Protein AF-0000000084849768 (afdb_homodimer)

Radius of gyration: 23.79 Å; Cα contacts (8 Å, |Δi|>4): 1694; chains: 2; bounding box: 59×65×59 Å

pLDDT: mean 93.42, std 8.84, range [44.62, 98.94]

Foldseek 3Di:
DDFLVVQLDKAWDDDDPLFKTKIKDFRACLQAQQFFHQPLSVQLSQVSVVLVSCVPPQFNAWFKKKKFFPATDHRGMWMKIKGWPDDDDFWTWMWIFIDDPNHTGMIMIIITGDQDDDDPDPPPPDAAPPPPVHDWFPADDALLPFDWDQPPDPRGSNSLFKTKGWRCVQLQCLDPPHPQDDDPPDDDGQARKTKMKMWTPDPPDFDDPSCVSVVQSPTDFRLVSHDPVVNPPLPAKDKDWRMKMKGFNHDQDDDDQLFEGTMWMKMKGWHDFDDDQRKTKMKMWIKTHGYPRSDDDDDPPSRSVMDGGMIMMIIIHIDHPVVVVVSSVVNVVVD/DDFLVVQLDKAWDDDDPLFKTKIKDFRACLQAQQFFHQPLSVQLSQVSVVLVSCVPPQFNAWFKKKKFFPATDHRGMWMKIKGWPDDDDFWTWMWIFIDDPNHTGMIMIIITGDQDDDDPDPPPPDAAPPPPVHDWFPADDALLPFDWDQPPDPRRSNSLFKTKGWRCVLLQCLDPPHPQDDDPPDDDGQARKTKMKMWTPDPPDFDDPSCVSVVQSPTDFRLVSHDPVVNPPLPAKDKDWRMKMKGFNHDQDDDDQLFEGTMWMKMKGWHDFDDDQRKTKMKMWIKTHGYPRSDDDDDPPSRSVMDGGMIMMIIIHIDHPVVVVVSSVVNVVVD

InterPro domains:
  IPR029069 HotDog domain superfamily [SSF54637] (28-115)
  IPR042171 Acyl-CoA thioesterase, double hotdog domain [G3DSA:2.40.160.210] (9-292)
  IPR049449 Acyl-CoA thioesterase-like, N-terminal HotDog domain [PF13622] (28-111)
  IPR052389 Secondary Metabolite Biosynthesis-Associated [PTHR38110] (6-330)

Organism: Agaricus bisporus var. burnettii (strain JB137-S8 / ATCC MYA-4627 / FGSC 10392) (NCBI:txid597362)

Solvent-accessible surface area (backbone atoms only — not comparable to full-atom values): 34653 Å² total; per-residue (Å²): 129,64,56,68,78,66,43,57,47,67,45,79,77,44,69,53,84,94,42,33,36,34,30,37,38,46,44,50,71,39,50,17,46,71,73,32,51,34,66,22,50,56,49,13,44,53,46,42,49,49,40,61,72,24,64,87,46,84,38,48,33,73,39,34,38,38,37,39,48,74,42,85,62,56,66,39,61,36,36,36,46,36,36,56,76,44,78,58,95,68,44,33,35,31,37,40,33,36,28,43,92,91,34,77,22,36,43,32,49,33,33,20,15,49,62,41,76,54,88,86,53,76,77,74,51,54,52,46,64,85,45,39,66,17,53,33,56,64,58,92,67,60,44,40,75,35,66,78,36,66,59,82,50,84,44,38,60,39,36,82,48,36,36,29,36,73,40,64,68,31,56,52,52,49,37,91,83,25,88,60,49,26,58,67,81,42,67,18,52,76,39,42,48,45,32,32,40,38,27,51,54,53,84,84,50,63,74,44,80,38,46,46,42,30,60,62,59,66,67,83,55,53,72,76,64,47,54,73,88,72,41,70,85,55,70,71,61,33,66,57,61,41,34,43,34,38,38,41,47,46,69,82,70,69,64,51,94,46,25,21,50,32,21,33,32,38,36,35,36,21,52,53,32,21,46,49,58,36,23,31,39,38,41,29,40,34,24,51,20,44,37,35,75,50,33,80,76,90,56,90,62,41,46,56,64,44,44,62,35,28,39,33,42,35,38,25,34,51,39,51,36,67,58,55,50,52,51,38,50,52,56,50,64,75,96,130,64,57,68,79,66,42,55,48,64,44,78,77,44,69,53,84,93,42,32,35,34,31,36,38,48,45,49,74,39,50,17,44,72,74,34,51,33,64,22,49,55,48,13,44,51,47,41,47,50,39,61,71,25,64,87,45,86,40,48,32,72,39,35,37,39,36,40,47,74,42,86,60,54,66,40,61,37,36,36,45,36,36,55,77,44,78,57,96,67,43,33,36,31,37,40,32,37,28,43,92,91,33,78,21,35,42,32,49,33,33,22,14,48,60,42,76,54,87,87,53,76,77,73,51,53,51,47,65,87,44,40,66,16,52,33,54,65,57,92,67,62,43,39,76,36,66,78,36,68,59,83,51,85,43,38,60,40,36,83,49,37,36,29,35,72,40,63,68,32,57,52,51,49,37,90,83,26,88,59,49,27,57,67,83,41,67,18,50,75,38,43,49,46,33,31,40,38,26,52,55,53,85,86,48,63,74,45,80,39,46,43,43,32,61,63,58,66,64,83,56,54,71,78,66,45,54,74,88,72,41,70,88,54,73,70,59,33,65,57,60,41,35,43,35,37,37,42,48,46,69,80,70,69,63,52,94,48,25,21,48,31,21,33,32,38,34,34,36,20,53,52,33,21,47,48,58,36,24,31,39,38,41,30,38,34,24,50,18,45,36,35,75,52,33,79,76,89,57,90,63,42,46,56,64,44,44,62,35,27,40,33,43,34,38,26,36,51,40,50,35,68,58,55,49,52,49,39,50,50,57,50,62,76,97

Sequence (670 aa):
MAPYSKALNVHCVSRAEKKSAIYHGTVDSEWLVVRVPHGGYVLGLMVEAVINFQSETPHKDPIHVTAHFLRQSAPEPFEIHIRVLKSGKIFTNIIAELIQKNTLKVTTHMIFSRNAPAAGNTSNLTLQPPSPYARRIPLHFHPSEAVTKAIPTNRYQFRNHVEAASDKEYAARNAPDSPNRSNSSTIGGDGLEWGTWFGFSDKEERITYSSIPFWADMFSNLPTMLPPNEKKDMGLSWFPTVTLSIEFKALIPPPSEFHASRTVGIYSNGKFMGHPQGRHEAYVEVWSAPTNIGEDKLIEGWRDKQICLATATQMALVIPLEEAIKKADREQARLMAPYSKALNVHCVSRAEKKSAIYHGTVDSEWLVVRVPHGGYVLGLMVEAVINFQSETPHKDPIHVTAHFLRQSAPEPFEIHIRVLKSGKIFTNIIAELIQKNTLKVTTHMIFSRNAPAAGNTSNLTLQPPSPYARRIPLHFHPSEAVTKAIPTNRYQFRNHVEAASDKEYAARNAPDSPNRSNSSTIGGDGLEWGTWFGFSDKEERITYSSIPFWADMFSNLPTMLPPNEKKDMGLSWFPTVTLSIEFKALIPPPSEFHASRTVGIYSNGKFMGHPQGRHEAYVEVWSAPTNIGEDKLIEGWRDKQICLATATQMALVIPLEEAIKKADREQARL

Secondary structure (DSSP, 8-state):
---HHHH--EEEEEEETTTEEEEEEE--TTSEETTEE-HHHHHHHHHHHHHHHTTTSS--EEEEEEEEE-S---SSEEEEEEEEEEE-SS-EEEEEEEEETTEEEEEEEEEEE--SPPTT--------TTSTTSPPP--SS-GGG---B----TTBTTGGGEEEEE-HHHHHHTSTTSTT---TT-SS---EEEEEEEEESSTT----GGGHHHHHT-SPPHHHHS-HHHHTT--SEE--EEEEEEEE-SPPPPS-SS--SSEEEEEEEE--EETTTTEEEEEEEEEE-SS-TT-S---TTGGGG--EEEEEEEEE--EEHHHHHHHHHHHHHT-/---HHHH--EEEEEEETTTEEEEEEE--TTSEETTEE-HHHHHHHHHHHHHHHHTTSS--EEEEEEEEE-S---SSEEEEEEEEEEE-SS-EEEEEEEEETTEEEEEEEEEEE--SPPTT--------TTSTTSPPP--SS-GGG---B----TTBTTGGGEEEEE-HHHHHHTSTTSTT---TT-SS---EEEEEEEEESSTT----GGGHHHHHT-SPPHHHHS-HHHHTT--SEE--EEEEEEEE-SPPPPS-SS--SSEEEEEEEE--EETTTTEEEEEEEEEE-SS-TT-S---TTGGGG--EEEEEEEEE--EEHHHHHHHHHHHHHT-

Structure (mmCIF, N/CA/C/O backbone):
data_AF-0000000084849768-model_v1
#
loop_
_entity.id
_entity.type
_entity.pdbx_description
1 polymer 'Acyl-CoA thioesterase-like N-terminal HotDog domain-containing protein'
#
loop_
_atom_site.group_PDB
_atom_site.id
_atom_site.type_symbol
_atom_site.label_atom_id
_atom_site.label_alt_id
_atom_site.label_comp_id
_atom_site.label_asym_id
_atom_site.label_entity_id
_atom_site.label_seq_id
_atom_site.pdbx_PDB_ins_code
_atom_site.Cartn_x
_atom_site.Cartn_y
_atom_site.Cartn_z
_atom_site.occupancy
_atom_site.B_iso_or_equiv
_atom_site.auth_seq_id
_atom_site.auth_comp_id
_atom_site.auth_asym_id
_atom_site.auth_atom_id
_atom_site.pdbx_PDB_model_num
ATOM 1 N N . MET A 1 1 ? 10.367 31.75 8.289 1 63.94 1 MET A N 1
ATOM 2 C CA . MET A 1 1 ? 10.133 30.328 8.438 1 63.94 1 MET A CA 1
ATOM 3 C C . MET A 1 1 ? 8.641 30.016 8.391 1 63.94 1 MET A C 1
ATOM 5 O O . MET A 1 1 ? 7.863 30.531 9.195 1 63.94 1 MET A O 1
ATOM 9 N N . ALA A 1 2 ? 8.172 29.422 7.371 1 85.06 2 ALA A N 1
ATOM 10 C CA . ALA A 1 2 ? 6.762 29.484 7.02 1 85.06 2 ALA A CA 1
ATOM 11 C C . ALA A 1 2 ? 5.996 28.297 7.602 1 85.06 2 ALA A C 1
ATOM 13 O O . ALA A 1 2 ? 6.531 27.188 7.688 1 85.06 2 ALA A O 1
ATOM 14 N N . PRO A 1 3 ? 4.828 28.688 8.227 1 94.5 3 PRO A N 1
ATOM 15 C CA . PRO A 1 3 ? 3.908 27.594 8.555 1 94.5 3 PRO A CA 1
ATOM 16 C C . PRO A 1 3 ? 3.594 26.703 7.348 1 94.5 3 PRO A C 1
ATOM 18 O O . PRO A 1 3 ? 3.92 27.062 6.215 1 94.5 3 PRO A O 1
ATOM 21 N N . TYR A 1 4 ? 3.113 25.562 7.594 1 97.38 4 TYR A N 1
ATOM 22 C CA . TYR A 1 4 ? 2.934 24.562 6.551 1 97.38 4 TYR A CA 1
ATOM 23 C C . TYR A 1 4 ? 2.092 25.109 5.406 1 97.38 4 TYR A C 1
ATOM 25 O O . TYR A 1 4 ? 2.441 24.938 4.234 1 97.38 4 TYR A O 1
ATOM 33 N N . SER A 1 5 ? 0.966 25.766 5.695 1 97.25 5 SER A N 1
ATOM 34 C CA . SER A 1 5 ? 0.054 26.297 4.688 1 97.25 5 SER A CA 1
ATOM 35 C C . SER A 1 5 ? 0.765 27.281 3.758 1 97.25 5 SER A C 1
ATOM 37 O O . SER A 1 5 ? 0.485 27.312 2.559 1 97.25 5 SER A O 1
ATOM 39 N N . LYS A 1 6 ? 1.662 28.047 4.312 1 96.75 6 LYS A N 1
ATOM 40 C CA . LYS A 1 6 ? 2.428 29 3.516 1 96.75 6 LYS A CA 1
ATOM 41 C C . LYS A 1 6 ? 3.537 28.297 2.736 1 96.75 6 LYS A C 1
ATOM 43 O O . LYS A 1 6 ? 3.891 28.719 1.635 1 96.75 6 LYS A O 1
ATOM 48 N N . ALA A 1 7 ? 4.035 27.203 3.363 1 97.69 7 ALA A N 1
ATOM 49 C CA . ALA A 1 7 ? 5.105 26.453 2.717 1 97.69 7 ALA A CA 1
ATOM 50 C C . ALA A 1 7 ? 4.578 25.672 1.519 1 97.69 7 ALA A C 1
ATOM 52 O O . ALA A 1 7 ? 5.352 25.266 0.644 1 97.69 7 ALA A O 1
ATOM 53 N N . LEU A 1 8 ? 3.271 25.391 1.476 1 97.38 8 LEU A N 1
ATOM 54 C CA . LEU A 1 8 ? 2.637 24.75 0.33 1 97.38 8 LEU A CA 1
ATOM 55 C C . LEU A 1 8 ? 2.377 25.75 -0.784 1 97.38 8 LEU A C 1
ATOM 57 O O . LEU A 1 8 ? 1.239 25.906 -1.234 1 97.38 8 LEU A O 1
ATOM 61 N N . ASN A 1 9 ? 3.377 26.438 -1.173 1 96.38 9 ASN A N 1
ATOM 62 C CA . ASN A 1 9 ? 3.221 27.469 -2.188 1 96.38 9 ASN A CA 1
ATOM 63 C C . ASN A 1 9 ? 3.562 26.938 -3.58 1 96.38 9 ASN A C 1
ATOM 65 O O . ASN A 1 9 ? 4.719 26.625 -3.865 1 96.38 9 ASN A O 1
ATOM 69 N N . VAL A 1 10 ? 2.57 26.719 -4.406 1 98.31 10 VAL A N 1
ATOM 70 C CA . VAL A 1 10 ? 2.723 26.328 -5.805 1 98.31 10 VAL A CA 1
ATOM 71 C C . VAL A 1 10 ? 1.909 27.25 -6.699 1 98.31 10 VAL A C 1
ATOM 73 O O . VAL A 1 10 ? 0.82 27.688 -6.32 1 98.31 10 VAL A O 1
ATOM 76 N N . HIS A 1 11 ? 2.412 27.625 -7.879 1 97.81 11 HIS A N 1
ATOM 77 C CA . HIS A 1 11 ? 1.687 28.5 -8.797 1 97.81 11 HIS A CA 1
ATOM 78 C C . HIS A 1 11 ? 1.794 28 -10.234 1 97.81 11 HIS A C 1
ATOM 80 O O . HIS A 1 11 ? 2.857 27.531 -10.656 1 97.81 11 HIS A O 1
ATOM 86 N N . CYS A 1 12 ? 0.73 28.062 -10.945 1 97.31 12 CYS A N 1
ATOM 87 C CA . CYS A 1 12 ? 0.663 27.594 -12.328 1 97.31 12 CYS A CA 1
ATOM 88 C C . CYS A 1 12 ? 1.414 28.531 -13.266 1 97.31 12 CYS A C 1
ATOM 90 O O . CYS A 1 12 ? 1.201 29.75 -13.234 1 97.31 12 CYS A O 1
ATOM 92 N N . VAL A 1 13 ? 2.25 28 -14.094 1 97 13 VAL A N 1
ATOM 93 C CA . VAL A 1 13 ? 3.01 28.844 -15.016 1 97 13 VAL A CA 1
ATOM 94 C C . VAL A 1 13 ? 2.572 28.578 -16.453 1 97 13 VAL A C 1
ATOM 96 O O . VAL A 1 13 ? 2.711 29.438 -17.312 1 97 13 VAL A O 1
ATOM 99 N N . SER A 1 14 ? 2.105 27.406 -16.672 1 95.5 14 SER A N 1
ATOM 100 C CA . SER A 1 14 ? 1.623 27.031 -18 1 95.5 14 SER A CA 1
ATOM 101 C C . SER A 1 14 ? 0.531 25.969 -17.906 1 95.5 14 SER A C 1
ATOM 103 O O . SER A 1 14 ? 0.578 25.094 -17.047 1 95.5 14 SER A O 1
ATOM 105 N N . ARG A 1 15 ? -0.476 26.156 -18.734 1 93.75 15 ARG A N 1
ATOM 106 C CA . ARG A 1 15 ? -1.568 25.188 -18.797 1 93.75 15 ARG A CA 1
ATOM 107 C C . ARG A 1 15 ? -2.016 24.969 -20.234 1 93.75 15 ARG A C 1
ATOM 109 O O . ARG A 1 15 ? -2.119 25.906 -21.016 1 93.75 15 ARG A O 1
ATOM 116 N N . ALA A 1 16 ? -1.994 23.75 -20.562 1 92.12 16 ALA A N 1
ATOM 117 C CA . ALA A 1 16 ? -2.531 23.391 -21.875 1 92.12 16 ALA A CA 1
ATOM 118 C C . ALA A 1 16 ? -3.881 22.688 -21.734 1 92.12 16 ALA A C 1
ATOM 120 O O . ALA A 1 16 ? -3.941 21.469 -21.578 1 92.12 16 ALA A O 1
ATOM 121 N N . GLU A 1 17 ? -5.031 23.438 -21.891 1 81.19 17 GLU A N 1
ATOM 122 C CA . GLU A 1 17 ? -6.387 22.922 -21.75 1 81.19 17 GLU A CA 1
ATOM 123 C C . GLU A 1 17 ? -6.555 22.188 -20.422 1 81.19 17 GLU A C 1
ATOM 125 O O . GLU A 1 17 ? -6.148 22.672 -19.375 1 81.19 17 GLU A O 1
ATOM 130 N N . LYS A 1 18 ? -7.25 21.094 -20.484 1 80.31 18 LYS A N 1
ATOM 131 C CA . LYS A 1 18 ? -7.52 20.297 -19.297 1 80.31 18 LYS A CA 1
ATOM 132 C C . LYS A 1 18 ? -6.656 19.031 -19.281 1 80.31 18 LYS A C 1
ATOM 134 O O . LYS A 1 18 ? -6.969 18.078 -18.578 1 80.31 18 LYS A O 1
ATOM 139 N N . LYS A 1 19 ? -5.504 19.219 -19.953 1 91.94 19 LYS A N 1
ATOM 140 C CA . LYS A 1 19 ? -4.77 17.969 -20.172 1 91.94 19 LYS A CA 1
ATOM 141 C C . LYS A 1 19 ? -3.404 18.016 -19.484 1 91.94 19 LYS A C 1
ATOM 143 O O . LYS A 1 19 ? -2.834 16.984 -19.156 1 91.94 19 LYS A O 1
ATOM 148 N N . SER A 1 20 ? -2.777 19.25 -19.375 1 97.44 20 SER A N 1
ATOM 149 C CA . SER A 1 20 ? -1.459 19.328 -18.75 1 97.44 20 SER A CA 1
ATOM 150 C C . SER A 1 20 ? -1.21 20.719 -18.172 1 97.44 20 SER A C 1
ATOM 152 O O . SER A 1 20 ? -1.914 21.672 -18.516 1 97.44 20 SER A O 1
ATOM 154 N N . ALA A 1 21 ? -0.318 20.828 -17.281 1 98.38 21 ALA A N 1
ATOM 155 C CA . ALA A 1 21 ? 0.068 22.094 -16.656 1 98.38 21 ALA A CA 1
ATOM 156 C C . ALA A 1 21 ? 1.451 21.984 -16.031 1 98.38 21 ALA A C 1
ATOM 158 O O . ALA A 1 21 ? 1.945 20.875 -15.773 1 98.38 21 ALA A O 1
ATOM 159 N N . ILE A 1 22 ? 2.084 23.031 -15.883 1 98.56 22 ILE A N 1
ATOM 160 C CA . ILE A 1 22 ? 3.342 23.141 -15.156 1 98.56 22 ILE A CA 1
ATOM 161 C C . ILE A 1 22 ? 3.184 24.109 -13.984 1 98.56 22 ILE A C 1
ATOM 163 O O . ILE A 1 22 ? 2.701 25.234 -14.172 1 98.56 22 ILE A O 1
ATOM 167 N N . TYR A 1 23 ? 3.48 23.703 -12.844 1 98.75 23 TYR A N 1
ATOM 168 C CA . TYR A 1 23 ? 3.486 24.531 -11.648 1 98.75 23 TYR A CA 1
ATOM 169 C C . TYR A 1 23 ? 4.91 24.781 -11.164 1 98.75 23 TYR A C 1
ATOM 171 O O . TYR A 1 23 ? 5.793 23.938 -11.344 1 98.75 23 TYR A O 1
ATOM 179 N N . HIS A 1 24 ? 5.094 25.953 -10.523 1 98.56 24 HIS A N 1
ATOM 180 C CA . HIS A 1 24 ? 6.371 26.328 -9.93 1 98.56 24 HIS A CA 1
ATOM 181 C C . HIS A 1 24 ? 6.23 26.562 -8.43 1 98.56 24 HIS A C 1
ATOM 183 O O . HIS A 1 24 ? 5.145 26.906 -7.949 1 98.56 24 HIS A O 1
ATOM 189 N N . GLY A 1 25 ? 7.32 26.375 -7.75 1 98.19 25 GLY A N 1
ATOM 190 C CA . GLY A 1 25 ? 7.445 26.703 -6.34 1 98.19 25 GLY A CA 1
ATOM 191 C C . GLY A 1 25 ? 8.859 26.531 -5.812 1 98.19 25 GLY A C 1
ATOM 192 O O . GLY A 1 25 ? 9.805 26.375 -6.59 1 98.19 25 GLY A O 1
ATOM 193 N N . THR A 1 26 ? 9.008 26.703 -4.57 1 97.75 26 THR A N 1
ATOM 194 C CA . THR A 1 26 ? 10.281 26.484 -3.889 1 97.75 26 THR A CA 1
ATOM 195 C C . THR A 1 26 ? 10.086 25.641 -2.633 1 97.75 26 THR A C 1
ATOM 197 O O . THR A 1 26 ? 9.18 25.906 -1.84 1 97.75 26 THR A O 1
ATOM 200 N N . VAL A 1 27 ? 10.867 24.609 -2.545 1 97.81 27 VAL A N 1
ATOM 201 C CA . VAL A 1 27 ? 10.828 23.828 -1.315 1 97.81 27 VAL A CA 1
ATOM 202 C C . VAL A 1 27 ? 11.32 24.672 -0.145 1 97.81 27 VAL A C 1
ATOM 204 O O . VAL A 1 27 ? 12.438 25.188 -0.181 1 97.81 27 VAL A O 1
ATOM 207 N N . ASP A 1 28 ? 10.531 24.828 0.851 1 97.25 28 ASP A N 1
ATOM 208 C CA . ASP A 1 28 ? 10.844 25.672 1.995 1 97.25 28 ASP A CA 1
ATOM 209 C C . ASP A 1 28 ? 11.883 25.016 2.9 1 97.25 28 ASP A C 1
ATOM 211 O O . ASP A 1 28 ? 11.734 23.859 3.285 1 97.25 28 ASP A O 1
ATOM 215 N N . SER A 1 29 ? 12.891 25.688 3.328 1 94.06 29 SER A N 1
ATOM 216 C CA . SER A 1 29 ? 14.016 25.172 4.094 1 94.06 29 SER A CA 1
ATOM 217 C C . SER A 1 29 ? 13.617 24.875 5.535 1 94.06 29 SER A C 1
ATOM 219 O O . SER A 1 29 ? 14.367 24.25 6.277 1 94.06 29 SER A O 1
ATOM 221 N N . GLU A 1 30 ? 12.453 25.266 5.902 1 93.75 30 GLU A N 1
ATOM 222 C CA . GLU A 1 30 ? 11.961 24.984 7.246 1 93.75 30 GLU A CA 1
ATOM 223 C C . GLU A 1 30 ? 11.516 23.516 7.371 1 93.75 30 GLU A C 1
ATOM 225 O O . GLU A 1 30 ? 11.531 22.953 8.461 1 93.75 30 GLU A O 1
ATOM 230 N N . TRP A 1 31 ? 11.125 22.891 6.355 1 96.5 31 TRP A N 1
ATOM 231 C CA . TRP A 1 31 ? 10.5 21.578 6.402 1 96.5 31 TRP A CA 1
ATOM 232 C C . TRP A 1 31 ? 11.484 20.5 5.945 1 96.5 31 TRP A C 1
ATOM 234 O O . TRP A 1 31 ? 11.188 19.734 5.027 1 96.5 31 TRP A O 1
ATOM 244 N N . LEU A 1 32 ? 12.609 20.5 6.648 1 94.56 32 LEU A N 1
ATOM 245 C CA . LEU A 1 32 ? 13.703 19.578 6.418 1 94.56 32 LEU A CA 1
ATOM 246 C C . LEU A 1 32 ? 13.875 18.625 7.602 1 94.56 32 LEU A C 1
ATOM 248 O O . LEU A 1 32 ? 13.516 18.969 8.727 1 94.56 32 LEU A O 1
ATOM 252 N N . VAL A 1 33 ? 14.258 17.5 7.336 1 93.12 33 VAL A N 1
ATOM 253 C CA . VAL A 1 33 ? 14.836 16.609 8.328 1 93.12 33 VAL A CA 1
ATOM 254 C C . VAL A 1 33 ? 16.359 16.578 8.188 1 93.12 33 VAL A C 1
ATOM 256 O O . VAL A 1 33 ? 16.891 16.078 7.191 1 93.12 33 VAL A O 1
ATOM 259 N N . VAL A 1 34 ? 17.047 17.125 9.188 1 88.56 34 VAL A N 1
ATOM 260 C CA . VAL A 1 34 ? 18.484 17.406 9.164 1 88.56 34 VAL A CA 1
ATOM 261 C C . VAL A 1 34 ? 18.812 18.344 8.008 1 88.56 34 VAL A C 1
ATOM 263 O O . VAL A 1 34 ? 18.672 19.562 8.141 1 88.56 34 VAL A O 1
ATOM 266 N N . ARG A 1 35 ? 18.984 17.812 6.762 1 88.88 35 ARG A N 1
ATOM 267 C CA . ARG A 1 35 ? 19.297 18.688 5.629 1 88.88 35 ARG A CA 1
ATOM 268 C C . ARG A 1 35 ? 18.5 18.281 4.391 1 88.88 35 ARG A C 1
ATOM 270 O O . ARG A 1 35 ? 18.641 18.891 3.332 1 88.88 35 ARG A O 1
ATOM 277 N N . VAL A 1 36 ? 17.625 17.391 4.621 1 92.12 36 VAL A N 1
ATOM 278 C CA . VAL A 1 36 ? 16.891 16.828 3.49 1 92.12 36 VAL A CA 1
ATOM 279 C C . VAL A 1 36 ? 15.422 17.203 3.582 1 92.12 36 VAL A C 1
ATOM 281 O O . VAL A 1 36 ? 14.797 17.047 4.629 1 92.12 36 VAL A O 1
ATOM 284 N N . PRO A 1 37 ? 14.867 17.797 2.465 1 96.06 37 PRO A N 1
ATOM 285 C CA . PRO A 1 37 ? 13.43 18.078 2.508 1 96.06 37 PRO A CA 1
ATOM 286 C C . PRO A 1 37 ? 12.609 16.859 2.932 1 96.06 37 PRO A C 1
ATOM 288 O O . PRO A 1 37 ? 12.859 15.742 2.457 1 96.06 37 PRO A O 1
ATOM 291 N N . HIS A 1 38 ? 11.641 17.031 3.855 1 96.94 38 HIS A N 1
ATOM 292 C CA . HIS A 1 38 ? 10.75 15.961 4.281 1 96.94 38 HIS A CA 1
ATOM 293 C C . HIS A 1 38 ? 9.945 15.406 3.107 1 96.94 38 HIS A C 1
ATOM 295 O O . HIS A 1 38 ? 9.266 16.156 2.406 1 96.94 38 HIS A O 1
ATOM 301 N N . GLY A 1 39 ? 10.023 14.109 2.891 1 98 39 GLY A N 1
ATOM 302 C CA . GLY A 1 39 ? 9.391 13.492 1.737 1 98 39 GLY A CA 1
ATOM 303 C C . GLY A 1 39 ? 7.891 13.727 1.689 1 98 39 GLY A C 1
ATOM 304 O O . GLY A 1 39 ? 7.332 14 0.624 1 98 39 GLY A O 1
ATOM 305 N N . GLY A 1 40 ? 7.227 13.578 2.836 1 98.69 40 GLY A N 1
ATOM 306 C CA . GLY A 1 40 ? 5.801 13.844 2.916 1 98.69 40 GLY A CA 1
ATOM 307 C C . GLY A 1 40 ? 5.438 15.281 2.59 1 98.69 40 GLY A C 1
ATOM 308 O O . GLY A 1 40 ? 4.391 15.539 1.988 1 98.69 40 GLY A O 1
ATOM 309 N N . TYR A 1 41 ? 6.25 16.219 2.963 1 98.5 41 TYR A N 1
ATOM 310 C CA . TYR A 1 41 ? 6.051 17.609 2.605 1 98.5 41 TYR A CA 1
ATOM 311 C C . TYR A 1 41 ? 6.184 17.812 1.102 1 98.5 41 TYR A C 1
ATOM 313 O O . TYR A 1 41 ? 5.34 18.469 0.479 1 98.5 41 TYR A O 1
ATOM 321 N N . VAL A 1 42 ? 7.215 17.234 0.511 1 98.81 42 VAL A N 1
ATOM 322 C CA . VAL A 1 42 ? 7.422 17.344 -0.93 1 98.81 42 VAL A CA 1
ATOM 323 C C . VAL A 1 42 ? 6.219 16.75 -1.667 1 98.81 42 VAL A C 1
ATOM 325 O O . VAL A 1 42 ? 5.707 17.359 -2.609 1 98.81 42 VAL A O 1
ATOM 328 N N . LEU A 1 43 ? 5.746 15.602 -1.218 1 98.94 43 LEU A N 1
ATOM 329 C CA . LEU A 1 43 ? 4.562 15 -1.818 1 98.94 43 LEU A CA 1
ATOM 330 C C . LEU A 1 43 ? 3.34 15.891 -1.615 1 98.94 43 LEU A C 1
ATOM 332 O O . LEU A 1 43 ? 2.475 15.969 -2.49 1 98.94 43 LEU A O 1
ATOM 336 N N . GLY A 1 44 ? 3.281 16.562 -0.457 1 98.94 44 GLY A N 1
ATOM 337 C CA . GLY A 1 44 ? 2.209 17.516 -0.211 1 98.94 44 GLY A CA 1
ATOM 338 C C . GLY A 1 44 ? 2.164 18.625 -1.229 1 98.94 44 GLY A C 1
ATOM 339 O O . GLY A 1 44 ? 1.085 19.047 -1.661 1 98.94 44 GLY A O 1
ATOM 340 N N . LEU A 1 45 ? 3.342 19.172 -1.639 1 98.88 45 LEU A N 1
ATOM 341 C CA . LEU A 1 45 ? 3.434 20.188 -2.68 1 98.88 45 LEU A CA 1
ATOM 342 C C . LEU A 1 45 ? 2.852 19.672 -3.994 1 98.88 45 LEU A C 1
ATOM 344 O O . LEU A 1 45 ? 2.125 20.391 -4.68 1 98.88 45 LEU A O 1
ATOM 348 N N . MET A 1 46 ? 3.143 18.453 -4.273 1 98.94 46 MET A N 1
ATOM 349 C CA . MET A 1 46 ? 2.67 17.875 -5.527 1 98.94 46 MET A CA 1
ATOM 350 C C . MET A 1 46 ? 1.159 17.672 -5.496 1 98.94 46 MET A C 1
ATOM 352 O O . MET A 1 46 ? 0.469 17.984 -6.473 1 98.94 46 MET A O 1
ATOM 356 N N . VAL A 1 47 ? 0.658 17.156 -4.402 1 98.94 47 VAL A N 1
ATOM 357 C CA . VAL A 1 47 ? -0.781 16.969 -4.246 1 98.94 47 VAL A CA 1
ATOM 358 C C . VAL A 1 47 ? -1.495 18.312 -4.348 1 98.94 47 VAL A C 1
ATOM 360 O O . VAL A 1 47 ? -2.531 18.422 -5.008 1 98.94 47 VAL A O 1
ATOM 363 N N . GLU A 1 48 ? -0.917 19.328 -3.738 1 98.88 48 GLU A N 1
ATOM 364 C CA . GLU A 1 48 ? -1.487 20.672 -3.791 1 98.88 48 GLU A CA 1
ATOM 365 C C . GLU A 1 48 ? -1.595 21.172 -5.23 1 98.88 48 GLU A C 1
ATOM 367 O O . GLU A 1 48 ? -2.621 21.719 -5.625 1 98.88 48 GLU A O 1
ATOM 372 N N . ALA A 1 49 ? -0.539 20.984 -5.996 1 98.88 49 ALA A N 1
ATOM 373 C CA . ALA A 1 49 ? -0.546 21.422 -7.395 1 98.88 49 ALA A CA 1
ATOM 374 C C . ALA A 1 49 ? -1.666 20.734 -8.172 1 98.88 49 ALA A C 1
ATOM 376 O O . ALA A 1 49 ? -2.369 21.375 -8.953 1 98.88 49 ALA A O 1
ATOM 377 N N . VAL A 1 50 ? -1.872 19.438 -7.941 1 98.81 50 VAL A N 1
ATOM 378 C CA . VAL A 1 50 ? -2.867 18.703 -8.711 1 98.81 50 VAL A CA 1
ATOM 379 C C . VAL A 1 50 ? -4.27 19.062 -8.227 1 98.81 50 VAL A C 1
ATOM 381 O O . VAL A 1 50 ? -5.215 19.109 -9.016 1 98.81 50 VAL A O 1
ATOM 384 N N . ILE A 1 51 ? -4.418 19.297 -6.906 1 98.56 51 ILE A N 1
ATOM 385 C CA . ILE A 1 51 ? -5.699 19.781 -6.406 1 98.56 51 ILE A CA 1
ATOM 386 C C . ILE A 1 51 ? -6.07 21.094 -7.109 1 98.56 51 ILE A C 1
ATOM 388 O O . ILE A 1 51 ? -7.207 21.266 -7.551 1 98.56 51 ILE A O 1
ATOM 392 N N . ASN A 1 52 ? -5.074 22 -7.207 1 97.88 52 ASN A N 1
ATOM 393 C CA . ASN A 1 52 ? -5.301 23.25 -7.934 1 97.88 52 ASN A CA 1
ATOM 394 C C . ASN A 1 52 ? -5.672 22.984 -9.391 1 97.88 52 ASN A C 1
ATOM 396 O O . ASN A 1 52 ? -6.609 23.594 -9.914 1 97.88 52 ASN A O 1
ATOM 400 N N . PHE A 1 53 ? -4.977 22.078 -10.023 1 98.06 53 PHE A N 1
ATOM 401 C CA . PHE A 1 53 ? -5.191 21.734 -11.422 1 98.06 53 PHE A CA 1
ATOM 402 C C . PHE A 1 53 ? -6.598 21.188 -11.633 1 98.06 53 PHE A C 1
ATOM 404 O O . PHE A 1 53 ? -7.242 21.484 -12.641 1 98.06 53 PHE A O 1
ATOM 411 N N . GLN A 1 54 ? -7.121 20.406 -10.641 1 97.25 54 GLN A N 1
ATOM 412 C CA . GLN A 1 54 ? -8.398 19.719 -10.75 1 97.25 54 GLN A CA 1
ATOM 413 C C . GLN A 1 54 ? -9.539 20.578 -10.211 1 97.25 54 GLN A C 1
ATOM 415 O O . GLN A 1 54 ? -10.703 20.172 -10.227 1 97.25 54 GLN A O 1
ATOM 420 N N . SER A 1 55 ? -9.289 21.828 -9.766 1 94.62 55 SER A N 1
ATOM 421 C CA . SER A 1 55 ? -10.242 22.609 -9 1 94.62 55 SER A CA 1
ATOM 422 C C . SER A 1 55 ? -11.484 22.938 -9.82 1 94.62 55 SER A C 1
ATOM 424 O O . SER A 1 55 ? -12.57 23.156 -9.266 1 94.62 55 SER A O 1
ATOM 426 N N . GLU A 1 56 ? -11.414 22.875 -11.141 1 92.81 56 GLU A N 1
ATOM 427 C CA . GLU A 1 56 ? -12.547 23.25 -11.977 1 92.81 56 GLU A CA 1
ATOM 428 C C . GLU A 1 56 ? -13.164 22.016 -12.641 1 92.81 56 GLU A C 1
ATOM 430 O O . GLU A 1 56 ? -13.984 22.141 -13.555 1 92.81 56 GLU A O 1
ATOM 435 N N . THR A 1 57 ? -12.719 20.859 -12.258 1 94.12 57 THR A N 1
ATOM 436 C CA . THR A 1 57 ? -13.242 19.625 -12.812 1 94.12 57 THR A CA 1
ATOM 437 C C . THR A 1 57 ? -14.203 18.953 -11.828 1 94.12 57 THR A C 1
ATOM 439 O O . THR A 1 57 ? -14.227 19.297 -10.648 1 94.12 57 THR A O 1
ATOM 442 N N . PRO A 1 58 ? -15.008 18.016 -12.305 1 93.38 58 PRO A N 1
ATOM 443 C CA . PRO A 1 58 ? -15.898 17.297 -11.383 1 93.38 58 PRO A CA 1
ATOM 444 C C . PRO A 1 58 ? -15.133 16.422 -10.398 1 93.38 58 PRO A C 1
ATOM 446 O O . PRO A 1 58 ? -15.672 16.062 -9.344 1 93.38 58 PRO A O 1
ATOM 449 N N . HIS A 1 59 ? -13.977 15.984 -10.742 1 96.75 59 HIS A N 1
ATOM 450 C CA . HIS A 1 59 ? -13.156 15.133 -9.891 1 96.75 59 HIS A CA 1
ATOM 451 C C . HIS A 1 59 ? -12.164 15.953 -9.07 1 96.75 59 HIS A C 1
ATOM 453 O O . HIS A 1 59 ? -10.969 15.984 -9.375 1 96.75 59 HIS A O 1
ATOM 459 N N . LYS A 1 60 ? -12.617 16.469 -7.949 1 97 60 LYS A N 1
ATOM 460 C CA . LYS A 1 60 ? -11.859 17.484 -7.227 1 97 60 LYS A CA 1
ATOM 461 C C . LYS A 1 60 ? -11.086 16.875 -6.066 1 97 60 LYS A C 1
ATOM 463 O O . LYS A 1 60 ? -10.141 17.484 -5.551 1 97 60 LYS A O 1
ATOM 468 N N . ASP A 1 61 ? -11.469 15.648 -5.641 1 98.06 61 ASP A N 1
ATOM 469 C CA . ASP A 1 61 ? -10.906 15.078 -4.418 1 98.06 61 ASP A CA 1
ATOM 470 C C . ASP A 1 61 ? -9.828 14.047 -4.734 1 98.06 61 ASP A C 1
ATOM 472 O O . ASP A 1 61 ? -10.039 13.156 -5.562 1 98.06 61 ASP A O 1
ATOM 476 N N . PRO A 1 62 ? -8.641 14.219 -4.141 1 98.75 62 PRO A N 1
ATOM 477 C CA . PRO A 1 62 ? -7.695 13.109 -4.277 1 98.75 62 PRO A CA 1
ATOM 478 C C . PRO A 1 62 ? -8.219 11.805 -3.672 1 98.75 62 PRO A C 1
ATOM 480 O O . PRO A 1 62 ? -8.789 11.82 -2.578 1 98.75 62 PRO A O 1
ATOM 483 N N . ILE A 1 63 ? -8.055 10.672 -4.375 1 98.75 63 ILE A N 1
ATOM 484 C CA . ILE A 1 63 ? -8.531 9.359 -3.947 1 98.75 63 ILE A CA 1
ATOM 485 C C . ILE A 1 63 ? -7.34 8.453 -3.635 1 98.75 63 ILE A C 1
ATOM 487 O O . ILE A 1 63 ? -7.371 7.691 -2.668 1 98.75 63 ILE A O 1
ATOM 491 N N . HIS A 1 64 ? -6.328 8.539 -4.488 1 98.88 64 HIS A N 1
ATOM 492 C CA . HIS A 1 64 ? -5.148 7.691 -4.344 1 98.88 64 HIS A CA 1
ATOM 493 C C . HIS A 1 64 ? -3.916 8.359 -4.945 1 98.88 64 HIS A C 1
ATOM 495 O O . HIS A 1 64 ? -3.99 8.953 -6.023 1 98.88 64 HIS A O 1
ATOM 501 N N . VAL A 1 65 ? -2.838 8.289 -4.238 1 98.88 65 VAL A N 1
ATOM 502 C CA . VAL A 1 65 ? -1.556 8.797 -4.715 1 98.88 65 VAL A CA 1
ATOM 503 C C . VAL A 1 65 ? -0.474 7.734 -4.523 1 98.88 65 VAL A C 1
ATOM 505 O O . VAL A 1 65 ? -0.333 7.172 -3.438 1 98.88 65 VAL A O 1
ATOM 508 N N . THR A 1 66 ? 0.241 7.418 -5.543 1 98.88 66 THR A N 1
ATOM 509 C CA . THR A 1 66 ? 1.466 6.629 -5.457 1 98.88 66 THR A CA 1
ATOM 510 C C . THR A 1 66 ? 2.676 7.465 -5.859 1 98.88 66 THR A C 1
ATOM 512 O O . THR A 1 66 ? 2.688 8.07 -6.934 1 98.88 66 THR A O 1
ATOM 515 N N . ALA A 1 67 ? 3.617 7.477 -5.012 1 98.94 67 ALA A N 1
ATOM 516 C CA . ALA A 1 67 ? 4.824 8.25 -5.285 1 98.94 67 ALA A CA 1
ATOM 517 C C . ALA A 1 67 ? 6.059 7.355 -5.301 1 98.94 67 ALA A C 1
ATOM 519 O O . ALA A 1 67 ? 6.18 6.438 -4.488 1 98.94 67 ALA A O 1
ATOM 520 N N . HIS A 1 68 ? 6.906 7.555 -6.227 1 98.94 68 HIS A N 1
ATOM 521 C CA . HIS A 1 68 ? 8.242 6.977 -6.281 1 98.94 68 HIS A CA 1
ATOM 522 C C . HIS A 1 68 ? 9.312 8.055 -6.148 1 98.94 68 HIS A C 1
ATOM 524 O O . HIS A 1 68 ? 9.398 8.953 -6.98 1 98.94 68 HIS A O 1
ATOM 530 N N . PHE A 1 69 ? 10.047 7.957 -5.109 1 98.69 69 PHE A N 1
ATOM 531 C CA . PHE A 1 69 ? 11.133 8.891 -4.855 1 98.69 69 PHE A CA 1
ATOM 532 C C . PHE A 1 69 ? 12.422 8.422 -5.516 1 98.69 69 PHE A C 1
ATOM 534 O O . PHE A 1 69 ? 13.102 7.539 -4.996 1 98.69 69 PHE A O 1
ATOM 541 N N . LEU A 1 70 ? 12.773 9.094 -6.598 1 98.19 70 LEU A N 1
ATOM 542 C CA . LEU A 1 70 ? 13.867 8.633 -7.445 1 98.19 70 LEU A CA 1
ATOM 543 C C . LEU A 1 70 ? 15.195 9.234 -6.984 1 98.19 70 LEU A C 1
ATOM 545 O O . LEU A 1 70 ? 16.25 8.609 -7.148 1 98.19 70 LEU A O 1
ATOM 549 N N . ARG A 1 71 ? 15.133 10.461 -6.473 1 95.69 71 ARG A N 1
ATOM 550 C CA . ARG A 1 71 ? 16.297 11.195 -5.973 1 95.69 71 ARG A CA 1
ATOM 551 C C . ARG A 1 71 ? 15.906 12.125 -4.828 1 95.69 71 ARG A C 1
ATOM 553 O O . ARG A 1 71 ? 14.75 12.547 -4.727 1 95.69 71 ARG A O 1
ATOM 560 N N . GLN A 1 72 ? 16.906 12.375 -4.055 1 94.06 72 GLN A N 1
ATOM 561 C CA . GLN A 1 72 ? 16.688 13.32 -2.969 1 94.06 72 GLN A CA 1
ATOM 562 C C . GLN A 1 72 ? 16.422 14.727 -3.506 1 94.06 72 GLN A C 1
ATOM 564 O O . GLN A 1 72 ? 17.078 15.18 -4.434 1 94.06 72 GLN A O 1
ATOM 569 N N . SER A 1 73 ? 15.336 15.359 -3.014 1 96 73 SER A N 1
ATOM 570 C CA . SER A 1 73 ? 15.062 16.75 -3.369 1 96 73 SER A CA 1
ATOM 571 C C . SER A 1 73 ? 15.906 17.703 -2.535 1 96 73 SER A C 1
ATOM 573 O O . SER A 1 73 ? 16.562 17.297 -1.575 1 96 73 SER A O 1
ATOM 575 N N . ALA A 1 74 ? 15.961 18.969 -2.955 1 96.19 74 ALA A N 1
ATOM 576 C CA . ALA A 1 74 ? 16.688 20.031 -2.266 1 96.19 74 ALA A CA 1
ATOM 577 C C . ALA A 1 74 ? 15.781 21.203 -1.935 1 96.19 74 ALA A C 1
ATOM 579 O O . ALA A 1 74 ? 14.727 21.375 -2.555 1 96.19 74 ALA A O 1
ATOM 580 N N . PRO A 1 75 ? 16.172 21.938 -0.866 1 95.94 75 PRO A N 1
ATOM 581 C CA . PRO A 1 75 ? 15.406 23.156 -0.584 1 95.94 75 PRO A CA 1
ATOM 582 C C . PRO A 1 75 ? 15.648 24.25 -1.622 1 95.94 75 PRO A C 1
ATOM 584 O O . PRO A 1 75 ? 16.219 25.297 -1.3 1 95.94 75 PRO A O 1
ATOM 587 N N . GLU A 1 76 ? 15.172 24.031 -2.85 1 96.62 76 GLU A N 1
ATOM 588 C CA . GLU A 1 76 ? 15.391 24.844 -4.051 1 96.62 76 GLU A CA 1
ATOM 589 C C . GLU A 1 76 ? 14.117 24.922 -4.898 1 96.62 76 GLU A C 1
ATOM 591 O O . GLU A 1 76 ? 13.133 24.234 -4.613 1 96.62 76 GLU A O 1
ATOM 596 N N . PRO A 1 77 ? 14.164 25.812 -5.891 1 97.44 77 PRO A N 1
ATOM 597 C CA . PRO A 1 77 ? 13.023 25.875 -6.805 1 97.44 77 PRO A CA 1
ATOM 598 C C . PRO A 1 77 ? 12.742 24.547 -7.5 1 97.44 77 PRO A C 1
ATOM 600 O O . PRO A 1 77 ? 13.664 23.75 -7.723 1 97.44 77 PRO A O 1
ATOM 603 N N . PHE A 1 78 ? 11.461 24.297 -7.781 1 98.5 78 PHE A N 1
ATOM 604 C CA . PHE A 1 78 ? 11.055 23.078 -8.484 1 98.5 78 PHE A CA 1
ATOM 605 C C . PHE A 1 78 ? 9.984 23.391 -9.523 1 98.5 78 PHE A C 1
ATOM 607 O O . PHE A 1 78 ? 9.398 24.484 -9.523 1 98.5 78 PHE A O 1
ATOM 614 N N . GLU A 1 79 ? 9.844 22.516 -10.43 1 98.75 79 GLU A N 1
ATOM 615 C CA . GLU A 1 79 ? 8.688 22.422 -11.312 1 98.75 79 GLU A CA 1
ATOM 616 C C . GLU A 1 79 ? 7.906 21.141 -11.078 1 98.75 79 GLU A C 1
ATOM 618 O O . GLU A 1 79 ? 8.492 20.094 -10.797 1 98.75 79 GLU A O 1
ATOM 623 N N . ILE A 1 80 ? 6.633 21.219 -11.156 1 98.88 80 ILE A N 1
ATOM 624 C CA . ILE A 1 80 ? 5.762 20.047 -11.195 1 98.88 80 ILE A CA 1
ATOM 625 C C . ILE A 1 80 ? 5.07 19.969 -12.555 1 98.88 80 ILE A C 1
ATOM 627 O O . ILE A 1 80 ? 4.266 20.828 -12.906 1 98.88 80 ILE A O 1
ATOM 631 N N . HIS A 1 81 ? 5.414 18.938 -13.32 1 98.88 81 HIS A N 1
ATOM 632 C CA . HIS A 1 81 ? 4.773 18.672 -14.602 1 98.88 81 HIS A CA 1
ATOM 633 C C . HIS A 1 81 ? 3.572 17.75 -14.43 1 98.88 81 HIS A C 1
ATOM 635 O O . HIS A 1 81 ? 3.719 16.609 -13.977 1 98.88 81 HIS A O 1
ATOM 641 N N . ILE A 1 82 ? 2.414 18.25 -14.797 1 98.75 82 ILE A N 1
ATOM 642 C CA . ILE A 1 82 ? 1.172 17.5 -14.633 1 98.75 82 ILE A CA 1
ATOM 643 C C . ILE A 1 82 ? 0.626 17.109 -16 1 98.75 82 ILE A C 1
ATOM 645 O O . ILE A 1 82 ? 0.628 17.906 -16.938 1 98.75 82 ILE A O 1
ATOM 649 N N . ARG A 1 83 ? 0.219 15.922 -16.172 1 98.44 83 ARG A N 1
ATOM 650 C CA . ARG A 1 83 ? -0.474 15.469 -17.375 1 98.44 83 ARG A CA 1
ATOM 651 C C . ARG A 1 83 ? -1.587 14.484 -17.031 1 98.44 83 ARG A C 1
ATOM 653 O O . ARG A 1 83 ? -1.399 13.594 -16.188 1 98.44 83 ARG A O 1
ATOM 660 N N . VAL A 1 84 ? -2.715 14.641 -17.672 1 98.38 84 VAL A N 1
ATOM 661 C CA . VAL A 1 84 ? -3.836 13.727 -17.5 1 98.38 84 VAL A CA 1
ATOM 662 C C . VAL A 1 84 ? -3.6 12.461 -18.328 1 98.38 84 VAL A C 1
ATOM 664 O O . VAL A 1 84 ? -3.391 12.539 -19.547 1 98.38 84 VAL A O 1
ATOM 667 N N . LEU A 1 85 ? -3.561 11.344 -17.688 1 98.25 85 LEU A N 1
ATOM 668 C CA . LEU A 1 85 ? -3.387 10.07 -18.375 1 98.25 85 LEU A CA 1
ATOM 669 C C . LEU A 1 85 ? -4.715 9.562 -18.922 1 98.25 85 LEU A C 1
ATOM 671 O O . LEU A 1 85 ? -4.777 9.055 -20.047 1 98.25 85 LEU A O 1
ATOM 675 N N . LYS A 1 86 ? -5.793 9.703 -18.078 1 97.5 86 LYS A N 1
ATOM 676 C CA . LYS A 1 86 ? -7.137 9.258 -18.438 1 97.5 86 LYS A CA 1
ATOM 677 C C . LYS A 1 86 ? -8.195 9.945 -17.578 1 97.5 86 LYS A C 1
ATOM 679 O O . LYS A 1 86 ? -8.039 10.047 -16.359 1 97.5 86 LYS A O 1
ATOM 684 N N . SER A 1 87 ? -9.18 10.438 -18.188 1 96.25 87 SER A N 1
ATOM 685 C CA . SER A 1 87 ? -10.359 10.953 -17.484 1 96.25 87 SER A CA 1
ATOM 686 C C . SER A 1 87 ? -11.594 10.117 -17.812 1 96.25 87 SER A C 1
ATOM 688 O O . SER A 1 87 ? -12.008 10.039 -18.969 1 96.25 87 SER A O 1
ATOM 690 N N . GLY A 1 88 ? -12.086 9.438 -16.812 1 94.31 88 GLY A N 1
ATOM 691 C CA . GLY A 1 88 ? -13.281 8.633 -16.984 1 94.31 88 GLY A CA 1
ATOM 692 C C . GLY A 1 88 ? -14.477 9.141 -16.203 1 94.31 88 GLY A C 1
ATOM 693 O O . GLY A 1 88 ? -14.477 10.281 -15.734 1 94.31 88 GLY A O 1
ATOM 694 N N . LYS A 1 89 ? -15.5 8.305 -16.125 1 91.19 89 LYS A N 1
ATOM 695 C CA . LYS A 1 89 ? -16.75 8.672 -15.453 1 91.19 89 LYS A CA 1
ATOM 696 C C . LYS A 1 89 ? -16.531 8.859 -13.953 1 91.19 89 LYS A C 1
ATOM 698 O O . LYS A 1 89 ? -17.078 9.789 -13.359 1 91.19 89 LYS A O 1
ATOM 703 N N . ILE A 1 90 ? -15.664 8 -13.367 1 92.75 90 ILE A N 1
ATOM 704 C CA . ILE A 1 90 ? -15.547 7.973 -11.914 1 92.75 90 ILE A CA 1
ATOM 705 C C . ILE A 1 90 ? -14.211 8.586 -11.492 1 92.75 90 ILE A C 1
ATOM 707 O O . ILE A 1 90 ? -14.133 9.281 -10.477 1 92.75 90 ILE A O 1
ATOM 711 N N . PHE A 1 91 ? -13.188 8.297 -12.328 1 97.25 91 PHE A N 1
ATOM 712 C CA . PHE A 1 91 ? -11.836 8.648 -11.906 1 97.25 91 PHE A CA 1
ATOM 713 C C . PHE A 1 91 ? -11.125 9.461 -12.992 1 97.25 91 PHE A C 1
ATOM 715 O O . PHE A 1 91 ? -11.375 9.258 -14.18 1 97.25 91 PHE A O 1
ATOM 722 N N . THR A 1 92 ? -10.305 10.352 -12.578 1 98.38 92 THR A N 1
ATOM 723 C CA . THR A 1 92 ? -9.281 10.953 -13.422 1 98.38 92 THR A CA 1
ATOM 724 C C . THR A 1 92 ? -7.887 10.539 -12.953 1 98.38 92 THR A C 1
ATOM 726 O O . THR A 1 92 ? -7.547 10.703 -11.781 1 98.38 92 THR A O 1
ATOM 729 N N . ASN A 1 93 ? -7.133 9.914 -13.852 1 98.88 93 ASN A N 1
ATOM 730 C CA . ASN A 1 93 ? -5.754 9.516 -13.578 1 98.88 93 ASN A CA 1
ATOM 731 C C . ASN A 1 93 ? -4.762 10.57 -14.062 1 98.88 93 ASN A C 1
ATOM 733 O O . ASN A 1 93 ? -4.793 10.977 -15.227 1 98.88 93 ASN A O 1
ATOM 737 N N . ILE A 1 94 ? -3.908 10.977 -13.164 1 98.88 94 ILE A N 1
ATOM 738 C CA . ILE A 1 94 ? -3.016 12.102 -13.43 1 98.88 94 ILE A CA 1
ATOM 739 C C . ILE A 1 94 ? -1.583 11.719 -13.055 1 98.88 94 ILE A C 1
ATOM 741 O O . ILE A 1 94 ? -1.344 11.141 -12 1 98.88 94 ILE A O 1
ATOM 745 N N . ILE A 1 95 ? -0.663 12 -13.914 1 98.88 95 ILE A N 1
ATOM 746 C CA . ILE A 1 95 ? 0.761 11.898 -13.617 1 98.88 95 ILE A CA 1
ATOM 747 C C . ILE A 1 95 ? 1.308 13.266 -13.211 1 98.88 95 ILE A C 1
ATOM 749 O O . ILE A 1 95 ? 1.025 14.273 -13.875 1 98.88 95 ILE A O 1
ATOM 753 N N . ALA A 1 96 ? 1.979 13.352 -12.133 1 98.94 96 ALA A N 1
ATOM 754 C CA . ALA A 1 96 ? 2.676 14.562 -11.703 1 98.94 96 ALA A CA 1
ATOM 755 C C . ALA A 1 96 ? 4.133 14.258 -11.367 1 98.94 96 ALA A C 1
ATOM 757 O O . ALA A 1 96 ? 4.426 13.305 -10.641 1 98.94 96 ALA A O 1
ATOM 758 N N . GLU A 1 97 ? 5.031 15.07 -11.891 1 98.94 97 GLU A N 1
ATOM 759 C CA . GLU A 1 97 ? 6.469 14.867 -11.727 1 98.94 97 GLU A CA 1
ATOM 760 C C . GLU A 1 97 ? 7.137 16.125 -11.156 1 98.94 97 GLU A C 1
ATOM 762 O O . GLU A 1 97 ? 6.973 17.219 -11.695 1 98.94 97 GLU A O 1
ATOM 767 N N . LEU A 1 98 ? 7.805 15.953 -10.102 1 98.94 98 LEU A N 1
ATOM 768 C CA . LEU A 1 98 ? 8.578 17.062 -9.539 1 98.94 98 LEU A CA 1
ATOM 769 C C . LEU A 1 98 ? 10.008 17.047 -10.078 1 98.94 98 LEU A C 1
ATOM 771 O O . LEU A 1 98 ? 10.727 16.062 -9.938 1 98.94 98 LEU A O 1
ATOM 775 N N . ILE A 1 99 ? 10.391 18.172 -10.633 1 98.81 99 ILE A N 1
ATOM 776 C CA . ILE A 1 99 ? 11.688 18.328 -11.297 1 98.81 99 ILE A CA 1
ATOM 777 C C . ILE A 1 99 ? 12.461 19.469 -10.641 1 98.81 99 ILE A C 1
ATOM 779 O O . ILE A 1 99 ? 11.914 20.547 -10.391 1 98.81 99 ILE A O 1
ATOM 783 N N . GLN A 1 100 ? 13.672 19.25 -10.297 1 97.88 100 GLN A N 1
ATOM 784 C CA . GLN A 1 100 ? 14.617 20.281 -9.859 1 97.88 100 GLN A CA 1
ATOM 785 C C . GLN A 1 100 ? 15.891 20.25 -10.695 1 97.88 100 GLN A C 1
ATOM 787 O O . GLN A 1 100 ? 16.5 19.203 -10.875 1 97.88 100 GLN A O 1
ATOM 792 N N . LYS A 1 101 ? 16.266 21.406 -11.297 1 95.19 101 LYS A N 1
ATOM 793 C CA . LYS A 1 101 ? 17.469 21.531 -12.133 1 95.19 101 LYS A CA 1
ATOM 794 C C . LYS A 1 101 ? 17.469 20.5 -13.25 1 95.19 101 LYS A C 1
ATOM 796 O O . LYS A 1 101 ? 18.453 19.766 -13.414 1 95.19 101 LYS A O 1
ATOM 801 N N . ASN A 1 102 ? 16.344 20.297 -13.805 1 96.12 102 ASN A N 1
ATOM 802 C CA . ASN A 1 102 ? 16.125 19.438 -14.969 1 96.12 102 ASN A CA 1
ATOM 803 C C . ASN A 1 102 ? 16.297 17.969 -14.625 1 96.12 102 ASN A C 1
ATOM 805 O O . ASN A 1 102 ? 16.609 17.156 -15.492 1 96.12 102 ASN A O 1
ATOM 809 N N . THR A 1 103 ? 16.172 17.703 -13.352 1 97.12 103 THR A N 1
ATOM 810 C CA . THR A 1 103 ? 16.266 16.312 -12.906 1 97.12 103 THR A CA 1
ATOM 811 C C . THR A 1 103 ? 14.969 15.867 -12.242 1 97.12 103 THR A C 1
ATOM 813 O O . THR A 1 103 ? 14.461 16.531 -11.344 1 97.12 103 THR A O 1
ATOM 816 N N . LEU A 1 104 ? 14.43 14.758 -12.734 1 98.44 104 LEU A N 1
ATOM 817 C CA . LEU A 1 104 ? 13.234 14.164 -12.141 1 98.44 104 LEU A CA 1
ATOM 818 C C . LEU A 1 104 ? 13.539 13.625 -10.742 1 98.44 104 LEU A C 1
ATOM 820 O O . LEU A 1 104 ? 14.391 12.75 -10.586 1 98.44 104 LEU A O 1
ATOM 824 N N . LYS A 1 105 ? 12.867 14.195 -9.711 1 98.31 105 LYS A N 1
ATOM 825 C CA . LYS A 1 105 ? 13.117 13.805 -8.328 1 98.31 105 LYS A CA 1
ATOM 826 C C . LYS A 1 105 ? 12.062 12.828 -7.832 1 98.31 105 LYS A C 1
ATOM 828 O O . LYS A 1 105 ? 12.391 11.805 -7.23 1 98.31 105 LYS A O 1
ATOM 833 N N . VAL A 1 106 ? 10.805 13.164 -8.102 1 98.88 106 VAL A N 1
ATOM 834 C CA . VAL A 1 106 ? 9.68 12.352 -7.645 1 98.88 106 VAL A CA 1
ATOM 835 C C . VAL A 1 106 ? 8.648 12.219 -8.766 1 98.88 106 VAL A C 1
ATOM 837 O O . VAL A 1 106 ? 8.328 13.203 -9.438 1 98.88 106 VAL A O 1
ATOM 840 N N . THR A 1 107 ? 8.164 11.031 -9.023 1 98.94 107 THR A N 1
ATOM 841 C CA . THR A 1 107 ? 7.047 10.828 -9.945 1 98.94 107 THR A CA 1
ATOM 842 C C . THR A 1 107 ? 5.848 10.234 -9.211 1 98.94 107 THR A C 1
ATOM 844 O O . THR A 1 107 ? 6.008 9.445 -8.273 1 98.94 107 THR A O 1
ATOM 847 N N . THR A 1 108 ? 4.668 10.68 -9.617 1 98.94 108 THR A N 1
ATOM 848 C CA . THR A 1 108 ? 3.461 10.211 -8.953 1 98.94 108 THR A CA 1
ATOM 849 C C . THR A 1 108 ? 2.389 9.836 -9.969 1 98.94 108 THR A C 1
ATOM 851 O O . THR A 1 108 ? 2.373 10.359 -11.086 1 98.94 108 THR A O 1
ATOM 854 N N . HIS A 1 109 ? 1.634 8.891 -9.664 1 98.94 109 HIS A N 1
ATOM 855 C CA . HIS A 1 109 ? 0.326 8.625 -10.25 1 98.94 109 HIS A CA 1
ATOM 856 C C . HIS A 1 109 ? -0.793 8.922 -9.258 1 98.94 109 HIS A C 1
ATOM 858 O O . HIS A 1 109 ? -0.845 8.328 -8.18 1 98.94 109 HIS A O 1
ATOM 864 N N . MET A 1 110 ? -1.627 9.852 -9.648 1 98.94 110 MET A N 1
ATOM 865 C CA . MET A 1 110 ? -2.699 10.258 -8.742 1 98.94 110 MET A CA 1
ATOM 866 C C . MET A 1 110 ? -4.066 9.992 -9.367 1 98.94 110 MET A C 1
ATOM 868 O O . MET A 1 110 ? -4.25 10.18 -10.57 1 98.94 110 MET A O 1
ATOM 872 N N . ILE A 1 111 ? -4.977 9.57 -8.547 1 98.94 111 ILE A N 1
ATOM 873 C CA . ILE A 1 111 ? -6.363 9.352 -8.938 1 98.94 111 ILE A CA 1
ATOM 874 C C . ILE A 1 111 ? -7.266 10.336 -8.203 1 98.94 111 ILE A C 1
ATOM 876 O O . ILE A 1 111 ? -7.199 10.461 -6.977 1 98.94 111 ILE A O 1
ATOM 880 N N . PHE A 1 112 ? -8.047 11.062 -8.953 1 98.62 112 PHE A N 1
ATOM 881 C CA . PHE A 1 112 ? -8.992 12.023 -8.398 1 98.62 112 PHE A CA 1
ATOM 882 C C . PHE A 1 112 ? -10.43 11.602 -8.711 1 98.62 112 PHE A C 1
ATOM 884 O O . PHE A 1 112 ? -10.688 10.969 -9.727 1 98.62 112 PHE A O 1
ATOM 891 N N . SER A 1 113 ? -11.297 11.961 -7.875 1 97.88 113 SER A N 1
ATOM 892 C CA . SER A 1 113 ? -12.734 11.727 -8.008 1 97.88 113 SER A CA 1
ATOM 893 C C . SER A 1 113 ? -13.531 12.664 -7.105 1 97.88 113 SER A C 1
ATOM 895 O O . SER A 1 113 ? -13.062 13.758 -6.766 1 97.88 113 SER A O 1
ATOM 897 N N . ARG A 1 114 ? -14.805 12.336 -6.973 1 94.31 114 ARG A N 1
ATOM 898 C CA . ARG A 1 114 ? -15.633 12.891 -5.902 1 94.31 114 ARG A CA 1
ATOM 899 C C . ARG A 1 114 ? -15.727 11.93 -4.727 1 94.31 114 ARG A C 1
ATOM 901 O O . ARG A 1 114 ? -16.281 10.836 -4.855 1 94.31 114 ARG A O 1
ATOM 908 N N . ASN A 1 115 ? -15.125 12.289 -3.629 1 93.56 115 ASN A N 1
ATOM 909 C CA . ASN A 1 115 ? -15.133 11.445 -2.441 1 93.56 115 ASN A CA 1
ATOM 910 C C . ASN A 1 115 ? -16.422 11.609 -1.636 1 93.56 115 ASN A C 1
ATOM 912 O O . ASN A 1 115 ? -16.375 11.93 -0.445 1 93.56 115 ASN A O 1
ATOM 916 N N . ALA A 1 116 ? -17.453 11.523 -2.238 1 85.81 116 ALA A N 1
ATOM 917 C CA . ALA A 1 116 ? -18.797 11.664 -1.699 1 85.81 116 ALA A CA 1
ATOM 918 C C . ALA A 1 116 ? -19.797 10.828 -2.494 1 85.81 116 ALA A C 1
ATOM 920 O O . ALA A 1 116 ? -19.5 10.367 -3.598 1 85.81 116 ALA A O 1
ATOM 921 N N . PRO A 1 117 ? -20.891 10.648 -1.854 1 79.75 117 PRO A N 1
ATOM 922 C CA . PRO A 1 117 ? -21.906 9.906 -2.611 1 79.75 117 PRO A CA 1
ATOM 923 C C . PRO A 1 117 ? -22.312 10.609 -3.906 1 79.75 117 PRO A C 1
ATOM 925 O O . PRO A 1 117 ? -22.359 11.836 -3.955 1 79.75 117 PRO A O 1
ATOM 928 N N . ALA A 1 118 ? -22.359 9.719 -4.941 1 71.81 118 ALA A N 1
ATOM 929 C CA . ALA A 1 118 ? -22.906 10.297 -6.168 1 71.81 118 ALA A CA 1
ATOM 930 C C . ALA A 1 118 ? -24.328 10.836 -5.945 1 71.81 118 ALA A C 1
ATOM 932 O O . ALA A 1 118 ? -25.062 10.297 -5.125 1 71.81 118 ALA A O 1
ATOM 933 N N . ALA A 1 119 ? -24.469 11.867 -6.703 1 62.44 119 ALA A N 1
ATOM 934 C CA . ALA A 1 119 ? -25.828 12.422 -6.633 1 62.44 119 ALA A CA 1
ATOM 935 C C . ALA A 1 119 ? -26.875 11.367 -6.965 1 62.44 119 ALA A C 1
ATOM 937 O O . ALA A 1 119 ? -26.75 10.648 -7.957 1 62.44 119 ALA A O 1
ATOM 938 N N . GLY A 1 120 ? -27.766 11.148 -6.105 1 60 120 GLY A N 1
ATOM 939 C CA . GLY A 1 120 ? -28.859 10.211 -6.328 1 60 120 GLY A CA 1
ATOM 940 C C . GLY A 1 120 ? -28.516 8.789 -5.922 1 60 120 GLY A C 1
ATOM 941 O O . GLY A 1 120 ? -29.375 7.906 -5.934 1 60 120 GLY A O 1
ATOM 942 N N . ASN A 1 121 ? -27.25 8.562 -5.812 1 61.25 121 ASN A N 1
ATOM 943 C CA . ASN A 1 121 ? -26.844 7.207 -5.445 1 61.25 121 ASN A CA 1
ATOM 944 C C . ASN A 1 121 ? -27.188 6.898 -3.988 1 61.25 121 ASN A C 1
ATOM 946 O O . ASN A 1 121 ? -26.703 7.586 -3.08 1 61.25 121 ASN A O 1
ATOM 950 N N . THR A 1 122 ? -28.188 6.062 -3.904 1 54.56 122 THR A N 1
ATOM 951 C CA . THR A 1 122 ? -28.703 5.625 -2.611 1 54.56 122 THR A CA 1
ATOM 952 C C . THR A 1 122 ? -27.828 4.516 -2.031 1 54.56 122 THR A C 1
ATOM 954 O O . THR A 1 122 ? -28.016 4.117 -0.876 1 54.56 122 THR A O 1
ATOM 957 N N . SER A 1 123 ? -26.969 4.02 -2.967 1 59.44 123 SER A N 1
ATOM 958 C CA . SER A 1 123 ? -26.219 2.898 -2.418 1 59.44 123 SER A CA 1
ATOM 959 C C . SER A 1 123 ? -25.125 3.377 -1.464 1 59.44 123 SER A C 1
ATOM 961 O O . SER A 1 123 ? -24.297 4.211 -1.831 1 59.44 123 SER A O 1
ATOM 963 N N . ASN A 1 124 ? -25.469 3.389 -0.197 1 75.25 124 ASN A N 1
ATOM 964 C CA . ASN A 1 124 ? -24.531 3.809 0.838 1 75.25 124 ASN A CA 1
ATOM 965 C C . ASN A 1 124 ? -23.609 2.66 1.271 1 75.25 124 ASN A C 1
ATOM 967 O O . ASN A 1 124 ? -23.703 2.186 2.404 1 75.25 124 ASN A O 1
ATOM 971 N N . LEU A 1 125 ? -22.766 2.203 0.333 1 85.81 125 LEU A N 1
ATOM 972 C CA . LEU A 1 125 ? -21.828 1.138 0.667 1 85.81 125 LEU A CA 1
ATOM 973 C C . LEU A 1 125 ? -20.656 1.681 1.476 1 85.81 125 LEU A C 1
ATOM 975 O O . LEU A 1 125 ? -19.594 1.956 0.922 1 85.81 125 LEU A O 1
ATOM 979 N N . THR A 1 126 ? -20.906 1.975 2.709 1 91.06 126 THR A N 1
ATOM 980 C CA . THR A 1 126 ? -19.891 2.475 3.617 1 91.06 126 THR A CA 1
ATOM 981 C C . THR A 1 126 ? -19.797 1.604 4.867 1 91.06 126 THR A C 1
ATOM 983 O O . THR A 1 126 ? -20.781 0.978 5.262 1 91.06 126 THR A O 1
ATOM 986 N N . LEU A 1 127 ? -18.703 1.456 5.336 1 94.25 127 LEU A N 1
ATOM 987 C CA . LEU A 1 127 ? -18.453 0.788 6.609 1 94.25 127 LEU A CA 1
ATOM 988 C C . LEU A 1 127 ? -18.031 1.792 7.68 1 94.25 127 LEU A C 1
ATOM 990 O O . LEU A 1 127 ? -16.875 2.191 7.742 1 94.25 127 LEU A O 1
ATOM 994 N N . GLN A 1 128 ? -18.984 2.229 8.492 1 93.69 128 GLN A N 1
ATOM 995 C CA . GLN A 1 128 ? -18.781 3.25 9.516 1 93.69 128 GLN A CA 1
ATOM 996 C C . GLN A 1 128 ? -19.547 2.908 10.789 1 93.69 128 GLN A C 1
ATOM 998 O O . GLN A 1 128 ? -20.516 2.146 10.758 1 93.69 128 GLN A O 1
ATOM 1003 N N . PRO A 1 129 ? -19.031 3.43 11.867 1 94.81 129 PRO A N 1
ATOM 1004 C CA . PRO A 1 129 ? -19.875 3.301 13.055 1 94.81 129 PRO A CA 1
ATOM 1005 C C . PRO A 1 129 ? -21.312 3.744 12.805 1 94.81 129 PRO A C 1
ATOM 1007 O O . PRO A 1 129 ? -21.547 4.66 12.016 1 94.81 129 PRO A O 1
ATOM 1010 N N . PRO A 1 130 ? -22.234 3.025 13.422 1 94.75 130 PRO A N 1
ATOM 1011 C CA . PRO A 1 130 ? -22.109 2.104 14.555 1 94.75 130 PRO A CA 1
ATOM 1012 C C . PRO A 1 130 ? -21.953 0.65 14.117 1 94.75 130 PRO A C 1
ATOM 1014 O O . PRO A 1 130 ? -22.125 -0.267 14.922 1 94.75 130 PRO A O 1
ATOM 1017 N N . SER A 1 131 ? -21.703 0.39 12.82 1 95.38 131 SER A N 1
ATOM 1018 C CA . SER A 1 131 ? -21.484 -0.998 12.43 1 95.38 131 SER A CA 1
ATOM 1019 C C . SER A 1 131 ? -20.422 -1.662 13.297 1 95.38 131 SER A C 1
ATOM 1021 O O . SER A 1 131 ? -19.359 -1.092 13.523 1 95.38 131 SER A O 1
ATOM 1023 N N . PRO A 1 132 ? -20.688 -2.881 13.766 1 96.5 132 PRO A N 1
ATOM 1024 C CA . PRO A 1 132 ? -19.672 -3.588 14.562 1 96.5 132 PRO A CA 1
ATOM 1025 C C . PRO A 1 132 ? -18.484 -4.062 13.727 1 96.5 132 PRO A C 1
ATOM 1027 O O . PRO A 1 132 ? -17.516 -4.59 14.273 1 96.5 132 PRO A O 1
ATOM 1030 N N . TYR A 1 133 ? -18.547 -3.83 12.445 1 96.75 133 TYR A N 1
ATOM 1031 C CA . TYR A 1 133 ? -17.469 -4.223 11.555 1 96.75 133 TYR A CA 1
ATOM 1032 C C . TYR A 1 133 ? -16.562 -3.033 11.227 1 96.75 133 TYR A C 1
ATOM 1034 O O . TYR A 1 133 ? -15.516 -3.191 10.594 1 96.75 133 TYR A O 1
ATOM 1042 N N . ALA A 1 134 ? -17.047 -1.813 11.656 1 97.19 134 ALA A N 1
ATOM 1043 C CA . ALA A 1 134 ? -16.281 -0.601 11.383 1 97.19 134 ALA A CA 1
ATOM 1044 C C . ALA A 1 134 ? -15.094 -0.471 12.336 1 97.19 134 ALA A C 1
ATOM 1046 O O . ALA A 1 134 ? -15.234 -0.657 13.539 1 97.19 134 ALA A O 1
ATOM 1047 N N . ARG A 1 135 ? -13.93 -0.2 11.797 1 97.88 135 ARG A N 1
ATOM 1048 C CA . ARG A 1 135 ? -12.758 0.094 12.617 1 97.88 135 ARG A CA 1
ATOM 1049 C C . ARG A 1 135 ? -12.93 1.413 13.367 1 97.88 135 ARG A C 1
ATOM 1051 O O . ARG A 1 135 ? -13.539 2.348 12.852 1 97.88 135 ARG A O 1
ATOM 1058 N N . ARG A 1 136 ? -12.469 1.463 14.617 1 98.12 136 ARG A N 1
ATOM 1059 C CA . ARG A 1 136 ? -12.391 2.688 15.406 1 98.12 136 ARG A CA 1
ATOM 1060 C C . ARG A 1 136 ? -10.961 3.213 15.469 1 98.12 136 ARG A C 1
ATOM 1062 O O . ARG A 1 136 ? -10.016 2.498 15.133 1 98.12 136 ARG A O 1
ATOM 1069 N N . ILE A 1 137 ? -10.812 4.469 15.859 1 98.44 137 ILE A N 1
ATOM 1070 C CA . ILE A 1 137 ? -9.484 5.074 15.93 1 98.44 137 ILE A CA 1
ATOM 1071 C C . ILE A 1 137 ? -8.602 4.27 16.875 1 98.44 137 ILE A C 1
ATOM 1073 O O . ILE A 1 137 ? -9.008 3.953 18 1 98.44 137 ILE A O 1
ATOM 1077 N N . PRO A 1 138 ? -7.391 3.939 16.453 1 98.44 138 PRO A N 1
ATOM 1078 C CA . PRO A 1 138 ? -6.531 3.049 17.234 1 98.44 138 PRO A CA 1
ATOM 1079 C C . PRO A 1 138 ? -5.57 3.809 18.156 1 98.44 138 PRO A C 1
ATOM 1081 O O . PRO A 1 138 ? -4.395 3.453 18.25 1 98.44 138 PRO A O 1
ATOM 1084 N N . LEU A 1 139 ? -5.969 4.895 18.75 1 97.81 139 LEU A N 1
ATOM 1085 C CA . LEU A 1 139 ? -5.195 5.566 19.781 1 97.81 139 LEU A CA 1
ATOM 1086 C C . LEU A 1 139 ? -5.848 5.379 21.156 1 97.81 139 LEU A C 1
ATOM 1088 O O . LEU A 1 139 ? -7.074 5.434 21.281 1 97.81 139 LEU A O 1
ATOM 1092 N N . HIS A 1 140 ? -5.062 5.184 22.188 1 96.56 140 HIS A N 1
ATOM 1093 C CA . HIS A 1 140 ? -5.547 4.668 23.469 1 96.56 140 HIS A CA 1
ATOM 1094 C C . HIS A 1 140 ? -5.992 5.801 24.391 1 96.56 140 HIS A C 1
ATOM 1096 O O . HIS A 1 140 ? -6.551 5.551 25.453 1 96.56 140 HIS A O 1
ATOM 1102 N N . PHE A 1 141 ? -5.711 7.051 23.984 1 95.12 141 PHE A N 1
ATOM 1103 C CA . PHE A 1 141 ? -6.047 8.148 24.891 1 95.12 141 PHE A CA 1
ATOM 1104 C C . PHE A 1 141 ? -6.586 9.344 24.109 1 95.12 141 PHE A C 1
ATOM 1106 O O . PHE A 1 141 ? -6.391 9.438 22.891 1 95.12 141 PHE A O 1
ATOM 1113 N N . HIS A 1 142 ? -7.348 10.133 24.797 1 96.62 142 HIS A N 1
ATOM 1114 C CA . HIS A 1 142 ? -7.898 11.359 24.234 1 96.62 142 HIS A CA 1
ATOM 1115 C C . HIS A 1 142 ? -6.852 12.469 24.188 1 96.62 142 HIS A C 1
ATOM 1117 O O . HIS A 1 142 ? -6.082 12.633 25.141 1 96.62 142 HIS A O 1
ATOM 1123 N N . PRO A 1 143 ? -6.816 13.195 23.109 1 96.12 143 PRO A N 1
ATOM 1124 C CA . PRO A 1 143 ? -5.734 14.18 23 1 96.12 143 PRO A CA 1
ATOM 1125 C C . PRO A 1 143 ? -5.855 15.297 24.031 1 96.12 143 PRO A C 1
ATOM 1127 O O . PRO A 1 143 ? -4.879 16 24.297 1 96.12 143 PRO A O 1
ATOM 1130 N N . SER A 1 144 ? -7.004 15.531 24.594 1 94.25 144 SER A N 1
ATOM 1131 C CA . SER A 1 144 ? -7.152 16.547 25.641 1 94.25 144 SER A CA 1
ATOM 1132 C C . SER A 1 144 ? -6.312 16.203 26.859 1 94.25 144 SER A C 1
ATOM 1134 O O . SER A 1 144 ? -5.992 17.078 27.672 1 94.25 144 SER A O 1
ATOM 1136 N N . GLU A 1 145 ? -6.027 14.938 27.047 1 88.19 145 GLU A N 1
ATOM 1137 C CA . GLU A 1 145 ? -5.293 14.445 28.203 1 88.19 145 GLU A CA 1
ATOM 1138 C C . GLU A 1 145 ? -3.785 14.531 27.984 1 88.19 145 GLU A C 1
ATOM 1140 O O . GLU A 1 145 ? -3.002 14.258 28.891 1 88.19 145 GLU A O 1
ATOM 1145 N N . ALA A 1 146 ? -3.514 14.859 26.844 1 82.06 146 ALA A N 1
ATOM 1146 C CA . ALA A 1 146 ? -2.105 14.781 26.453 1 82.06 146 ALA A CA 1
ATOM 1147 C C . ALA A 1 146 ? -1.349 16.031 26.891 1 82.06 146 ALA A C 1
ATOM 1149 O O . ALA A 1 146 ? -1.924 17.125 26.969 1 82.06 146 ALA A O 1
ATOM 1150 N N . VAL A 1 147 ? -0.235 15.773 27.484 1 71.44 147 VAL A N 1
ATOM 1151 C CA . VAL A 1 147 ? 0.705 16.875 27.672 1 71.44 147 VAL A CA 1
ATOM 1152 C C . VAL A 1 147 ? 1.613 16.984 26.453 1 71.44 147 VAL A C 1
ATOM 1154 O O . VAL A 1 147 ? 2.258 16.016 26.047 1 71.44 147 VAL A O 1
ATOM 1157 N N . THR A 1 148 ? 1.393 18.078 25.797 1 64.81 148 THR A N 1
ATOM 1158 C CA . THR A 1 148 ? 2.133 18.375 24.578 1 64.81 148 THR A CA 1
ATOM 1159 C C . THR A 1 148 ? 3.631 18.203 24.797 1 64.81 148 THR A C 1
ATOM 1161 O O . THR A 1 148 ? 4.18 18.688 25.781 1 64.81 148 THR A O 1
ATOM 1164 N N . LYS A 1 149 ? 4.176 17.188 24.188 1 63.72 149 LYS A N 1
ATOM 1165 C CA . LYS A 1 149 ? 5.637 17.172 24.172 1 63.72 149 LYS A CA 1
ATOM 1166 C C . LYS A 1 149 ? 6.176 17.547 22.781 1 63.72 149 LYS A C 1
ATOM 1168 O O . LYS A 1 149 ? 5.598 17.172 21.766 1 63.72 149 LYS A O 1
ATOM 1173 N N . ALA A 1 150 ? 7.047 18.5 22.891 1 59.69 150 ALA A N 1
ATOM 1174 C CA . ALA A 1 150 ? 7.766 18.859 21.672 1 59.69 150 ALA A CA 1
ATOM 1175 C C . ALA A 1 150 ? 8.445 17.625 21.062 1 59.69 150 ALA A C 1
ATOM 1177 O O . ALA A 1 150 ? 8.836 16.703 21.797 1 59.69 150 ALA A O 1
ATOM 1178 N N . ILE A 1 151 ? 8.203 17.328 19.703 1 65.19 151 ILE A N 1
ATOM 1179 C CA . ILE A 1 151 ? 9.008 16.312 19.031 1 65.19 151 ILE A CA 1
ATOM 1180 C C . ILE A 1 151 ? 10.484 16.578 19.281 1 65.19 151 ILE A C 1
ATOM 1182 O O . ILE A 1 151 ? 11 17.641 18.953 1 65.19 151 ILE A O 1
ATOM 1186 N N . PRO A 1 152 ? 11.109 15.922 20.312 1 54.75 152 PRO A N 1
ATOM 1187 C CA . PRO A 1 152 ? 12.414 16.25 20.875 1 54.75 152 PRO A CA 1
ATOM 1188 C C . PRO A 1 152 ? 13.539 16.156 19.844 1 54.75 152 PRO A C 1
ATOM 1190 O O . PRO A 1 152 ? 14.703 16.422 20.172 1 54.75 152 PRO A O 1
ATOM 1193 N N . THR A 1 153 ? 13.289 15.914 18.594 1 65.81 153 THR A N 1
ATOM 1194 C CA . THR A 1 153 ? 14.531 15.641 17.875 1 65.81 153 THR A CA 1
ATOM 1195 C C . THR A 1 153 ? 14.977 16.859 17.078 1 65.81 153 THR A C 1
ATOM 1197 O O . THR A 1 153 ? 14.141 17.578 16.531 1 65.81 153 THR A O 1
ATOM 1200 N N . ASN A 1 154 ? 16.172 17.328 17.344 1 73.5 154 ASN A N 1
ATOM 1201 C CA . ASN A 1 154 ? 16.812 18.375 16.562 1 73.5 154 ASN A CA 1
ATOM 1202 C C . ASN A 1 154 ? 16.969 17.969 15.102 1 73.5 154 ASN A C 1
ATOM 1204 O O . ASN A 1 154 ? 17.422 18.766 14.273 1 73.5 154 ASN A O 1
ATOM 1208 N N . ARG A 1 155 ? 16.469 16.828 14.859 1 84.62 155 ARG A N 1
ATOM 1209 C CA . ARG A 1 155 ? 16.594 16.375 13.477 1 84.62 155 ARG A CA 1
ATOM 1210 C C . ARG A 1 155 ? 15.531 17.016 12.594 1 84.62 155 ARG A C 1
ATOM 1212 O O . ARG A 1 155 ? 15.742 17.203 11.391 1 84.62 155 ARG A O 1
ATOM 1219 N N . TYR A 1 156 ? 14.43 17.438 13.219 1 91.06 156 TYR A N 1
ATOM 1220 C CA . TYR A 1 156 ? 13.344 18.062 12.477 1 91.06 156 TYR A CA 1
ATOM 1221 C C . TYR A 1 156 ? 13.438 19.594 12.539 1 91.06 156 TYR A C 1
ATOM 1223 O O . TYR A 1 156 ? 13.133 20.188 13.57 1 91.06 156 TYR A O 1
ATOM 1231 N N . GLN A 1 157 ? 13.75 20.219 11.43 1 92.25 157 GLN A N 1
ATOM 1232 C CA . GLN A 1 157 ? 13.867 21.672 11.406 1 92.25 157 GLN A CA 1
ATOM 1233 C C . GLN A 1 157 ? 12.516 22.344 11.656 1 92.25 157 GLN A C 1
ATOM 1235 O O . GLN A 1 157 ? 12.461 23.469 12.141 1 92.25 157 GLN A O 1
ATOM 1240 N N . PHE A 1 158 ? 11.43 21.578 11.414 1 94.44 158 PHE A N 1
ATOM 1241 C CA . PHE A 1 158 ? 10.086 22.141 11.547 1 94.44 158 PHE A CA 1
ATOM 1242 C C . PHE A 1 158 ? 9.516 21.844 12.93 1 94.44 158 PHE A C 1
ATOM 1244 O O . PHE A 1 158 ? 8.305 21.922 13.133 1 94.44 158 PHE A O 1
ATOM 1251 N N . ARG A 1 159 ? 10.312 21.5 13.906 1 91.94 159 ARG A N 1
ATOM 1252 C CA . ARG A 1 159 ? 9.875 21.031 15.219 1 91.94 159 ARG A CA 1
ATOM 1253 C C . ARG A 1 159 ? 8.977 22.062 15.891 1 91.94 159 ARG A C 1
ATOM 1255 O O . ARG A 1 159 ? 8.086 21.703 16.656 1 91.94 159 ARG A O 1
ATOM 1262 N N . ASN A 1 160 ? 9.203 23.391 15.602 1 91 160 ASN A N 1
ATOM 1263 C CA . ASN A 1 160 ? 8.414 24.438 16.25 1 91 160 ASN A CA 1
ATOM 1264 C C . ASN A 1 160 ? 7.055 24.609 15.586 1 91 160 ASN A C 1
ATOM 1266 O O . ASN A 1 160 ? 6.188 25.312 16.109 1 91 160 ASN A O 1
ATOM 1270 N N . HIS A 1 161 ? 6.84 23.891 14.461 1 94.31 161 HIS A N 1
ATOM 1271 C CA . HIS A 1 161 ? 5.594 24.047 13.719 1 94.31 161 HIS A CA 1
ATOM 1272 C C . HIS A 1 161 ? 4.637 22.891 14.016 1 94.31 161 HIS A C 1
ATOM 1274 O O . HIS A 1 161 ? 3.496 22.891 13.547 1 94.31 161 HIS A O 1
ATOM 1280 N N . VAL A 1 162 ? 5.145 21.906 14.859 1 94.62 162 VAL A N 1
ATOM 1281 C CA . VAL A 1 162 ? 4.32 20.719 15.102 1 94.62 162 VAL A CA 1
ATOM 1282 C C . VAL A 1 162 ? 4.34 20.375 16.594 1 94.62 162 VAL A C 1
ATOM 1284 O O . VAL A 1 162 ? 5.273 20.734 17.312 1 94.62 162 VAL A O 1
ATOM 1287 N N . GLU A 1 163 ? 3.309 19.781 17.062 1 93 163 GLU A N 1
ATOM 1288 C CA . GLU A 1 163 ? 3.188 19.234 18.406 1 93 163 GLU A CA 1
ATOM 1289 C C . GLU A 1 163 ? 2.785 17.75 18.344 1 93 163 GLU A C 1
ATOM 1291 O O . GLU A 1 163 ? 2.17 17.312 17.375 1 93 163 GLU A O 1
ATOM 1296 N N . ALA A 1 164 ? 3.176 17.078 19.375 1 94.88 164 ALA A N 1
ATOM 1297 C CA . ALA A 1 164 ? 2.91 15.641 19.375 1 94.88 164 ALA A CA 1
ATOM 1298 C C . ALA A 1 164 ? 2.631 15.133 20.781 1 94.88 164 ALA A C 1
ATOM 1300 O O . ALA A 1 164 ? 3.115 15.703 21.766 1 94.88 164 ALA A O 1
ATOM 1301 N N . ALA A 1 165 ? 1.843 14.141 20.906 1 94.62 165 ALA A N 1
ATOM 1302 C CA . ALA A 1 165 ? 1.595 13.359 22.109 1 94.62 165 ALA A CA 1
ATOM 1303 C C . ALA A 1 165 ? 1.574 11.867 21.812 1 94.62 165 ALA A C 1
ATOM 1305 O O . ALA A 1 165 ? 0.614 11.359 21.219 1 94.62 165 ALA A O 1
ATOM 1306 N N . SER A 1 166 ? 2.592 11.18 22.234 1 93.56 166 SER A N 1
ATOM 1307 C CA . SER A 1 166 ? 2.805 9.781 21.859 1 93.56 166 SER A CA 1
ATOM 1308 C C . SER A 1 166 ? 1.939 8.844 22.688 1 93.56 166 SER A C 1
ATOM 1310 O O . SER A 1 166 ? 1.761 9.062 23.891 1 93.56 166 SER A O 1
ATOM 1312 N N . ASP A 1 167 ? 1.431 7.859 22.109 1 94.69 167 ASP A N 1
ATOM 1313 C CA . ASP A 1 167 ? 0.691 6.789 22.766 1 94.69 167 ASP A CA 1
ATOM 1314 C C . ASP A 1 167 ? 1.642 5.773 23.391 1 94.69 167 ASP A C 1
ATOM 1316 O O . ASP A 1 167 ? 2.23 4.949 22.688 1 94.69 167 ASP A O 1
ATOM 1320 N N . LYS A 1 168 ? 1.761 5.73 24.641 1 93.25 168 LYS A N 1
ATOM 1321 C CA . LYS A 1 168 ? 2.742 4.926 25.375 1 93.25 168 LYS A CA 1
ATOM 1322 C C . LYS A 1 168 ? 2.361 3.449 25.359 1 93.25 168 LYS A C 1
ATOM 1324 O O . LYS A 1 168 ? 3.199 2.584 25.609 1 93.25 168 LYS A O 1
ATOM 1329 N N . GLU A 1 169 ? 1.104 3.195 25.109 1 95.81 169 GLU A N 1
ATOM 1330 C CA . GLU A 1 169 ? 0.666 1.804 25.062 1 95.81 169 GLU A CA 1
ATOM 1331 C C . GLU A 1 169 ? 1.406 1.021 23.984 1 95.81 169 GLU A C 1
ATOM 1333 O O . GLU A 1 169 ? 1.749 -0.147 24.188 1 95.81 169 GLU A O 1
ATOM 1338 N N . TYR A 1 170 ? 1.661 1.616 22.859 1 95.75 170 TYR A N 1
ATOM 1339 C CA . TYR A 1 170 ? 2.324 0.926 21.766 1 95.75 170 TYR A CA 1
ATOM 1340 C C . TYR A 1 170 ? 3.795 0.679 22.078 1 95.75 170 TYR A C 1
ATOM 1342 O O . TYR A 1 170 ? 4.363 -0.336 21.672 1 95.75 170 TYR A O 1
ATOM 1350 N N . ALA A 1 171 ? 4.438 1.632 22.766 1 93.56 171 ALA A N 1
ATOM 1351 C CA . ALA A 1 171 ? 5.809 1.389 23.219 1 93.56 171 ALA A CA 1
ATOM 1352 C C . ALA A 1 171 ? 5.883 0.153 24.109 1 93.56 171 ALA A C 1
ATOM 1354 O O . ALA A 1 171 ? 6.809 -0.652 23.984 1 93.56 171 ALA A O 1
ATOM 1355 N N . ALA A 1 172 ? 4.91 0.043 24.984 1 95.75 172 ALA A N 1
ATOM 1356 C CA . ALA A 1 172 ? 4.852 -1.117 25.875 1 95.75 172 ALA A CA 1
ATOM 1357 C C . ALA A 1 172 ? 4.664 -2.406 25.078 1 95.75 172 ALA A C 1
ATOM 1359 O O . ALA A 1 172 ? 5.273 -3.432 25.391 1 95.75 172 ALA A O 1
ATOM 1360 N N . ARG A 1 173 ? 3.902 -2.359 24.031 1 96.06 173 ARG A N 1
ATOM 1361 C CA . ARG A 1 173 ? 3.639 -3.525 23.203 1 96.06 173 ARG A CA 1
ATOM 1362 C C . ARG A 1 173 ? 4.887 -3.939 22.438 1 96.06 173 ARG A C 1
ATOM 1364 O O . ARG A 1 173 ? 5.031 -5.102 22.047 1 96.06 173 ARG A O 1
ATOM 1371 N N . ASN A 1 174 ? 5.758 -2.998 22.203 1 96.75 174 ASN A N 1
ATOM 1372 C CA . ASN A 1 174 ? 6.977 -3.27 21.453 1 96.75 174 ASN A CA 1
ATOM 1373 C C . ASN A 1 174 ? 8.094 -3.77 22.344 1 96.75 174 ASN A C 1
ATOM 1375 O O . ASN A 1 174 ? 9.164 -4.152 21.875 1 96.75 174 ASN A O 1
ATOM 1379 N N . ALA A 1 175 ? 7.895 -3.812 23.656 1 96.38 175 ALA A N 1
ATOM 1380 C CA . ALA A 1 175 ? 8.938 -4.176 24.609 1 96.38 175 ALA A CA 1
ATOM 1381 C C . ALA A 1 175 ? 9.336 -5.641 24.453 1 96.38 175 ALA A C 1
ATOM 1383 O O . ALA A 1 175 ? 8.523 -6.473 24.062 1 96.38 175 ALA A O 1
ATOM 1384 N N . PRO A 1 176 ? 10.578 -5.969 24.781 1 94.81 176 PRO A N 1
ATOM 1385 C CA . PRO A 1 176 ? 11.078 -7.34 24.641 1 94.81 176 PRO A CA 1
ATOM 1386 C C . PRO A 1 176 ? 10.289 -8.344 25.484 1 94.81 176 PRO A C 1
ATOM 1388 O O . PRO A 1 176 ? 10.203 -9.523 25.125 1 94.81 176 PRO A O 1
ATOM 1391 N N . ASP A 1 177 ? 9.734 -7.898 26.531 1 94.88 177 ASP A N 1
ATOM 1392 C CA . ASP A 1 177 ? 9.039 -8.82 27.422 1 94.88 177 ASP A CA 1
ATOM 1393 C C . ASP A 1 177 ? 7.531 -8.773 27.188 1 94.88 177 ASP A C 1
ATOM 1395 O O . ASP A 1 177 ? 6.762 -9.328 27.969 1 94.88 177 ASP A O 1
ATOM 1399 N N . SER A 1 178 ? 7.117 -8.086 26.188 1 96.06 178 SER A N 1
ATOM 1400 C CA . SER A 1 178 ? 5.691 -7.98 25.875 1 96.06 178 SER A CA 1
ATOM 1401 C C . SER A 1 178 ? 5.117 -9.32 25.438 1 96.06 178 SER A C 1
ATOM 1403 O O . SER A 1 178 ? 5.793 -10.102 24.766 1 96.06 178 SER A O 1
ATOM 1405 N N . PRO A 1 179 ? 3.82 -9.562 25.75 1 94.38 179 PRO A N 1
ATOM 1406 C CA . PRO A 1 179 ? 3.17 -10.789 25.281 1 94.38 179 PRO A CA 1
ATOM 1407 C C . PRO A 1 179 ? 3.004 -10.812 23.75 1 94.38 179 PRO A C 1
ATOM 1409 O O . PRO A 1 179 ? 2.678 -11.859 23.188 1 94.38 179 PRO A O 1
ATOM 1412 N N . ASN A 1 180 ? 3.275 -9.703 23.094 1 93.69 180 ASN A N 1
ATOM 1413 C CA . ASN A 1 180 ? 3.129 -9.617 21.641 1 93.69 180 ASN A CA 1
ATOM 1414 C C . ASN A 1 180 ? 4.328 -10.219 20.922 1 93.69 180 ASN A C 1
ATOM 1416 O O . ASN A 1 180 ? 4.332 -10.312 19.688 1 93.69 180 ASN A O 1
ATOM 1420 N N . ARG A 1 181 ? 5.355 -10.617 21.609 1 96.12 181 ARG A N 1
ATOM 1421 C CA . ARG A 1 181 ? 6.527 -11.234 20.984 1 96.12 181 ARG A CA 1
ATOM 1422 C C . ARG A 1 181 ? 6.18 -12.602 20.406 1 96.12 181 ARG A C 1
ATOM 1424 O O . ARG A 1 181 ? 5.395 -13.352 20.984 1 96.12 181 ARG A O 1
ATOM 1431 N N . SER A 1 182 ? 6.742 -12.852 19.281 1 96 182 SER A N 1
ATOM 1432 C CA . SER A 1 182 ? 6.414 -14.07 18.547 1 96 182 SER A CA 1
ATOM 1433 C C . SER A 1 182 ? 7.395 -15.195 18.875 1 96 182 SER A C 1
ATOM 1435 O O . SER A 1 182 ? 8.5 -14.938 19.344 1 96 182 SER A O 1
ATOM 1437 N N . ASN A 1 183 ? 6.992 -16.359 18.703 1 96 183 ASN A N 1
ATOM 1438 C CA . ASN A 1 183 ? 7.801 -17.578 18.766 1 96 183 ASN A CA 1
ATOM 1439 C C . ASN A 1 183 ? 7.34 -18.609 17.75 1 96 183 ASN A C 1
ATOM 1441 O O . ASN A 1 183 ? 6.492 -18.328 16.891 1 96 183 ASN A O 1
ATOM 1445 N N . SER A 1 184 ? 7.797 -19.812 17.812 1 95.56 184 SER A N 1
ATOM 1446 C CA . SER A 1 184 ? 7.582 -20.828 16.797 1 95.56 184 SER A CA 1
ATOM 1447 C C . SER A 1 184 ? 6.121 -21.266 16.75 1 95.56 184 SER A C 1
ATOM 1449 O O . SER A 1 184 ? 5.68 -21.891 15.773 1 95.56 184 SER A O 1
ATOM 1451 N N . SER A 1 185 ? 5.355 -20.969 17.781 1 94.56 185 SER A N 1
ATOM 1452 C CA . SER A 1 185 ? 3.967 -21.422 17.859 1 94.56 185 SER A CA 1
ATOM 1453 C C . SER A 1 185 ? 3.004 -20.266 17.547 1 94.56 185 SER A C 1
ATOM 1455 O O . SER A 1 185 ? 1.796 -20.484 17.422 1 94.56 185 SER A O 1
ATOM 1457 N N . THR A 1 186 ? 3.57 -19.094 17.438 1 96.19 186 THR A N 1
ATOM 1458 C CA . THR A 1 186 ? 2.725 -17.938 17.203 1 96.19 186 THR A CA 1
ATOM 1459 C C . THR A 1 186 ? 2.098 -17.984 15.812 1 96.19 186 THR A C 1
ATOM 1461 O O . THR A 1 186 ? 2.768 -18.328 14.836 1 96.19 186 THR A O 1
ATOM 1464 N N . ILE A 1 187 ? 0.837 -17.688 15.695 1 96.75 187 ILE A N 1
ATOM 1465 C CA . ILE A 1 187 ? 0.155 -17.484 14.43 1 96.75 187 ILE A CA 1
ATOM 1466 C C . ILE A 1 187 ? 0.17 -16 14.07 1 96.75 187 ILE A C 1
ATOM 1468 O O . ILE A 1 187 ? -0.508 -15.195 14.719 1 96.75 187 ILE A O 1
ATOM 1472 N N . GLY A 1 188 ? 0.985 -15.68 13.078 1 95.69 188 GLY A N 1
ATOM 1473 C CA . GLY A 1 188 ? 1.147 -14.289 12.68 1 95.69 188 GLY A CA 1
ATOM 1474 C C . GLY A 1 188 ? 2.135 -13.531 13.539 1 95.69 188 GLY A C 1
ATOM 1475 O O . GLY A 1 188 ? 3.312 -13.891 13.609 1 95.69 188 GLY A O 1
ATOM 1476 N N . GLY A 1 189 ? 1.553 -12.648 14.281 1 93 189 GLY A N 1
ATOM 1477 C CA . GLY A 1 189 ? 2.316 -11.656 15.023 1 93 189 GLY A CA 1
ATOM 1478 C C . GLY A 1 189 ? 2.033 -10.234 14.586 1 93 189 GLY A C 1
ATOM 1479 O O . GLY A 1 189 ? 1.908 -9.961 13.391 1 93 189 GLY A O 1
ATOM 1480 N N . ASP A 1 190 ? 1.994 -9.305 15.469 1 90 190 ASP A N 1
ATOM 1481 C CA . ASP A 1 190 ? 1.438 -7.969 15.25 1 90 190 ASP A CA 1
ATOM 1482 C C . ASP A 1 190 ? 2.502 -7.008 14.719 1 90 190 ASP A C 1
ATOM 1484 O O . ASP A 1 190 ? 2.205 -5.852 14.422 1 90 190 ASP A O 1
ATOM 1488 N N . GLY A 1 191 ? 3.736 -7.477 14.586 1 95.12 191 GLY A N 1
ATOM 1489 C CA . GLY A 1 191 ? 4.789 -6.543 14.219 1 95.12 191 GLY A CA 1
ATOM 1490 C C . GLY A 1 191 ? 5.027 -5.465 15.266 1 95.12 191 GLY A C 1
ATOM 1491 O O . GLY A 1 191 ? 4.855 -5.707 16.453 1 95.12 191 GLY A O 1
ATOM 1492 N N . LEU A 1 192 ? 5.582 -4.391 14.844 1 97.62 192 LEU A N 1
ATOM 1493 C CA . LEU A 1 192 ? 5.816 -3.24 15.711 1 97.62 192 LEU A CA 1
ATOM 1494 C C . LEU A 1 192 ? 4.82 -2.125 15.422 1 97.62 192 LEU A C 1
ATOM 1496 O O . LEU A 1 192 ? 4.645 -1.731 14.266 1 97.62 192 LEU A O 1
ATOM 1500 N N . GLU A 1 193 ? 4.199 -1.657 16.469 1 97.75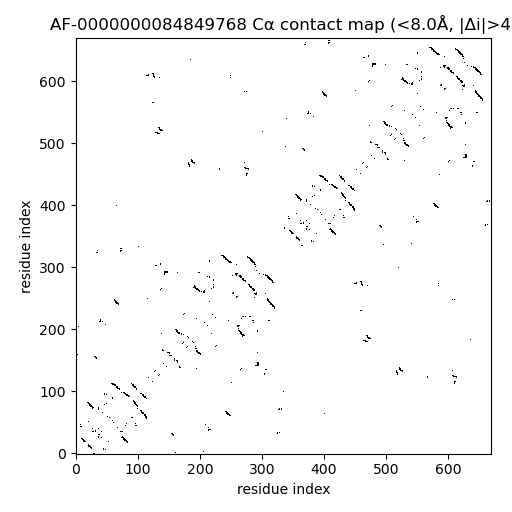 193 GLU A N 1
ATOM 1501 C CA . GLU A 1 193 ? 3.146 -0.655 16.328 1 97.75 193 GLU A CA 1
ATOM 1502 C C . GLU A 1 193 ? 3.572 0.679 16.938 1 97.75 193 GLU A C 1
ATOM 1504 O O . GLU A 1 193 ? 4.453 0.722 17.797 1 97.75 193 GLU A O 1
ATOM 1509 N N . TRP A 1 194 ? 3.025 1.744 16.453 1 97.56 194 TRP A N 1
ATOM 1510 C CA . TRP A 1 194 ? 3.291 3.105 16.906 1 97.56 194 TRP A CA 1
ATOM 1511 C C . TRP A 1 194 ? 2.051 3.98 16.75 1 97.56 194 TRP A C 1
ATOM 1513 O O . TRP A 1 194 ? 1.254 3.789 15.828 1 97.56 194 TRP A O 1
ATOM 1523 N N . GLY A 1 195 ? 1.83 4.863 17.656 1 96.94 195 GLY A N 1
ATOM 1524 C CA . GLY A 1 195 ? 0.705 5.781 17.625 1 96.94 195 GLY A CA 1
ATOM 1525 C C . GLY A 1 195 ? 1.005 7.121 18.266 1 96.94 195 GLY A C 1
ATOM 1526 O O . GLY A 1 195 ? 1.712 7.18 19.281 1 96.94 195 GLY A O 1
ATOM 1527 N N . THR A 1 196 ? 0.547 8.156 17.703 1 96.44 196 THR A N 1
ATOM 1528 C CA . THR A 1 196 ? 0.812 9.508 18.203 1 96.44 196 THR A CA 1
ATOM 1529 C C . THR A 1 196 ? -0.249 10.484 17.703 1 96.44 196 THR A C 1
ATOM 1531 O O . THR A 1 196 ? -0.667 10.414 16.547 1 96.44 196 THR A O 1
ATOM 1534 N N . TRP A 1 197 ? -0.77 11.312 18.609 1 97.12 197 TRP A N 1
ATOM 1535 C CA . TRP A 1 197 ? -1.439 12.531 18.172 1 97.12 197 TRP A CA 1
ATOM 1536 C C . TRP A 1 197 ? -0.428 13.547 17.656 1 97.12 197 TRP A C 1
ATOM 1538 O O . TRP A 1 197 ? 0.567 13.836 18.328 1 97.12 197 TRP A O 1
ATOM 1548 N N . PHE A 1 198 ? -0.662 14.055 16.438 1 96.56 198 PHE A N 1
ATOM 1549 C CA . PHE A 1 198 ? 0.159 15.125 15.867 1 96.56 198 PHE A CA 1
ATOM 1550 C C . PHE A 1 198 ? -0.695 16.328 15.5 1 96.56 198 PHE A C 1
ATOM 1552 O O . PHE A 1 198 ? -1.835 16.188 15.055 1 96.56 198 PHE A O 1
ATOM 1559 N N . GLY A 1 199 ? -0.124 17.5 15.672 1 95.56 199 GLY A N 1
ATOM 1560 C CA . GLY A 1 199 ? -0.835 18.703 15.258 1 95.56 199 GLY A CA 1
ATOM 1561 C C . GLY A 1 199 ? 0.09 19.844 14.883 1 95.56 199 GLY A C 1
ATOM 1562 O O . GLY A 1 199 ? 1.255 19.875 15.281 1 95.56 199 GLY A O 1
ATOM 1563 N N . PHE A 1 200 ? -0.453 20.75 14.094 1 96.19 200 PHE A N 1
ATOM 1564 C CA . PHE A 1 200 ? 0.252 22 13.852 1 96.19 200 PHE A CA 1
ATOM 1565 C C . PHE A 1 200 ? 0.219 22.891 15.094 1 96.19 200 PHE A C 1
ATOM 1567 O O . PHE A 1 200 ? -0.798 22.953 15.781 1 96.19 200 PHE A O 1
ATOM 1574 N N . SER A 1 201 ? 1.33 23.594 15.32 1 93 201 SER A N 1
ATOM 1575 C CA . SER A 1 201 ? 1.42 24.469 16.484 1 93 201 SER A CA 1
ATOM 1576 C C . SER A 1 201 ? 0.688 25.797 16.219 1 93 201 SER A C 1
ATOM 1578 O O . SER A 1 201 ? 0.117 26.375 17.141 1 93 201 SER A O 1
ATOM 1580 N N . ASP A 1 202 ? 0.759 26.234 14.961 1 94.56 202 ASP A N 1
ATOM 1581 C CA . ASP A 1 202 ? 0.084 27.484 14.594 1 94.56 202 ASP A CA 1
ATOM 1582 C C . ASP A 1 202 ? -1.433 27.312 14.609 1 94.56 202 ASP A C 1
ATOM 1584 O O . ASP A 1 202 ? -1.971 26.438 13.914 1 94.56 202 ASP A O 1
ATOM 1588 N N . LYS A 1 203 ? -2.129 28.172 15.289 1 94.25 203 LYS A N 1
ATOM 1589 C CA . LYS A 1 203 ? -3.562 28.047 15.531 1 94.25 203 LYS A CA 1
ATOM 1590 C C . LYS A 1 203 ? -4.359 28.266 14.25 1 94.25 203 LYS A C 1
ATOM 1592 O O . LYS A 1 203 ? -5.512 27.844 14.148 1 94.25 203 LYS A O 1
ATOM 1597 N N . GLU A 1 204 ? -3.818 28.875 13.305 1 95.62 204 GLU A N 1
ATOM 1598 C CA . GLU A 1 204 ? -4.527 29.188 12.07 1 95.62 204 GLU A CA 1
ATOM 1599 C C . GLU A 1 204 ? -4.387 28.062 11.047 1 95.62 204 GLU A C 1
ATOM 1601 O O . GLU A 1 204 ? -5.059 28.062 10.016 1 95.62 204 GLU A O 1
ATOM 1606 N N . GLU A 1 205 ? -3.52 27.094 11.375 1 97.44 205 GLU A N 1
ATOM 1607 C CA . GLU A 1 205 ? -3.32 25.969 10.461 1 97.44 205 GLU A CA 1
ATOM 1608 C C . GLU A 1 205 ? -4.52 25.031 10.477 1 97.44 205 GLU A C 1
ATOM 1610 O O . GLU A 1 205 ? -5.309 25.031 11.422 1 97.44 205 GLU A O 1
ATOM 1615 N N . ARG A 1 206 ? -4.715 24.312 9.398 1 98.06 206 ARG A N 1
ATOM 1616 C CA . ARG A 1 206 ? -5.789 23.344 9.227 1 98.06 206 ARG A CA 1
ATOM 1617 C C . ARG A 1 206 ? -5.273 22.062 8.57 1 98.06 206 ARG A C 1
ATOM 1619 O O . ARG A 1 206 ? -4.332 22.109 7.773 1 98.06 206 ARG A O 1
ATOM 1626 N N . ILE A 1 207 ? -5.902 20.984 8.977 1 98.62 207 ILE A N 1
ATOM 1627 C CA . ILE A 1 207 ? -5.668 19.75 8.227 1 98.62 207 ILE A CA 1
ATOM 1628 C C . ILE A 1 207 ? -6.324 19.859 6.848 1 98.62 207 ILE A C 1
ATOM 1630 O O . ILE A 1 207 ? -7.504 20.203 6.742 1 98.62 207 ILE A O 1
ATOM 1634 N N . THR A 1 208 ? -5.578 19.703 5.816 1 98.44 208 THR A N 1
ATOM 1635 C CA . THR A 1 208 ? -6.051 19.703 4.434 1 98.44 208 THR A CA 1
ATOM 1636 C C . THR A 1 208 ? -5.617 18.422 3.719 1 98.44 208 THR A C 1
ATOM 1638 O O . THR A 1 208 ? -4.801 17.656 4.238 1 98.44 208 THR A O 1
ATOM 1641 N N . TYR A 1 209 ? -6.148 18.156 2.557 1 98.56 209 TYR A N 1
ATOM 1642 C CA . TYR A 1 209 ? -5.715 17.016 1.767 1 98.56 209 TYR A CA 1
ATOM 1643 C C . TYR A 1 209 ? -4.215 17.062 1.501 1 98.56 209 TYR A C 1
ATOM 1645 O O . TYR A 1 209 ? -3.527 16.047 1.589 1 98.56 209 TYR A O 1
ATOM 1653 N N . SER A 1 210 ? -3.715 18.266 1.265 1 98.69 210 SER A N 1
ATOM 1654 C CA . SER A 1 210 ? -2.311 18.438 0.914 1 98.69 210 SER A CA 1
ATOM 1655 C C . SER A 1 210 ? -1.408 18.25 2.127 1 98.69 210 SER A C 1
ATOM 1657 O O . SER A 1 210 ? -0.194 18.078 1.983 1 98.69 210 SER A O 1
ATOM 1659 N N . SER A 1 211 ? -1.967 18.266 3.346 1 98.75 211 SER A N 1
ATOM 1660 C CA . SER A 1 211 ? -1.152 18.031 4.535 1 98.75 211 SER A CA 1
ATOM 1661 C C . SER A 1 211 ? -1.1 16.547 4.883 1 98.75 211 SER A C 1
ATOM 1663 O O . SER A 1 211 ? -0.264 16.109 5.68 1 98.75 211 SER A O 1
ATOM 1665 N N . ILE A 1 212 ? -1.959 15.711 4.312 1 98.94 212 ILE A N 1
ATOM 1666 C CA . ILE A 1 212 ? -2.082 14.305 4.668 1 98.94 212 ILE A CA 1
ATOM 1667 C C . ILE A 1 212 ? -0.784 13.57 4.332 1 98.94 212 ILE A C 1
ATOM 1669 O O . ILE A 1 212 ? -0.293 12.766 5.129 1 98.94 212 ILE A O 1
ATOM 1673 N N . PRO A 1 213 ? -0.165 13.875 3.146 1 98.94 213 PRO A N 1
ATOM 1674 C CA . PRO A 1 213 ? 1.106 13.195 2.889 1 98.94 213 PRO A CA 1
ATOM 1675 C C . PRO A 1 213 ? 2.156 13.477 3.961 1 98.94 213 PRO A C 1
ATOM 1677 O O . PRO A 1 213 ? 2.922 12.586 4.336 1 98.94 213 PRO A O 1
ATOM 1680 N N . PHE A 1 214 ? 2.178 14.703 4.434 1 98.69 214 PHE A N 1
ATOM 1681 C CA . PHE A 1 214 ? 3.105 15.07 5.5 1 98.69 214 PHE A CA 1
ATOM 1682 C C . PHE A 1 214 ? 2.834 14.258 6.758 1 98.69 214 PHE A C 1
ATOM 1684 O O . PHE A 1 214 ? 3.746 13.641 7.312 1 98.69 214 PHE A O 1
ATOM 1691 N N . TRP A 1 215 ? 1.633 14.172 7.188 1 98.62 215 TRP A N 1
ATOM 1692 C CA . TRP A 1 215 ? 1.264 13.469 8.414 1 98.62 215 TRP A CA 1
ATOM 1693 C C . TRP A 1 215 ? 1.472 11.969 8.258 1 98.62 215 TRP A C 1
ATOM 1695 O O . TRP A 1 215 ? 1.934 11.297 9.188 1 98.62 215 TRP A O 1
ATOM 1705 N N . ALA A 1 216 ? 1.161 11.398 7.082 1 98.81 216 ALA A N 1
ATOM 1706 C CA . ALA A 1 216 ? 1.314 9.969 6.82 1 98.81 216 ALA A CA 1
ATOM 1707 C C . ALA A 1 216 ? 2.783 9.555 6.875 1 98.81 216 ALA A C 1
ATOM 1709 O O . ALA A 1 216 ? 3.096 8.375 7.016 1 98.81 216 ALA A O 1
ATOM 1710 N N . ASP A 1 217 ? 3.67 10.562 6.734 1 98.25 217 ASP A N 1
ATOM 1711 C CA . ASP A 1 217 ? 5.105 10.305 6.688 1 98.25 217 ASP A CA 1
ATOM 1712 C C . ASP A 1 217 ? 5.77 10.641 8.016 1 98.25 217 ASP A C 1
ATOM 1714 O O . ASP A 1 217 ? 7 10.641 8.125 1 98.25 217 ASP A O 1
ATOM 1718 N N . MET A 1 218 ? 5.027 10.961 9.07 1 96.81 218 MET A N 1
ATOM 1719 C CA . MET A 1 218 ? 5.566 11.375 10.367 1 96.81 218 MET A CA 1
ATOM 1720 C C . MET A 1 218 ? 5.648 10.188 11.32 1 96.81 218 MET A C 1
ATOM 1722 O O . MET A 1 218 ? 6.023 10.344 12.484 1 96.81 218 MET A O 1
ATOM 1726 N N . PHE A 1 219 ? 5.449 8.992 10.898 1 96.88 219 PHE A N 1
ATOM 1727 C CA . PHE A 1 219 ? 5.469 7.801 11.742 1 96.88 219 PHE A CA 1
ATOM 1728 C C . PHE A 1 219 ? 6.898 7.414 12.102 1 96.88 219 PHE A C 1
ATOM 1730 O O . PHE A 1 219 ? 7.852 7.973 11.562 1 96.88 219 PHE A O 1
ATOM 1737 N N . SER A 1 220 ? 7.031 6.52 13.062 1 95.25 220 SER A N 1
ATOM 1738 C CA . SER A 1 220 ? 8.336 5.969 13.414 1 95.25 220 SER A CA 1
ATOM 1739 C C . SER A 1 220 ? 8.664 4.734 12.578 1 95.25 220 SER A C 1
ATOM 1741 O O . SER A 1 220 ? 7.875 3.787 12.531 1 95.25 220 SER A O 1
ATOM 1743 N N . ASN A 1 221 ? 9.805 4.719 11.969 1 96.38 221 ASN A N 1
ATOM 1744 C CA . ASN A 1 221 ? 10.203 3.602 11.117 1 96.38 221 ASN A CA 1
ATOM 1745 C C . ASN A 1 221 ? 10.469 2.342 11.938 1 96.38 221 ASN A C 1
ATOM 1747 O O . ASN A 1 221 ? 10.953 2.422 13.07 1 96.38 221 ASN A O 1
ATOM 1751 N N . LEU A 1 222 ? 10.289 1.216 11.367 1 97.19 222 LEU A N 1
ATOM 1752 C CA . LEU A 1 222 ? 10.383 -0.096 12 1 97.19 222 LEU A CA 1
ATOM 1753 C C . LEU A 1 222 ? 11.742 -0.278 12.672 1 97.19 222 LEU A C 1
ATOM 1755 O O . LEU A 1 222 ? 11.805 -0.623 13.859 1 97.19 222 LEU A O 1
ATOM 1759 N N . PRO A 1 223 ? 12.883 0.013 12.047 1 95.31 223 PRO A N 1
ATOM 1760 C CA . PRO A 1 223 ? 14.18 -0.23 12.688 1 95.31 223 PRO A CA 1
ATOM 1761 C C . PRO A 1 223 ? 14.375 0.611 13.945 1 95.31 223 PRO A C 1
ATOM 1763 O O . PRO A 1 223 ? 15.078 0.19 14.867 1 95.31 223 PRO A O 1
ATOM 1766 N N . THR A 1 224 ? 13.766 1.794 13.961 1 93.12 224 THR A N 1
ATOM 1767 C CA . THR A 1 224 ? 13.914 2.688 15.102 1 93.12 224 THR A CA 1
ATOM 1768 C C . THR A 1 224 ? 13.242 2.1 16.344 1 93.12 224 THR A C 1
ATOM 1770 O O . THR A 1 224 ? 13.664 2.371 17.469 1 93.12 224 THR A O 1
ATOM 1773 N N . MET A 1 225 ? 12.273 1.251 16.141 1 94.88 225 MET A N 1
ATOM 1774 C CA . MET A 1 225 ? 11.461 0.75 17.234 1 94.88 225 MET A CA 1
ATOM 1775 C C . MET A 1 225 ? 12.008 -0.571 17.766 1 94.88 225 MET A C 1
ATOM 1777 O O . MET A 1 225 ? 11.539 -1.085 18.781 1 94.88 225 MET A O 1
ATOM 1781 N N . LEU A 1 226 ? 12.961 -1.104 17.047 1 94.75 226 LEU A N 1
ATOM 1782 C CA . LEU A 1 226 ? 13.57 -2.357 17.484 1 94.75 226 LEU A CA 1
ATOM 1783 C C . LEU A 1 226 ? 14.508 -2.129 18.672 1 94.75 226 LEU A C 1
ATOM 1785 O O . LEU A 1 226 ? 15.156 -1.083 18.75 1 94.75 226 LEU A O 1
ATOM 1789 N N . PRO A 1 227 ? 14.617 -3.066 19.562 1 92.69 227 PRO A N 1
ATOM 1790 C CA . PRO A 1 227 ? 15.602 -2.949 20.641 1 92.69 227 PRO A CA 1
ATOM 1791 C C . PRO A 1 227 ? 17.047 -3.045 20.141 1 92.69 227 PRO A C 1
ATOM 1793 O O . PRO A 1 227 ? 17.281 -3.535 19.031 1 92.69 227 PRO A O 1
ATOM 1796 N N . PRO A 1 228 ? 17.984 -2.629 20.922 1 87.81 228 PRO A N 1
ATOM 1797 C CA . PRO A 1 228 ? 19.375 -2.572 20.5 1 87.81 228 PRO A CA 1
ATOM 1798 C C . PRO A 1 228 ? 19.906 -3.92 20 1 87.81 228 PRO A C 1
ATOM 1800 O O . PRO A 1 228 ? 20.656 -3.977 19.031 1 87.81 228 PRO A O 1
ATOM 1803 N N . ASN A 1 229 ? 19.484 -5 20.594 1 86 229 ASN A N 1
ATOM 1804 C CA . ASN A 1 229 ? 20 -6.312 20.234 1 86 229 ASN A CA 1
ATOM 1805 C C . ASN A 1 229 ? 19.5 -6.742 18.859 1 86 229 ASN A C 1
ATOM 1807 O O . ASN A 1 229 ? 20.094 -7.625 18.219 1 86 229 ASN A O 1
ATOM 1811 N N . GLU A 1 230 ? 18.422 -6.055 18.422 1 87.31 230 GLU A N 1
ATOM 1812 C CA . GLU A 1 230 ? 17.859 -6.375 17.109 1 87.31 230 GLU A CA 1
ATOM 1813 C C . GLU A 1 230 ? 18.406 -5.438 16.031 1 87.31 230 GLU A C 1
ATOM 1815 O O . GLU A 1 230 ? 18.234 -5.699 14.844 1 87.31 230 GLU A O 1
ATOM 1820 N N . LYS A 1 231 ? 18.922 -4.309 16.312 1 82.94 231 LYS A N 1
ATOM 1821 C CA . LYS A 1 231 ? 19.391 -3.291 15.367 1 82.94 231 LYS A CA 1
ATOM 1822 C C . LYS A 1 231 ? 20.781 -3.627 14.844 1 82.94 231 LYS A C 1
ATOM 1824 O O . LYS A 1 231 ? 21.219 -3.043 13.852 1 82.94 231 LYS A O 1
ATOM 1829 N N . LYS A 1 232 ? 21.328 -4.555 15.414 1 74.5 232 LYS A N 1
ATOM 1830 C CA . LYS A 1 232 ? 22.641 -4.992 14.945 1 74.5 232 LYS A CA 1
ATOM 1831 C C . LYS A 1 232 ? 23.578 -3.805 14.758 1 74.5 232 LYS A C 1
ATOM 1833 O O . LYS A 1 232 ? 23.766 -3.014 15.68 1 74.5 232 LYS A O 1
ATOM 1838 N N . ASP A 1 233 ? 24.062 -3.496 13.578 1 74 233 ASP A N 1
ATOM 1839 C CA . ASP A 1 233 ? 25.062 -2.459 13.328 1 74 233 ASP A CA 1
ATOM 1840 C C . ASP A 1 233 ? 24.438 -1.237 12.664 1 74 233 ASP A C 1
ATOM 1842 O O . ASP A 1 233 ? 25.094 -0.521 11.906 1 74 233 ASP A O 1
ATOM 1846 N N . MET A 1 234 ? 23.141 -0.969 12.945 1 78.56 234 MET A N 1
ATOM 1847 C CA . MET A 1 234 ? 22.438 0.091 12.234 1 78.56 234 MET A CA 1
ATOM 1848 C C . MET A 1 234 ? 22.812 1.462 12.789 1 78.56 234 MET A C 1
ATOM 1850 O O . MET A 1 234 ? 22.75 2.463 12.07 1 78.56 234 MET A O 1
ATOM 1854 N N . GLY A 1 235 ? 23.891 1.733 13.367 1 78.75 235 GLY A N 1
ATOM 1855 C CA . GLY A 1 235 ? 24.25 3.039 13.898 1 78.75 235 GLY A CA 1
ATOM 1856 C C . GLY A 1 235 ? 23.203 4.102 13.633 1 78.75 235 GLY A C 1
ATOM 1857 O O . GLY A 1 235 ? 22.016 3.789 13.469 1 78.75 235 GLY A O 1
ATOM 1858 N N . LEU A 1 236 ? 23.531 5.434 13.664 1 84.5 236 LEU A N 1
ATOM 1859 C CA . LEU A 1 236 ? 22.625 6.504 13.258 1 84.5 236 LEU A CA 1
ATOM 1860 C C . LEU A 1 236 ? 22.25 6.359 11.789 1 84.5 236 LEU A C 1
ATOM 1862 O O . LEU A 1 236 ? 23.125 6.285 10.922 1 84.5 236 LEU A O 1
ATOM 1866 N N . SER A 1 237 ? 20.922 6.184 11.594 1 89.94 237 SER A N 1
ATOM 1867 C CA . SER A 1 237 ? 20.469 5.816 10.25 1 89.94 237 SER A CA 1
ATOM 1868 C C . SER A 1 237 ? 19.469 6.824 9.703 1 89.94 237 SER A C 1
ATOM 1870 O O . SER A 1 237 ? 18.844 7.566 10.469 1 89.94 237 SER A O 1
ATOM 1872 N N . TRP A 1 238 ? 19.484 6.887 8.453 1 91.19 238 TRP A N 1
ATOM 1873 C CA . TRP A 1 238 ? 18.484 7.574 7.645 1 91.19 238 TRP A CA 1
ATOM 1874 C C . TRP A 1 238 ? 17.609 6.578 6.887 1 91.19 238 TRP A C 1
ATOM 1876 O O . TRP A 1 238 ? 18.109 5.566 6.387 1 91.19 238 TRP A O 1
ATOM 1886 N N . PHE A 1 239 ? 16.328 6.902 6.852 1 95.06 239 PHE A N 1
ATOM 1887 C CA . PHE A 1 239 ? 15.398 5.988 6.203 1 95.06 239 PHE A CA 1
ATOM 1888 C C . PHE A 1 239 ? 14.773 6.641 4.973 1 95.06 239 PHE A C 1
ATOM 1890 O O . PHE A 1 239 ? 13.617 7.074 5.012 1 95.06 239 PHE A O 1
ATOM 1897 N N . PRO A 1 240 ? 15.508 6.676 3.873 1 95.75 240 PRO A N 1
ATOM 1898 C CA . PRO A 1 240 ? 14.93 7.273 2.668 1 95.75 240 PRO A CA 1
ATOM 1899 C C . PRO A 1 240 ? 13.734 6.488 2.133 1 95.75 240 PRO A C 1
ATOM 1901 O O . PRO A 1 240 ? 13.828 5.277 1.927 1 95.75 240 PRO A O 1
ATOM 1904 N N . THR A 1 241 ? 12.648 7.188 1.953 1 97.94 241 THR A N 1
ATOM 1905 C CA . THR A 1 241 ? 11.453 6.598 1.361 1 97.94 241 THR A CA 1
ATOM 1906 C C . THR A 1 241 ? 11.68 6.289 -0.116 1 97.94 241 THR A C 1
ATOM 1908 O O . THR A 1 241 ? 12.172 7.133 -0.865 1 97.94 241 THR A O 1
ATOM 1911 N N . VAL A 1 242 ? 11.344 5.074 -0.51 1 98.56 242 VAL A N 1
ATOM 1912 C CA . VAL A 1 242 ? 11.445 4.684 -1.912 1 98.56 242 VAL A CA 1
ATOM 1913 C C . VAL A 1 242 ? 10.078 4.797 -2.584 1 98.56 242 VAL A C 1
ATOM 1915 O O . VAL A 1 242 ? 9.961 5.348 -3.682 1 98.56 242 VAL A O 1
ATOM 1918 N N . THR A 1 243 ? 9.086 4.273 -1.962 1 98.88 243 THR A N 1
ATOM 1919 C CA . THR A 1 243 ? 7.707 4.395 -2.432 1 98.88 243 THR A CA 1
ATOM 1920 C C . THR A 1 243 ? 6.777 4.781 -1.285 1 98.88 243 THR A C 1
ATOM 1922 O O . THR A 1 243 ? 6.996 4.383 -0.14 1 98.88 243 THR A O 1
ATOM 1925 N N . LEU A 1 244 ? 5.824 5.598 -1.557 1 98.88 244 LEU A N 1
ATOM 1926 C CA . LEU A 1 244 ? 4.754 5.98 -0.639 1 98.88 244 LEU A CA 1
ATOM 1927 C C . LEU A 1 244 ? 3.41 6.023 -1.357 1 98.88 244 LEU A C 1
ATOM 1929 O O . LEU A 1 244 ? 3.248 6.758 -2.334 1 98.88 244 LEU A O 1
ATOM 1933 N N . SER A 1 245 ? 2.49 5.188 -0.958 1 98.88 245 SER A N 1
ATOM 1934 C CA . SER A 1 245 ? 1.13 5.188 -1.489 1 98.88 245 SER A CA 1
ATOM 1935 C C . SER A 1 245 ? 0.122 5.613 -0.427 1 98.88 245 SER A C 1
ATOM 1937 O O . SER A 1 245 ? 0.185 5.152 0.715 1 98.88 245 SER A O 1
ATOM 1939 N N . ILE A 1 246 ? -0.74 6.5 -0.832 1 98.94 246 ILE A N 1
ATOM 1940 C CA . ILE A 1 246 ? -1.752 7.016 0.084 1 98.94 246 ILE A CA 1
ATOM 1941 C C . ILE A 1 246 ? -3.139 6.848 -0.534 1 98.94 246 ILE A C 1
ATOM 1943 O O . ILE A 1 246 ? -3.363 7.234 -1.684 1 98.94 246 ILE A O 1
ATOM 1947 N N . GLU A 1 247 ? -4.008 6.246 0.152 1 98.94 247 GLU A N 1
ATOM 1948 C CA . GLU A 1 247 ? -5.426 6.23 -0.204 1 98.94 247 GLU A CA 1
ATOM 1949 C C . GLU A 1 247 ? -6.234 7.148 0.707 1 98.94 247 GLU A C 1
ATOM 1951 O O . GLU A 1 247 ? -6.277 6.945 1.921 1 98.94 247 GLU A O 1
ATOM 1956 N N . PHE A 1 248 ? -6.812 8.141 0.112 1 98.81 248 PHE A N 1
ATOM 1957 C CA . PHE A 1 248 ? -7.688 9.047 0.853 1 98.81 248 PHE A CA 1
ATOM 1958 C C . PHE A 1 248 ? -9.055 8.414 1.069 1 98.81 248 PHE A C 1
ATOM 1960 O O . PHE A 1 248 ? -9.789 8.156 0.109 1 98.81 248 PHE A O 1
ATOM 1967 N N . LYS A 1 249 ? -9.391 8.242 2.289 1 98.06 249 LYS A N 1
ATOM 1968 C CA . LYS A 1 249 ? -10.547 7.406 2.607 1 98.06 249 LYS A CA 1
ATOM 1969 C C . LYS A 1 249 ? -11.82 8.234 2.688 1 98.06 249 LYS A C 1
ATOM 1971 O O . LYS A 1 249 ? -12.898 7.766 2.312 1 98.06 249 LYS A O 1
ATOM 1976 N N . ALA A 1 250 ? -11.672 9.484 3.191 1 96.19 250 ALA A N 1
ATOM 1977 C CA . ALA A 1 250 ? -12.875 10.266 3.484 1 96.19 250 ALA A CA 1
ATOM 1978 C C . ALA A 1 250 ? -12.594 11.766 3.361 1 96.19 250 ALA A C 1
ATOM 1980 O O . ALA A 1 250 ? -11.438 12.188 3.305 1 96.19 250 ALA A O 1
ATOM 1981 N N . LEU A 1 251 ? -13.695 12.523 3.285 1 95.81 251 LEU A N 1
ATOM 1982 C CA . LEU A 1 251 ? -13.586 13.969 3.385 1 95.81 251 LEU A CA 1
ATOM 1983 C C . LEU A 1 251 ? -13.109 14.391 4.773 1 95.81 251 LEU A C 1
ATOM 1985 O O . LEU A 1 251 ? -13.43 13.734 5.766 1 95.81 251 LEU A O 1
ATOM 1989 N N . ILE A 1 252 ? -12.344 15.383 4.781 1 97.56 252 ILE A N 1
ATOM 1990 C CA . ILE A 1 252 ? -11.93 15.945 6.066 1 97.56 252 ILE A CA 1
ATOM 1991 C C . ILE A 1 252 ? -13.102 16.672 6.715 1 97.56 252 ILE A C 1
ATOM 1993 O O . ILE A 1 252 ? -13.633 17.641 6.156 1 97.56 252 ILE A O 1
ATOM 1997 N N . PRO A 1 253 ? -13.484 16.234 7.863 1 97.12 253 PRO A N 1
ATOM 1998 C CA . PRO A 1 253 ? -14.609 16.922 8.5 1 97.12 253 PRO A CA 1
ATOM 1999 C C . PRO A 1 253 ? -14.266 18.344 8.945 1 97.12 253 PRO A C 1
ATOM 2001 O O . PRO A 1 253 ? -13.148 18.594 9.391 1 97.12 253 PRO A O 1
ATOM 2004 N N . PRO A 1 254 ? -15.234 19.25 8.781 1 97.19 254 PRO A N 1
ATOM 2005 C CA . PRO A 1 254 ? -14.992 20.578 9.352 1 97.19 254 PRO A CA 1
ATOM 2006 C C . PRO A 1 254 ? -14.836 20.547 10.867 1 97.19 254 PRO A C 1
ATOM 2008 O O . PRO A 1 254 ? -15.383 19.672 11.531 1 97.19 254 PRO A O 1
ATOM 2011 N N . PRO A 1 255 ? -14.062 21.5 11.352 1 96.88 255 PRO A N 1
ATOM 2012 C CA . PRO A 1 255 ? -13.938 21.547 12.812 1 96.88 255 PRO A CA 1
ATOM 2013 C C . PRO A 1 255 ? -15.297 21.609 13.516 1 96.88 255 PRO A C 1
ATOM 2015 O O . PRO A 1 255 ? -16.219 22.266 13.031 1 96.88 255 PRO A O 1
ATOM 2018 N N . SER A 1 256 ? -15.453 20.891 14.625 1 96.81 256 SER A N 1
ATOM 2019 C CA . SER A 1 256 ? -16.672 20.781 15.422 1 96.81 256 SER A CA 1
ATOM 2020 C C . SER A 1 256 ? -16.344 20.344 16.844 1 96.81 256 SER A C 1
ATOM 2022 O O . SER A 1 256 ? -15.188 20.312 17.25 1 96.81 256 SER A O 1
ATOM 2024 N N . GLU A 1 257 ? -17.391 20.016 17.625 1 95.62 257 GLU A N 1
ATOM 2025 C CA . GLU A 1 257 ? -17.203 19.516 18.984 1 95.62 257 GLU A CA 1
ATOM 2026 C C . GLU A 1 257 ? -16.531 18.141 19 1 95.62 257 GLU A C 1
ATOM 2028 O O . GLU A 1 257 ? -16 17.719 20.016 1 95.62 257 GLU A O 1
ATOM 2033 N N . PHE A 1 258 ? -16.484 17.484 17.766 1 96.94 258 PHE A N 1
ATOM 2034 C CA . PHE A 1 258 ? -15.938 16.141 17.703 1 96.94 258 PHE A CA 1
ATOM 2035 C C . PHE A 1 258 ? -14.734 16.078 16.766 1 96.94 258 PHE A C 1
ATOM 2037 O O . PHE A 1 258 ? -14.141 15.016 16.578 1 96.94 258 PHE A O 1
ATOM 2044 N N . HIS A 1 259 ? -14.383 17.188 16.172 1 98.19 259 HIS A N 1
ATOM 2045 C CA . HIS A 1 259 ? -13.312 17.156 15.188 1 98.19 259 HIS A CA 1
ATOM 2046 C C . HIS A 1 259 ? -12.391 18.359 15.336 1 98.19 259 HIS A C 1
ATOM 2048 O O . HIS A 1 259 ? -12.844 19.516 15.281 1 98.19 259 HIS A O 1
ATOM 2054 N N . ALA A 1 260 ? -11.148 18.094 15.477 1 98.25 260 ALA A N 1
ATOM 2055 C CA . ALA A 1 260 ? -10.117 19.109 15.625 1 98.25 260 ALA A CA 1
ATOM 2056 C C . ALA A 1 260 ? -9.82 19.797 14.289 1 98.25 260 ALA A C 1
ATOM 2058 O O . ALA A 1 260 ? -10.047 19.203 13.227 1 98.25 260 ALA A O 1
ATOM 2059 N N . SER A 1 261 ? -9.273 20.984 14.336 1 97.69 261 SER A N 1
ATOM 2060 C CA . SER A 1 261 ? -8.977 21.75 13.133 1 97.69 261 SER A CA 1
ATOM 2061 C C . SER A 1 261 ? -7.566 21.453 12.617 1 97.69 261 SER A C 1
ATOM 2063 O O . SER A 1 261 ? -7.297 21.562 11.422 1 97.69 261 SER A O 1
ATOM 2065 N N . ARG A 1 262 ? -6.668 21.062 13.578 1 97.94 262 ARG A N 1
ATOM 2066 C CA . ARG A 1 262 ? -5.273 21.031 13.148 1 97.94 262 ARG A CA 1
ATOM 2067 C C . ARG A 1 262 ? -4.539 19.844 13.758 1 97.94 262 ARG A C 1
ATOM 2069 O O . ARG A 1 262 ? -3.309 19.844 13.836 1 97.94 262 ARG A O 1
ATOM 2076 N N . THR A 1 263 ? -5.25 18.828 14.281 1 97.5 263 THR A N 1
ATOM 2077 C CA . THR A 1 263 ? -4.664 17.641 14.906 1 97.5 263 THR A CA 1
ATOM 2078 C C . THR A 1 263 ? -5.152 16.375 14.219 1 97.5 263 THR A C 1
ATOM 2080 O O . THR A 1 263 ? -6.32 16.281 13.836 1 97.5 263 THR A O 1
ATOM 2083 N N . VAL A 1 264 ? -4.266 15.414 14.016 1 98.56 264 VAL A N 1
ATOM 2084 C CA . VAL A 1 264 ? -4.602 14.086 13.516 1 98.56 264 VAL A CA 1
ATOM 2085 C C . VAL A 1 264 ? -4.059 13.023 14.461 1 98.56 264 VAL A C 1
ATOM 2087 O O . VAL A 1 264 ? -3.145 13.289 15.242 1 98.56 264 VAL A O 1
ATOM 2090 N N . GLY A 1 265 ? -4.711 11.883 14.484 1 98.56 265 GLY A N 1
ATOM 2091 C CA . GLY A 1 265 ? -4.141 10.688 15.078 1 98.56 265 GLY A CA 1
ATOM 2092 C C . GLY A 1 265 ? -3.447 9.789 14.062 1 98.56 265 GLY A C 1
ATOM 2093 O O . GLY A 1 265 ? -4.027 9.445 13.031 1 98.56 265 GLY A O 1
ATOM 2094 N N . ILE A 1 266 ? -2.246 9.375 14.352 1 98.56 266 ILE A N 1
ATOM 2095 C CA . ILE A 1 266 ? -1.491 8.523 13.438 1 98.56 266 ILE A CA 1
ATOM 2096 C C . ILE A 1 266 ? -1.224 7.172 14.094 1 98.56 266 ILE A C 1
ATOM 2098 O O . ILE A 1 266 ? -0.757 7.109 15.234 1 98.56 266 ILE A O 1
ATOM 2102 N N . TYR A 1 267 ? -1.588 6.152 13.438 1 98.69 267 TYR A N 1
ATOM 2103 C CA . TYR A 1 267 ? -1.227 4.781 13.789 1 98.69 267 TYR A CA 1
ATOM 2104 C C . TYR A 1 267 ? -0.343 4.16 12.719 1 98.69 267 TYR A C 1
ATOM 2106 O O . TYR A 1 267 ? -0.562 4.375 11.523 1 98.69 267 TYR A O 1
ATOM 2114 N N . SER A 1 268 ? 0.662 3.436 13.094 1 98.5 268 SER A N 1
ATOM 2115 C CA . SER A 1 268 ? 1.47 2.732 12.102 1 98.5 268 SER A CA 1
ATOM 2116 C C . SER A 1 268 ? 1.854 1.34 12.594 1 98.5 268 SER A C 1
ATOM 2118 O O . SER A 1 268 ? 1.811 1.064 13.789 1 98.5 268 SER A O 1
ATOM 2120 N N . ASN A 1 269 ? 2.135 0.541 11.68 1 98.12 269 ASN A N 1
ATOM 2121 C CA . ASN A 1 269 ? 2.545 -0.841 11.906 1 98.12 269 ASN A CA 1
ATOM 2122 C C . ASN A 1 269 ? 3.621 -1.273 10.914 1 98.12 269 ASN A C 1
ATOM 2124 O O . ASN A 1 269 ? 3.547 -0.941 9.727 1 98.12 269 ASN A O 1
ATOM 2128 N N . GLY A 1 270 ? 4.668 -1.876 11.328 1 98.12 270 GLY A N 1
ATOM 2129 C CA . GLY A 1 270 ? 5.711 -2.484 10.523 1 98.12 270 GLY A CA 1
ATOM 2130 C C . GLY A 1 270 ? 5.969 -3.938 10.867 1 98.12 270 GLY A C 1
ATOM 2131 O O . GLY A 1 270 ? 5.965 -4.309 12.047 1 98.12 270 GLY A O 1
ATOM 2132 N N . LYS A 1 271 ? 6.23 -4.789 9.875 1 97.94 271 LYS A N 1
ATOM 2133 C CA . LYS A 1 271 ? 6.301 -6.227 10.133 1 97.94 271 LYS A CA 1
ATOM 2134 C C . LYS A 1 271 ? 7.562 -6.832 9.523 1 97.94 271 LYS A C 1
ATOM 2136 O O . LYS A 1 271 ? 8.07 -7.84 10.016 1 97.94 271 LYS A O 1
ATOM 2141 N N . PHE A 1 272 ? 8.031 -6.25 8.453 1 98.06 272 PHE A N 1
ATOM 2142 C CA . PHE A 1 272 ? 9.07 -6.93 7.688 1 98.06 272 PHE A CA 1
ATOM 2143 C C . PHE A 1 272 ? 10.258 -6.004 7.441 1 98.06 272 PHE A C 1
ATOM 2145 O O . PHE A 1 272 ? 10.078 -4.797 7.25 1 98.06 272 PHE A O 1
ATOM 2152 N N . MET A 1 273 ? 11.422 -6.551 7.453 1 96.25 273 MET A N 1
ATOM 2153 C CA . MET A 1 273 ? 12.68 -5.898 7.121 1 96.25 273 MET A CA 1
ATOM 2154 C C . MET A 1 273 ? 13.648 -6.883 6.477 1 96.25 273 MET A C 1
ATOM 2156 O O . MET A 1 273 ? 13.812 -8.008 6.953 1 96.25 273 MET A O 1
ATOM 2160 N N . GLY A 1 274 ? 14.188 -6.512 5.387 1 94.25 274 GLY A N 1
ATOM 2161 C CA . GLY A 1 274 ? 15.094 -7.41 4.68 1 94.25 274 GLY A CA 1
ATOM 2162 C C . GLY A 1 274 ? 15.914 -6.707 3.615 1 94.25 274 GLY A C 1
ATOM 2163 O O . GLY A 1 274 ? 16.266 -5.535 3.766 1 94.25 274 GLY A O 1
ATOM 2164 N N . HIS A 1 275 ? 16.25 -7.488 2.584 1 93.38 275 HIS A N 1
ATOM 2165 C CA . HIS A 1 275 ? 17.125 -6.996 1.523 1 93.38 275 HIS A CA 1
ATOM 2166 C C . HIS A 1 275 ? 16.312 -6.301 0.429 1 93.38 275 HIS A C 1
ATOM 2168 O O . HIS A 1 275 ? 15.164 -6.656 0.18 1 93.38 275 HIS A O 1
ATOM 2174 N N . PRO A 1 276 ? 16.984 -5.387 -0.326 1 92.5 276 PRO A N 1
ATOM 2175 C CA . PRO A 1 276 ? 18.328 -4.871 -0.061 1 92.5 276 PRO A CA 1
ATOM 2176 C C . PRO A 1 276 ? 18.344 -3.785 1.012 1 92.5 276 PRO A C 1
ATOM 2178 O O . PRO A 1 276 ? 17.344 -3.096 1.214 1 92.5 276 PRO A O 1
ATOM 2181 N N . GLN A 1 277 ? 19.469 -3.572 1.75 1 89.81 277 GLN A N 1
ATOM 2182 C CA . GLN A 1 277 ? 19.828 -2.416 2.564 1 89.81 277 GLN A CA 1
ATOM 2183 C C . GLN A 1 277 ? 18.797 -2.172 3.658 1 89.81 277 GLN A C 1
ATOM 2185 O O . GLN A 1 277 ? 18.328 -1.044 3.84 1 89.81 277 GLN A O 1
ATOM 2190 N N . GLY A 1 278 ? 18.375 -3.242 4.281 1 92.88 278 GLY A N 1
ATOM 2191 C CA . GLY A 1 278 ? 17.453 -3.102 5.395 1 92.88 278 GLY A CA 1
ATOM 2192 C C . GLY A 1 278 ? 16.109 -2.541 4.98 1 92.88 278 GLY A C 1
ATOM 2193 O O . GLY A 1 278 ? 15.5 -1.752 5.715 1 92.88 278 GLY A O 1
ATOM 2194 N N . ARG A 1 279 ? 15.719 -2.861 3.771 1 96.38 279 ARG A N 1
ATOM 2195 C CA . ARG A 1 279 ? 14.422 -2.455 3.244 1 96.38 279 ARG A CA 1
ATOM 2196 C C . ARG A 1 279 ? 13.297 -2.861 4.188 1 96.38 279 ARG A C 1
ATOM 2198 O O . ARG A 1 279 ? 13.258 -3.996 4.664 1 96.38 279 ARG A O 1
ATOM 2205 N N . HIS A 1 280 ? 12.406 -1.898 4.547 1 97.69 280 HIS A N 1
ATOM 2206 C CA . HIS A 1 280 ? 11.312 -2.145 5.473 1 97.69 280 HIS A CA 1
ATOM 2207 C C . HIS A 1 280 ? 10.062 -1.363 5.074 1 97.69 280 HIS A C 1
ATOM 2209 O O . HIS A 1 280 ? 10.141 -0.436 4.266 1 97.69 280 HIS A O 1
ATOM 2215 N N . GLU A 1 281 ? 8.945 -1.825 5.551 1 98.25 281 GLU A N 1
ATOM 2216 C CA . GLU A 1 281 ? 7.676 -1.203 5.168 1 98.25 281 GLU A CA 1
ATOM 2217 C C . GLU A 1 281 ? 6.945 -0.645 6.387 1 98.25 281 GLU A C 1
ATOM 2219 O O . GLU A 1 281 ? 7.262 -1.002 7.523 1 98.25 281 GLU A O 1
ATOM 2224 N N . ALA A 1 282 ? 6.09 0.266 6.137 1 98.56 282 ALA A N 1
ATOM 2225 C CA . ALA A 1 282 ? 5.152 0.784 7.129 1 98.56 282 ALA A CA 1
ATOM 2226 C C . ALA A 1 282 ? 3.738 0.861 6.559 1 98.56 282 ALA A C 1
ATOM 2228 O O . ALA A 1 282 ? 3.549 1.248 5.402 1 98.56 282 ALA A O 1
ATOM 2229 N N . TYR A 1 283 ? 2.795 0.354 7.309 1 98.56 283 TYR A N 1
ATOM 2230 C CA . TYR A 1 283 ? 1.381 0.676 7.148 1 98.56 283 TYR A CA 1
ATOM 2231 C C . TYR A 1 283 ? 0.967 1.798 8.094 1 98.56 283 TYR A C 1
ATOM 2233 O O . TYR A 1 283 ? 1.271 1.756 9.289 1 98.56 283 TYR A O 1
ATOM 2241 N N . VAL A 1 284 ? 0.278 2.83 7.543 1 98.88 284 VAL A N 1
ATOM 2242 C CA . VAL A 1 284 ? -0.059 4.004 8.344 1 98.88 284 VAL A CA 1
ATOM 2243 C C . VAL A 1 284 ? -1.54 4.332 8.172 1 98.88 284 VAL A C 1
ATOM 2245 O O . VAL A 1 284 ? -2.08 4.25 7.07 1 98.88 284 VAL A O 1
ATOM 2248 N N . GLU A 1 285 ? -2.18 4.664 9.25 1 98.88 285 GLU A N 1
ATOM 2249 C CA . GLU A 1 285 ? -3.51 5.266 9.25 1 98.88 285 GLU A CA 1
ATOM 2250 C C . GLU A 1 285 ? -3.473 6.684 9.82 1 98.88 285 GLU A C 1
ATOM 2252 O O . GLU A 1 285 ? -2.859 6.93 10.859 1 98.88 285 GLU A O 1
ATOM 2257 N N . VAL A 1 286 ? -4.043 7.598 9.094 1 98.94 286 VAL A N 1
ATOM 2258 C CA . VAL A 1 286 ? -4.227 8.961 9.57 1 98.94 286 VAL A CA 1
ATOM 2259 C C . VAL A 1 286 ? -5.695 9.203 9.914 1 98.94 286 VAL A C 1
ATOM 2261 O O . VAL A 1 286 ? -6.566 9.07 9.055 1 98.94 286 VAL A O 1
ATOM 2264 N N . TRP A 1 287 ? -5.945 9.633 11.148 1 98.94 287 TRP A N 1
ATOM 2265 C CA . TRP A 1 287 ? -7.309 9.781 11.641 1 98.94 287 TRP A CA 1
ATOM 2266 C C . TRP A 1 287 ? -7.59 11.227 12.039 1 98.94 287 TRP A C 1
ATOM 2268 O O . TRP A 1 287 ? -6.68 11.953 12.453 1 98.94 287 TRP A O 1
ATOM 2278 N N . SER A 1 288 ? -8.867 11.633 11.883 1 98.81 288 SER A N 1
ATOM 2279 C CA . SER A 1 288 ? -9.289 12.867 12.539 1 98.81 288 SER A CA 1
ATOM 2280 C C . SER A 1 288 ? -9.109 12.766 14.055 1 98.81 288 SER A C 1
ATOM 2282 O O . SER A 1 288 ? -8.914 11.672 14.594 1 98.81 288 SER A O 1
ATOM 2284 N N . ALA A 1 289 ? -9.078 13.914 14.664 1 98.56 289 ALA A N 1
ATOM 2285 C CA . ALA A 1 289 ? -8.969 13.992 16.125 1 98.56 289 ALA A CA 1
ATOM 2286 C C . ALA A 1 289 ? -10.188 14.688 16.719 1 98.56 289 ALA A C 1
ATOM 2288 O O . ALA A 1 289 ? -10.773 15.586 16.094 1 98.56 289 ALA A O 1
ATOM 2289 N N . PRO A 1 290 ? -10.547 14.297 17.922 1 98.12 290 PRO A N 1
ATOM 2290 C CA . PRO A 1 290 ? -11.719 14.922 18.531 1 98.12 290 PRO A CA 1
ATOM 2291 C C . PRO A 1 290 ? -11.461 16.359 18.969 1 98.12 290 PRO A C 1
ATOM 2293 O O . PRO A 1 290 ? -12.391 17.172 19 1 98.12 290 PRO A O 1
ATOM 2296 N N . THR A 1 291 ? -10.281 16.672 19.406 1 97.12 291 THR A N 1
ATOM 2297 C CA . THR A 1 291 ? -9.852 18.016 19.75 1 97.12 291 THR A CA 1
ATOM 2298 C C . THR A 1 291 ? -8.375 18.219 19.438 1 97.12 291 THR A C 1
ATOM 2300 O O . THR A 1 291 ? -7.656 17.25 19.172 1 97.12 291 THR A O 1
ATOM 2303 N N . ASN A 1 292 ? -7.965 19.453 19.406 1 96.19 292 ASN A N 1
ATOM 2304 C CA . ASN A 1 292 ? -6.531 19.719 19.344 1 96.19 292 ASN A CA 1
ATOM 2305 C C . ASN A 1 292 ? -5.824 19.281 20.625 1 96.19 292 ASN A C 1
ATOM 2307 O O . ASN A 1 292 ? -6.445 19.219 21.688 1 96.19 292 ASN A O 1
ATOM 2311 N N . ILE A 1 293 ? -4.551 18.984 20.5 1 95.25 293 ILE A N 1
ATOM 2312 C CA . ILE A 1 293 ? -3.783 18.422 21.609 1 95.25 293 ILE A CA 1
ATOM 2313 C C . ILE A 1 293 ? -3.838 19.375 22.812 1 95.25 293 ILE A C 1
ATOM 2315 O O . ILE A 1 293 ? -3.467 20.547 22.703 1 95.25 293 ILE A O 1
ATOM 2319 N N . GLY A 1 294 ? -4.285 18.859 23.875 1 92.69 294 GLY A N 1
ATOM 2320 C CA . GLY A 1 294 ? -4.289 19.578 25.141 1 92.69 294 GLY A CA 1
ATOM 2321 C C . GLY A 1 294 ? -5.395 20.625 25.234 1 92.69 294 GLY A C 1
ATOM 2322 O O . GLY A 1 294 ? -5.391 21.469 26.125 1 92.69 294 GLY A O 1
ATOM 2323 N N . GLU A 1 295 ? -6.234 20.578 24.234 1 91.06 295 GLU A N 1
ATOM 2324 C CA . GLU A 1 295 ? -7.312 21.562 24.219 1 91.06 295 GLU A CA 1
ATOM 2325 C C . GLU A 1 295 ? -8.664 20.906 24.5 1 91.06 295 GLU A C 1
ATOM 2327 O O . GLU A 1 295 ? -8.812 19.688 24.359 1 91.06 295 GLU A O 1
ATOM 2332 N N . ASP A 1 296 ? -9.68 21.594 24.891 1 85.25 296 ASP A N 1
ATOM 2333 C CA . ASP A 1 296 ? -11.078 21.219 25.078 1 85.25 296 ASP A CA 1
ATOM 2334 C C . ASP A 1 296 ? -11.203 19.984 25.984 1 85.25 296 ASP A C 1
ATOM 2336 O O . ASP A 1 296 ? -10.242 19.594 26.641 1 85.25 296 ASP A O 1
ATOM 2340 N N . LYS A 1 297 ? -12.453 19.484 26.188 1 86.12 297 LYS A N 1
ATOM 2341 C CA . LYS A 1 297 ? -12.719 18.375 27.109 1 86.12 297 LYS A CA 1
ATOM 2342 C C . LYS A 1 297 ? -13.188 17.125 26.359 1 86.12 297 LYS A C 1
ATOM 2344 O O . LYS A 1 297 ? -13.648 17.219 25.219 1 86.12 297 LYS A O 1
ATOM 2349 N N . LEU A 1 298 ? -12.914 16.078 26.969 1 91.31 298 LEU A N 1
ATOM 2350 C CA . LEU A 1 298 ? -13.383 14.797 26.453 1 91.31 298 LEU A CA 1
ATOM 2351 C C . LEU A 1 298 ? -14.906 14.734 26.438 1 91.31 298 LEU A C 1
ATOM 2353 O O . LEU A 1 298 ? -15.555 15.047 27.438 1 91.31 298 LEU A O 1
ATOM 2357 N N . ILE A 1 299 ? -15.438 14.43 25.312 1 93.25 299 ILE A N 1
ATOM 2358 C CA . ILE A 1 299 ? -16.859 14.133 25.156 1 93.25 299 ILE A CA 1
ATOM 2359 C C . ILE A 1 299 ? -17.047 12.633 24.906 1 93.25 299 ILE A C 1
ATOM 2361 O O . ILE A 1 299 ? -16.406 12.062 24.016 1 93.25 299 ILE A O 1
ATOM 2365 N N . GLU A 1 300 ? -17.969 12.039 25.656 1 92.5 300 GLU A N 1
ATOM 2366 C CA . GLU A 1 300 ? -18.219 10.602 25.516 1 92.5 300 GLU A CA 1
ATOM 2367 C C . GLU A 1 300 ? -18.641 10.242 24.094 1 92.5 300 GLU A C 1
ATOM 2369 O O . GLU A 1 300 ? -19.344 11.008 23.438 1 92.5 300 GLU A O 1
ATOM 2374 N N . GLY A 1 301 ? -18.203 9.109 23.625 1 94.5 301 GLY A N 1
ATOM 2375 C CA . GLY A 1 301 ? -18.578 8.648 22.297 1 94.5 301 GLY A CA 1
ATOM 2376 C C . GLY A 1 301 ? -17.719 9.227 21.188 1 94.5 301 GLY A C 1
ATOM 2377 O O . GLY A 1 301 ? -18.031 9.086 20.016 1 94.5 301 GLY A O 1
ATOM 2378 N N . TRP A 1 302 ? -16.641 9.93 21.578 1 96.12 302 TRP A N 1
ATOM 2379 C CA . TRP A 1 302 ? -15.797 10.641 20.625 1 96.12 302 TRP A CA 1
ATOM 2380 C C . TRP A 1 302 ? -15.188 9.672 19.609 1 96.12 302 TRP A C 1
ATOM 2382 O O . TRP A 1 302 ? -14.945 10.039 18.453 1 96.12 302 TRP A O 1
ATOM 2392 N N . ARG A 1 303 ? -14.977 8.43 19.953 1 97.31 303 ARG A N 1
ATOM 2393 C CA . ARG A 1 303 ? -14.32 7.469 19.078 1 97.31 303 ARG A CA 1
ATOM 2394 C C . ARG A 1 303 ? -15.203 7.148 17.875 1 97.31 303 ARG A C 1
ATOM 2396 O O . ARG A 1 303 ? -14.703 7.016 16.75 1 97.31 303 ARG A O 1
ATOM 2403 N N . ASP A 1 304 ? -16.469 7.121 18.062 1 97.81 304 ASP A N 1
ATOM 2404 C CA . ASP A 1 304 ? -17.406 6.793 17 1 97.81 304 ASP A CA 1
ATOM 2405 C C . ASP A 1 304 ? -17.484 7.918 15.969 1 97.81 304 ASP A C 1
ATOM 2407 O O . ASP A 1 304 ? -18 7.727 14.867 1 97.81 304 ASP A O 1
ATOM 2411 N N . LYS A 1 305 ? -16.984 9.031 16.391 1 97.75 305 LYS A N 1
ATOM 2412 C CA . LYS A 1 305 ? -17.109 10.195 15.516 1 97.75 305 LYS A CA 1
ATOM 2413 C C . LYS A 1 305 ? -15.844 10.398 14.688 1 97.75 305 LYS A C 1
ATOM 2415 O O . LYS A 1 305 ? -15.836 11.203 13.75 1 97.75 305 LYS A O 1
ATOM 2420 N N . GLN A 1 306 ? -14.758 9.672 15.047 1 98.25 306 GLN A N 1
ATOM 2421 C CA . GLN A 1 306 ? -13.5 9.867 14.32 1 98.25 306 GLN A CA 1
ATOM 2422 C C . GLN A 1 306 ? -13.508 9.094 13.008 1 98.25 306 GLN A C 1
ATOM 2424 O O . GLN A 1 306 ? -14.125 8.031 12.906 1 98.25 306 GLN A O 1
ATOM 2429 N N . ILE A 1 307 ? -12.82 9.641 12.07 1 97.56 307 ILE A N 1
ATOM 2430 C CA . ILE A 1 307 ? -12.812 9.141 10.695 1 97.56 307 ILE A CA 1
ATOM 2431 C C . ILE A 1 307 ? -11.375 8.875 10.25 1 97.56 307 ILE A C 1
ATOM 2433 O O . ILE A 1 307 ? -10.492 9.703 10.469 1 97.56 307 ILE A O 1
ATOM 2437 N N . CYS A 1 308 ? -11.172 7.668 9.664 1 98.62 308 CYS A N 1
ATOM 2438 C CA . CYS A 1 308 ? -9.891 7.461 8.992 1 98.62 308 CYS A CA 1
ATOM 2439 C C . CYS A 1 308 ? -9.797 8.297 7.723 1 98.62 308 CYS A C 1
ATOM 2441 O O . CYS A 1 308 ? -10.523 8.055 6.762 1 98.62 308 CYS A O 1
ATOM 2443 N N . LEU A 1 309 ? -8.93 9.242 7.734 1 98.75 309 LEU A N 1
ATOM 2444 C CA . LEU A 1 309 ? -8.797 10.172 6.613 1 98.75 309 LEU A CA 1
ATOM 2445 C C . LEU A 1 309 ? -8.016 9.539 5.473 1 98.75 309 LEU A C 1
ATOM 2447 O O . LEU A 1 309 ? -8.297 9.797 4.301 1 98.75 309 LEU A O 1
ATOM 2451 N N . ALA A 1 310 ? -7.039 8.703 5.824 1 98.88 310 ALA A N 1
ATOM 2452 C CA . ALA A 1 310 ? -6.188 8.086 4.809 1 98.88 310 ALA A CA 1
ATOM 2453 C C . ALA A 1 310 ? -5.438 6.887 5.379 1 98.88 310 ALA A C 1
ATOM 2455 O O . ALA A 1 310 ? -5.188 6.82 6.586 1 98.88 310 ALA A O 1
ATOM 2456 N N . THR A 1 311 ? -5.141 5.957 4.582 1 98.88 311 THR A N 1
ATOM 2457 C CA . THR A 1 311 ? -4.16 4.914 4.855 1 98.88 311 THR A CA 1
ATOM 2458 C C . THR A 1 311 ? -2.967 5.035 3.908 1 98.88 311 THR A C 1
ATOM 2460 O O . THR A 1 311 ? -3.092 5.582 2.811 1 98.88 311 THR A O 1
ATOM 2463 N N . ALA A 1 312 ? -1.863 4.59 4.363 1 98.94 312 ALA A N 1
ATOM 2464 C CA . ALA A 1 312 ? -0.658 4.699 3.545 1 98.94 312 ALA A CA 1
ATOM 2465 C C . ALA A 1 312 ? 0.248 3.486 3.736 1 98.94 312 ALA A C 1
ATOM 2467 O O . ALA A 1 312 ? 0.201 2.826 4.777 1 98.94 312 ALA A O 1
ATOM 2468 N N . THR A 1 313 ? 0.992 3.125 2.713 1 98.81 313 THR A N 1
ATOM 2469 C CA . THR A 1 313 ? 2.07 2.145 2.773 1 98.81 313 THR A CA 1
ATOM 2470 C C . THR A 1 313 ? 3.371 2.738 2.24 1 98.81 313 THR A C 1
ATOM 2472 O O . THR A 1 313 ? 3.363 3.48 1.256 1 98.81 313 THR A O 1
ATOM 2475 N N . GLN A 1 314 ? 4.426 2.467 2.924 1 98.81 314 GLN A N 1
ATOM 2476 C CA . GLN A 1 314 ? 5.734 3.004 2.559 1 98.81 314 GLN A CA 1
ATOM 2477 C C . GLN A 1 314 ? 6.789 1.9 2.514 1 98.81 314 GLN A C 1
ATOM 2479 O O . GLN A 1 314 ? 6.781 0.995 3.352 1 98.81 314 GLN A O 1
ATOM 2484 N N . MET A 1 315 ? 7.605 1.906 1.523 1 98.81 315 MET A N 1
ATOM 2485 C CA . MET A 1 315 ? 8.852 1.145 1.497 1 98.81 315 MET A CA 1
ATOM 2486 C C . MET A 1 315 ? 10.055 2.068 1.635 1 98.81 315 MET A C 1
ATOM 2488 O O . MET A 1 315 ? 10.164 3.064 0.918 1 98.81 315 MET A O 1
ATOM 2492 N N . ALA A 1 316 ? 10.922 1.763 2.543 1 98.12 316 ALA A N 1
ATOM 2493 C CA . ALA A 1 316 ? 12.094 2.598 2.801 1 98.12 316 ALA A CA 1
ATOM 2494 C C . ALA A 1 316 ? 13.344 1.743 2.992 1 98.12 316 ALA A C 1
ATOM 2496 O O . ALA A 1 316 ? 13.25 0.525 3.16 1 98.12 316 ALA A O 1
ATOM 2497 N N . LEU A 1 317 ? 14.508 2.375 2.893 1 95.75 317 LEU A N 1
ATOM 2498 C CA . LEU A 1 317 ? 15.797 1.729 3.115 1 95.75 317 LEU A CA 1
ATOM 2499 C C . LEU A 1 317 ? 16.422 2.203 4.422 1 95.75 317 LEU A C 1
ATOM 2501 O O . LEU A 1 317 ? 15.906 3.111 5.074 1 95.75 317 LEU A O 1
ATOM 2505 N N . VAL A 1 318 ? 17.453 1.548 4.789 1 94.25 318 VAL A N 1
ATOM 2506 C CA . VAL A 1 318 ? 18.328 2.004 5.863 1 94.25 318 VAL A CA 1
ATOM 2507 C C . VAL A 1 318 ? 19.672 2.42 5.293 1 94.25 318 VAL A C 1
ATOM 2509 O O . VAL A 1 318 ? 20.359 1.611 4.664 1 94.25 318 VAL A O 1
ATOM 2512 N N . ILE A 1 319 ? 20.031 3.646 5.516 1 91.5 319 ILE A N 1
ATOM 2513 C CA . ILE A 1 319 ? 21.375 4.078 5.141 1 91.5 319 ILE A CA 1
ATOM 2514 C C . ILE A 1 319 ? 22 4.867 6.289 1 91.5 319 ILE A C 1
ATOM 2516 O O . ILE A 1 319 ? 21.297 5.406 7.141 1 91.5 319 ILE A O 1
ATOM 2520 N N . PRO A 1 320 ? 23.359 4.918 6.285 1 89.5 320 PRO A N 1
ATOM 2521 C CA . PRO A 1 320 ? 23.969 5.762 7.312 1 89.5 320 PRO A CA 1
ATOM 2522 C C . PRO A 1 320 ? 23.562 7.23 7.195 1 89.5 320 PRO A C 1
ATOM 2524 O O . PRO A 1 320 ? 23.5 7.77 6.09 1 89.5 320 PRO A O 1
ATOM 2527 N N . LEU A 1 321 ? 23.344 7.816 8.297 1 89.75 321 LEU A N 1
ATOM 2528 C CA . LEU A 1 321 ? 22.922 9.219 8.312 1 89.75 321 LEU A CA 1
ATOM 2529 C C . LEU A 1 321 ? 23.953 10.094 7.598 1 89.75 321 LEU A C 1
ATOM 2531 O O . LEU A 1 321 ? 23.578 11.016 6.867 1 89.75 321 LEU A O 1
ATOM 2535 N N . GLU A 1 322 ? 25.219 9.781 7.797 1 89.19 322 GLU A N 1
ATOM 2536 C CA . GLU A 1 322 ? 26.281 10.562 7.18 1 89.19 322 GLU A CA 1
ATOM 2537 C C . GLU A 1 322 ? 26.188 10.523 5.656 1 89.19 322 GLU A C 1
ATOM 2539 O O . GLU A 1 322 ? 26.469 11.523 4.988 1 89.19 322 GLU A O 1
ATOM 2544 N N . GLU A 1 323 ? 25.812 9.398 5.195 1 87.25 323 GLU A N 1
ATOM 2545 C CA . GLU A 1 323 ? 25.656 9.273 3.748 1 87.25 323 GLU A CA 1
ATOM 2546 C C . GLU A 1 323 ? 24.516 10.148 3.238 1 87.25 323 GLU A C 1
ATOM 2548 O O . GLU A 1 323 ? 24.625 10.758 2.17 1 87.25 323 GLU A O 1
ATOM 2553 N N . ALA A 1 324 ? 23.453 10.227 3.951 1 86.12 324 ALA A N 1
ATOM 2554 C CA . ALA A 1 324 ? 22.312 11.062 3.572 1 86.12 324 ALA A CA 1
ATOM 2555 C C . ALA A 1 324 ? 22.703 12.539 3.584 1 86.12 324 ALA A C 1
ATOM 2557 O O . ALA A 1 324 ? 22.281 13.305 2.707 1 86.12 324 ALA A O 1
ATOM 2558 N N . ILE A 1 325 ? 23.5 12.914 4.566 1 88.31 325 ILE A N 1
ATOM 2559 C CA . ILE A 1 325 ? 23.938 14.297 4.703 1 88.31 325 ILE A CA 1
ATOM 2560 C C . ILE A 1 325 ? 24.859 14.664 3.547 1 88.31 325 ILE A C 1
ATOM 2562 O O . ILE A 1 325 ? 24.719 15.727 2.936 1 88.31 325 ILE A O 1
ATOM 2566 N N . LYS A 1 326 ? 25.766 13.766 3.24 1 88.12 326 LYS A N 1
ATOM 2567 C CA . LYS A 1 326 ? 26.688 14.008 2.131 1 88.12 326 LYS A CA 1
ATOM 2568 C C . LYS A 1 326 ? 25.938 14.156 0.814 1 88.12 326 LYS A C 1
ATOM 2570 O O . LYS A 1 326 ? 26.281 15.023 -0.002 1 88.12 326 LYS A O 1
ATOM 2575 N N . LYS A 1 327 ? 24.984 13.352 0.649 1 87 327 LYS A N 1
ATOM 2576 C CA . LYS A 1 327 ? 24.188 13.43 -0.566 1 87 327 LYS A CA 1
ATOM 2577 C C . LYS A 1 327 ? 23.406 14.742 -0.636 1 87 327 LYS A C 1
ATOM 2579 O O . LYS A 1 327 ? 23.281 15.336 -1.71 1 87 327 LYS A O 1
ATOM 2584 N N . ALA A 1 328 ? 22.859 15.18 0.475 1 85.38 328 ALA A N 1
ATOM 2585 C CA . ALA A 1 328 ? 22.141 16.438 0.536 1 85.38 328 ALA A CA 1
ATOM 2586 C C . ALA A 1 328 ? 23.047 17.609 0.171 1 85.38 328 ALA A C 1
ATOM 2588 O O . ALA A 1 328 ? 22.641 18.516 -0.57 1 85.38 328 ALA A O 1
ATOM 2589 N N . ASP A 1 329 ? 24.281 17.516 0.679 1 85.38 329 ASP A N 1
ATOM 2590 C CA . ASP A 1 329 ? 25.266 18.562 0.389 1 85.38 329 ASP A CA 1
ATOM 2591 C C . ASP A 1 329 ? 25.609 18.578 -1.096 1 85.38 329 ASP A C 1
ATOM 2593 O O . ASP A 1 329 ? 25.719 19.656 -1.698 1 85.38 329 ASP A O 1
ATOM 2597 N N . ARG A 1 330 ? 25.781 17.422 -1.666 1 82.81 330 ARG A N 1
ATOM 2598 C CA . ARG A 1 330 ? 26.109 17.312 -3.086 1 82.81 330 ARG A CA 1
ATOM 2599 C C . ARG A 1 330 ? 24.969 17.859 -3.945 1 82.81 330 ARG A C 1
ATOM 2601 O O . ARG A 1 330 ? 25.203 18.531 -4.949 1 82.81 330 ARG A O 1
ATOM 2608 N N . GLU A 1 331 ? 23.766 17.594 -3.508 1 79.81 331 GLU A N 1
ATOM 2609 C CA . GLU A 1 331 ? 22.578 18.047 -4.242 1 79.81 331 GLU A CA 1
ATOM 2610 C C . GLU A 1 331 ? 22.438 19.562 -4.18 1 79.81 331 GLU A C 1
ATOM 2612 O O . GLU A 1 331 ? 22.094 20.203 -5.176 1 79.81 331 GLU A O 1
ATOM 2617 N N . GLN A 1 332 ? 22.797 20.078 -3.082 1 72.06 332 GLN A N 1
ATOM 2618 C CA . GLN A 1 332 ? 22.719 21.531 -2.914 1 72.06 332 GLN A CA 1
ATOM 2619 C C . GLN A 1 332 ? 23.828 22.234 -3.674 1 72.06 332 GLN A C 1
ATOM 2621 O O . GLN A 1 332 ? 23.656 23.359 -4.156 1 72.06 332 GLN A O 1
ATOM 2626 N N . ALA A 1 333 ? 25.062 21.516 -3.67 1 68.19 333 ALA A N 1
ATOM 2627 C CA . ALA A 1 333 ? 26.219 22.109 -4.332 1 68.19 333 ALA A CA 1
ATOM 2628 C C . ALA A 1 333 ? 26.047 22.125 -5.844 1 68.19 333 ALA A C 1
ATOM 2630 O O . ALA A 1 333 ? 26.578 23 -6.531 1 68.19 333 ALA A O 1
ATOM 2631 N N . ARG A 1 334 ? 25.438 21.156 -6.281 1 61.38 334 ARG A N 1
ATOM 2632 C CA . ARG A 1 334 ? 25.188 21.125 -7.719 1 61.38 334 ARG A CA 1
ATOM 2633 C C . ARG A 1 334 ? 24.281 22.266 -8.148 1 61.38 334 ARG A C 1
ATOM 2635 O O . ARG A 1 334 ? 24.266 22.656 -9.312 1 61.38 334 ARG A O 1
ATOM 2642 N N . LEU A 1 335 ? 23.516 22.906 -7.141 1 44.62 335 LEU A N 1
ATOM 2643 C CA . LEU A 1 335 ? 22.594 23.984 -7.461 1 44.62 335 LEU A CA 1
ATOM 2644 C C . LEU A 1 335 ? 23.266 25.344 -7.293 1 44.62 335 LEU A C 1
ATOM 2646 O O . LEU A 1 335 ? 24.094 25.516 -6.402 1 44.62 335 LEU A O 1
ATOM 2650 N N . MET B 1 1 ? -6.102 -25.406 -23.047 1 63.84 1 MET B N 1
ATOM 2651 C CA . MET B 1 1 ? -6.246 -24.625 -21.828 1 63.84 1 MET B CA 1
ATOM 2652 C C . MET B 1 1 ? -4.973 -24.672 -21 1 63.84 1 MET B C 1
ATOM 2654 O O . MET B 1 1 ? -4.523 -25.75 -20.594 1 63.84 1 MET B O 1
ATOM 2658 N N . ALA B 1 2 ? -4.258 -23.656 -20.922 1 85.38 2 ALA B N 1
ATOM 2659 C CA . ALA B 1 2 ? -2.846 -23.719 -20.562 1 85.38 2 ALA B CA 1
ATOM 2660 C C . ALA B 1 2 ? -2.65 -23.5 -19.062 1 85.38 2 ALA B C 1
ATOM 2662 O O . ALA B 1 2 ? -3.377 -22.719 -18.453 1 85.38 2 ALA B O 1
ATOM 2663 N N . PRO B 1 3 ? -1.813 -24.453 -18.516 1 94.5 3 PRO B N 1
ATOM 2664 C CA . PRO B 1 3 ? -1.357 -24.141 -17.156 1 94.5 3 PRO B CA 1
ATOM 2665 C C . PRO B 1 3 ? -0.746 -22.75 -17.031 1 94.5 3 PRO B C 1
ATOM 2667 O O . PRO B 1 3 ? -0.49 -22.094 -18.047 1 94.5 3 PRO B O 1
ATOM 2670 N N . TYR B 1 4 ? -0.648 -22.266 -15.867 1 97.38 4 TYR B N 1
ATOM 2671 C CA . TYR B 1 4 ? -0.248 -20.891 -15.633 1 97.38 4 TYR B CA 1
ATOM 2672 C C . TYR B 1 4 ? 1.09 -20.594 -16.297 1 97.38 4 TYR B C 1
ATOM 2674 O O . TYR B 1 4 ? 1.242 -19.562 -16.969 1 97.38 4 TYR B O 1
ATOM 2682 N N . SER B 1 5 ? 2.092 -21.453 -16.141 1 97.25 5 SER B N 1
ATOM 2683 C CA . SER B 1 5 ? 3.43 -21.266 -16.688 1 97.25 5 SER B CA 1
ATOM 2684 C C . SER B 1 5 ? 3.389 -21.094 -18.203 1 97.25 5 SER B C 1
ATOM 2686 O O . SER B 1 5 ? 4.152 -20.312 -18.766 1 97.25 5 SER B O 1
ATOM 2688 N N . LYS B 1 6 ? 2.496 -21.828 -18.844 1 96.75 6 LYS B N 1
ATOM 2689 C CA . LYS B 1 6 ? 2.346 -21.719 -20.281 1 96.75 6 LYS B CA 1
ATOM 2690 C C . LYS B 1 6 ? 1.557 -20.469 -20.672 1 96.75 6 LYS B C 1
ATOM 2692 O O . LYS B 1 6 ? 1.791 -19.891 -21.734 1 96.75 6 LYS B O 1
ATOM 2697 N N . ALA B 1 7 ? 0.633 -20.109 -19.75 1 97.69 7 ALA B N 1
ATOM 2698 C CA . ALA B 1 7 ? -0.189 -18.938 -20.016 1 97.69 7 ALA B CA 1
ATOM 2699 C C . ALA B 1 7 ? 0.63 -17.656 -19.875 1 97.69 7 ALA B C 1
ATOM 2701 O O . ALA B 1 7 ? 0.239 -16.609 -20.391 1 97.69 7 ALA B O 1
ATOM 2702 N N . LEU B 1 8 ? 1.751 -17.688 -19.141 1 97.38 8 LEU B N 1
ATOM 2703 C CA . LEU B 1 8 ? 2.67 -16.562 -19.031 1 97.38 8 LEU B CA 1
ATOM 2704 C C . LEU B 1 8 ? 3.572 -16.469 -20.25 1 97.38 8 LEU B C 1
ATOM 2706 O O . LEU B 1 8 ? 4.801 -16.469 -20.125 1 97.38 8 LEU B O 1
ATOM 2710 N N . ASN B 1 9 ? 2.99 -16.438 -21.391 1 96.38 9 ASN B N 1
ATOM 2711 C CA . ASN B 1 9 ? 3.766 -16.422 -22.625 1 96.38 9 ASN B CA 1
ATOM 2712 C C . ASN B 1 9 ? 3.949 -15 -23.141 1 96.38 9 ASN B C 1
ATOM 2714 O O . ASN B 1 9 ? 2.986 -14.359 -23.562 1 96.38 9 ASN B O 1
ATOM 2718 N N . VAL B 1 10 ? 5.137 -14.445 -23 1 98.25 10 VAL B N 1
ATOM 2719 C CA . VAL B 1 10 ? 5.516 -13.141 -23.547 1 98.25 10 VAL B CA 1
ATOM 2720 C C . VAL B 1 10 ? 6.797 -13.273 -24.359 1 98.25 10 VAL B C 1
ATOM 2722 O O . VAL B 1 10 ? 7.688 -14.055 -24.016 1 98.25 10 VAL B O 1
ATOM 2725 N N . HIS B 1 11 ? 6.93 -12.562 -25.484 1 97.81 11 HIS B N 1
ATOM 2726 C CA . HIS B 1 11 ? 8.133 -12.617 -26.312 1 97.81 11 HIS B CA 1
ATOM 2727 C C . HIS B 1 11 ? 8.547 -11.219 -26.766 1 97.81 11 HIS B C 1
ATOM 2729 O O . HIS B 1 11 ? 7.695 -10.398 -27.125 1 97.81 11 HIS B O 1
ATOM 2735 N N . CYS B 1 12 ? 9.797 -10.961 -26.75 1 97.25 12 CYS B N 1
ATOM 2736 C CA . CYS B 1 12 ? 10.352 -9.664 -27.125 1 97.25 12 CYS B CA 1
ATOM 2737 C C . CYS B 1 12 ? 10.273 -9.461 -28.641 1 97.25 12 CYS B C 1
ATOM 2739 O O . CYS B 1 12 ? 10.688 -10.328 -29.406 1 97.25 12 CYS B O 1
ATOM 2741 N N . VAL B 1 13 ? 9.781 -8.352 -29.062 1 97 13 VAL B N 1
ATOM 2742 C CA . VAL B 1 13 ? 9.664 -8.094 -30.484 1 97 13 VAL B CA 1
ATOM 2743 C C . VAL B 1 13 ? 10.609 -6.965 -30.891 1 97 13 VAL B C 1
ATOM 2745 O O . VAL B 1 13 ? 11.031 -6.883 -32.031 1 97 13 VAL B O 1
ATOM 2748 N N . SER B 1 14 ? 10.883 -6.117 -29.969 1 95.44 14 SER B N 1
ATOM 2749 C CA . SER B 1 14 ? 11.797 -5.008 -30.219 1 95.44 14 SER B CA 1
ATOM 2750 C C . SER B 1 14 ? 12.508 -4.586 -28.938 1 95.44 14 SER B C 1
ATOM 2752 O O . SER B 1 14 ? 11.922 -4.613 -27.844 1 95.44 14 SER B O 1
ATOM 2754 N N . ARG B 1 15 ? 13.805 -4.305 -29.109 1 93.75 15 ARG B N 1
ATOM 2755 C CA . ARG B 1 15 ? 14.602 -3.844 -27.969 1 93.75 15 ARG B CA 1
ATOM 2756 C C . ARG B 1 15 ? 15.562 -2.738 -28.391 1 93.75 15 ARG B C 1
ATOM 2758 O O . ARG B 1 15 ? 16.172 -2.814 -29.469 1 93.75 15 ARG B O 1
ATOM 2765 N N . ALA B 1 16 ? 15.445 -1.701 -27.672 1 92.12 16 ALA B N 1
ATOM 2766 C CA . ALA B 1 16 ? 16.406 -0.624 -27.891 1 92.12 16 ALA B CA 1
ATOM 2767 C C . ALA B 1 16 ? 17.406 -0.54 -26.734 1 92.12 16 ALA B C 1
ATOM 2769 O O . ALA B 1 16 ? 17.156 0.146 -25.734 1 92.12 16 ALA B O 1
ATOM 2770 N N . GLU B 1 17 ? 18.625 -1.21 -26.859 1 81.31 17 GLU B N 1
ATOM 2771 C CA . GLU B 1 17 ? 19.656 -1.264 -25.828 1 81.31 17 GLU B CA 1
ATOM 2772 C C . GLU B 1 17 ? 19.078 -1.728 -24.484 1 81.31 17 GLU B C 1
ATOM 2774 O O . GLU B 1 17 ? 18.375 -2.73 -24.438 1 81.31 17 GLU B O 1
ATOM 2779 N N . LYS B 1 18 ? 19.5 -1.078 -23.453 1 80.69 18 LYS B N 1
ATOM 2780 C CA . LYS B 1 18 ? 19.062 -1.44 -22.109 1 80.69 18 LYS B CA 1
ATOM 2781 C C . LYS B 1 18 ? 18.047 -0.439 -21.578 1 80.69 18 LYS B C 1
ATOM 2783 O O . LYS B 1 18 ? 17.812 -0.366 -20.359 1 80.69 18 LYS B O 1
ATOM 2788 N N . LYS B 1 19 ? 17.375 0.181 -22.562 1 91.62 19 LYS B N 1
ATOM 2789 C CA . LYS B 1 19 ? 16.562 1.311 -22.125 1 91.62 19 LYS B CA 1
ATOM 2790 C C . LYS B 1 19 ? 15.078 1.054 -22.359 1 91.62 19 LYS B C 1
ATOM 2792 O O . LYS B 1 19 ? 14.227 1.613 -21.672 1 91.62 19 LYS B O 1
ATOM 2797 N N . SER B 1 20 ? 14.727 0.272 -23.453 1 97.38 20 SER B N 1
ATOM 2798 C CA . SER B 1 20 ? 13.32 0.027 -23.734 1 97.38 20 SER B CA 1
ATOM 2799 C C . SER B 1 20 ? 13.125 -1.26 -24.531 1 97.38 20 SER B C 1
ATOM 2801 O O . SER B 1 20 ? 14.086 -1.79 -25.094 1 97.38 20 SER B O 1
ATOM 2803 N N . ALA B 1 21 ? 11.984 -1.796 -24.5 1 98.38 21 ALA B N 1
ATOM 2804 C CA . ALA B 1 21 ? 11.625 -3.004 -25.25 1 98.38 21 ALA B CA 1
ATOM 2805 C C . ALA B 1 21 ? 10.117 -3.121 -25.406 1 98.38 21 ALA B C 1
ATOM 2807 O O . ALA B 1 21 ? 9.352 -2.475 -24.688 1 98.38 21 ALA B O 1
ATOM 2808 N N . ILE B 1 22 ? 9.703 -3.795 -26.375 1 98.56 22 ILE B N 1
ATOM 2809 C CA . ILE B 1 22 ? 8.297 -4.141 -26.578 1 98.56 22 ILE B CA 1
ATOM 2810 C C . ILE B 1 22 ? 8.141 -5.66 -26.578 1 98.56 22 ILE B C 1
ATOM 2812 O O . ILE B 1 22 ? 8.867 -6.367 -27.281 1 98.56 22 ILE B O 1
ATOM 2816 N N . TYR B 1 23 ? 7.309 -6.16 -25.797 1 98.75 23 TYR B N 1
ATOM 2817 C CA . TYR B 1 23 ? 6.957 -7.574 -25.734 1 98.75 23 TYR B CA 1
ATOM 2818 C C . TYR B 1 23 ? 5.547 -7.805 -26.266 1 98.75 23 TYR B C 1
ATOM 2820 O O . TYR B 1 23 ? 4.676 -6.945 -26.125 1 98.75 23 TYR B O 1
ATOM 2828 N N . HIS B 1 24 ? 5.344 -9.016 -26.844 1 98.56 24 HIS B N 1
ATOM 2829 C CA . HIS B 1 24 ? 4.039 -9.438 -27.328 1 98.56 24 HIS B CA 1
ATOM 2830 C C . HIS B 1 24 ? 3.574 -10.711 -26.625 1 98.56 24 HIS B C 1
ATOM 2832 O O . HIS B 1 24 ? 4.395 -11.492 -26.141 1 98.56 24 HIS B O 1
ATOM 2838 N N . GLY B 1 25 ? 2.279 -10.859 -26.578 1 98.19 25 GLY B N 1
ATOM 2839 C CA . GLY B 1 25 ? 1.633 -12.062 -26.094 1 98.19 25 GLY B CA 1
ATOM 2840 C C . GLY B 1 25 ? 0.129 -12.055 -26.297 1 98.19 25 GLY B C 1
ATOM 2841 O O . GLY B 1 25 ? -0.406 -11.203 -27 1 98.19 25 GLY B O 1
ATOM 2842 N N . THR B 1 26 ? -0.498 -13.039 -25.812 1 97.75 26 THR B N 1
ATOM 2843 C CA . THR B 1 26 ? -1.953 -13.141 -25.812 1 97.75 26 THR B CA 1
ATOM 2844 C C . THR B 1 26 ? -2.48 -13.531 -24.438 1 97.75 26 THR B C 1
ATOM 2846 O O . THR B 1 26 ? -1.963 -14.453 -23.812 1 97.75 26 THR B O 1
ATOM 2849 N N . VAL B 1 27 ? -3.402 -12.75 -23.969 1 97.81 27 VAL B N 1
ATOM 2850 C CA . VAL B 1 27 ? -4.047 -13.133 -22.719 1 97.81 27 VAL B CA 1
ATOM 2851 C C . VAL B 1 27 ? -4.816 -14.438 -22.906 1 97.81 27 VAL B C 1
ATOM 2853 O O . VAL B 1 27 ? -5.684 -14.531 -23.781 1 97.81 27 VAL B O 1
ATOM 2856 N N . ASP B 1 28 ? -4.523 -15.422 -22.141 1 97.25 28 ASP B N 1
ATOM 2857 C CA . ASP B 1 28 ? -5.117 -16.75 -22.266 1 97.25 28 ASP B CA 1
ATOM 2858 C C . ASP B 1 28 ? -6.551 -16.766 -21.734 1 97.25 28 ASP B C 1
ATOM 2860 O O . ASP B 1 28 ? -6.809 -16.297 -20.625 1 97.25 28 ASP B O 1
ATOM 2864 N N . SER B 1 29 ? -7.492 -17.312 -22.422 1 94.06 29 SER B N 1
ATOM 2865 C CA . SER B 1 29 ? -8.914 -17.297 -22.109 1 94.06 29 SER B CA 1
ATOM 2866 C C . SER B 1 29 ? -9.227 -18.234 -20.938 1 94.06 29 SER B C 1
ATOM 2868 O O . SER B 1 29 ? -10.328 -18.203 -20.391 1 94.06 29 SER B O 1
ATOM 2870 N N . GLU B 1 30 ? -8.273 -19 -20.531 1 93.75 30 GLU B N 1
ATOM 2871 C CA . GLU B 1 30 ? -8.469 -19.875 -19.375 1 93.75 30 GLU B CA 1
ATOM 2872 C C . GLU B 1 30 ? -8.414 -19.094 -18.078 1 93.75 30 GLU B C 1
ATOM 2874 O O . GLU B 1 30 ? -9 -19.516 -17.062 1 93.75 30 GLU B O 1
ATOM 2879 N N . TRP B 1 31 ? -7.754 -18.016 -18 1 96.5 31 TRP B N 1
ATOM 2880 C CA . TRP B 1 31 ? -7.484 -17.297 -16.766 1 96.5 31 TRP B CA 1
ATOM 2881 C C . TRP B 1 31 ? -8.367 -16.062 -16.641 1 96.5 31 TRP B C 1
ATOM 2883 O O . TRP B 1 31 ? -7.867 -14.953 -16.453 1 96.5 31 TRP B O 1
ATOM 2893 N N . LEU B 1 32 ? -9.664 -16.359 -16.734 1 94.56 32 LEU B N 1
ATOM 2894 C CA . LEU B 1 32 ? -10.719 -15.352 -16.656 1 94.56 32 LEU B CA 1
ATOM 2895 C C . LEU B 1 32 ? -11.562 -15.547 -15.398 1 94.56 32 LEU B C 1
ATOM 2897 O O . LEU B 1 32 ? -11.648 -16.656 -14.875 1 94.56 32 LEU B O 1
ATOM 2901 N N . VAL B 1 33 ? -12.008 -14.555 -14.891 1 93.19 33 VAL B N 1
ATOM 2902 C CA . VAL B 1 33 ? -13.117 -14.562 -13.945 1 93.19 33 VAL B CA 1
ATOM 2903 C C . VAL B 1 33 ? -14.406 -14.141 -14.656 1 93.19 33 VAL B C 1
ATOM 2905 O O . VAL B 1 33 ? -14.547 -12.984 -15.055 1 93.19 33 VAL B O 1
ATOM 2908 N N . VAL B 1 34 ? -15.336 -15.086 -14.797 1 88.56 34 VAL B N 1
ATOM 2909 C CA . VAL B 1 34 ? -16.531 -14.953 -15.617 1 88.56 34 VAL B CA 1
ATOM 2910 C C . VAL B 1 34 ? -16.141 -14.672 -17.062 1 88.56 34 VAL B C 1
ATOM 2912 O O . VAL B 1 34 ? -15.82 -15.594 -17.828 1 88.56 34 VAL B O 1
ATOM 2915 N N . ARG B 1 35 ? -15.883 -13.391 -17.453 1 88.94 35 ARG B N 1
ATOM 2916 C CA . ARG B 1 35 ? -15.508 -13.078 -18.828 1 88.94 35 ARG B CA 1
ATOM 2917 C C . ARG B 1 35 ? -14.359 -12.078 -18.859 1 88.94 35 ARG B C 1
ATOM 2919 O O . ARG B 1 35 ? -13.914 -11.68 -19.938 1 88.94 35 ARG B O 1
ATOM 2926 N N . VAL B 1 36 ? -13.852 -11.82 -17.719 1 92.19 36 VAL B N 1
ATOM 2927 C CA . VAL B 1 36 ? -12.844 -10.781 -17.609 1 92.19 36 VAL B CA 1
ATOM 2928 C C . VAL B 1 36 ? -11.5 -11.391 -17.219 1 92.19 36 VAL B C 1
ATOM 2930 O O . VAL B 1 36 ? -11.422 -12.172 -16.266 1 92.19 36 VAL B O 1
ATOM 2933 N N . PRO B 1 37 ? -10.414 -11.094 -18.016 1 96.12 37 PRO B N 1
ATOM 2934 C CA . PRO B 1 37 ? -9.109 -11.586 -17.578 1 96.12 37 PRO B CA 1
ATOM 2935 C C . PRO B 1 37 ? -8.805 -11.25 -16.125 1 96.12 37 PRO B C 1
ATOM 2937 O O . PRO B 1 37 ? -9.047 -10.125 -15.688 1 96.12 37 PRO B O 1
ATOM 2940 N N . HIS B 1 38 ? -8.305 -12.234 -15.344 1 96.94 38 HIS B N 1
ATOM 2941 C CA . HIS B 1 38 ? -7.918 -12.008 -13.961 1 96.94 38 HIS B CA 1
ATOM 2942 C C . HIS B 1 38 ? -6.82 -10.953 -13.859 1 96.94 38 HIS B C 1
ATOM 2944 O O . HIS B 1 38 ? -5.77 -11.078 -14.492 1 96.94 38 HIS B O 1
ATOM 2950 N N . GLY B 1 39 ? -7.059 -9.914 -13.078 1 98 39 GLY B N 1
ATOM 2951 C CA . GLY B 1 39 ? -6.129 -8.805 -12.992 1 98 39 GLY B CA 1
ATOM 2952 C C . GLY B 1 39 ? -4.738 -9.219 -12.547 1 98 39 GLY B C 1
ATOM 2953 O O . GLY B 1 39 ? -3.74 -8.734 -13.086 1 98 39 GLY B O 1
ATOM 2954 N N . GLY B 1 40 ? -4.664 -10.078 -11.539 1 98.69 40 GLY B N 1
ATOM 2955 C CA . GLY B 1 40 ? -3.381 -10.586 -11.07 1 98.69 40 GLY B CA 1
ATOM 2956 C C . GLY B 1 40 ? -2.635 -11.375 -12.133 1 98.69 40 GLY B C 1
ATOM 2957 O O . GLY B 1 40 ? -1.405 -11.32 -12.203 1 98.69 40 GLY B O 1
ATOM 2958 N N . TYR B 1 41 ? -3.332 -12.109 -12.945 1 98.5 41 TYR B N 1
ATOM 2959 C CA . TYR B 1 41 ? -2.725 -12.812 -14.07 1 98.5 41 TYR B CA 1
ATOM 2960 C C . TYR B 1 41 ? -2.162 -11.836 -15.094 1 98.5 41 TYR B C 1
ATOM 2962 O O . TYR B 1 41 ? -1.023 -11.984 -15.539 1 98.5 41 TYR B O 1
ATOM 2970 N N . VAL B 1 42 ? -2.932 -10.828 -15.438 1 98.81 42 VAL B N 1
ATOM 2971 C CA . VAL B 1 42 ? -2.486 -9.805 -16.375 1 98.81 42 VAL B CA 1
ATOM 2972 C C . VAL B 1 42 ? -1.226 -9.133 -15.852 1 98.81 42 VAL B C 1
ATOM 2974 O O . VAL B 1 42 ? -0.251 -8.953 -16.578 1 98.81 42 VAL B O 1
ATOM 2977 N N . LEU B 1 43 ? -1.234 -8.781 -14.57 1 98.94 43 LEU B N 1
ATOM 2978 C CA . LEU B 1 43 ? -0.052 -8.188 -13.961 1 98.94 43 LEU B CA 1
ATOM 2979 C C . LEU B 1 43 ? 1.118 -9.164 -13.969 1 98.94 43 LEU B C 1
ATOM 2981 O O . LEU B 1 43 ? 2.27 -8.758 -14.141 1 98.94 43 LEU B O 1
ATOM 2985 N N . GLY B 1 44 ? 0.809 -10.461 -13.797 1 98.94 44 GLY B N 1
ATOM 2986 C CA . GLY B 1 44 ? 1.841 -11.477 -13.898 1 98.94 44 GLY B CA 1
ATOM 2987 C C . GLY B 1 44 ? 2.537 -11.492 -15.25 1 98.94 44 GLY B C 1
ATOM 2988 O O . GLY B 1 44 ? 3.756 -11.664 -15.32 1 98.94 44 GLY B O 1
ATOM 2989 N N . LEU B 1 45 ? 1.776 -11.312 -16.359 1 98.88 45 LEU B N 1
ATOM 2990 C CA . LEU B 1 45 ? 2.338 -11.211 -17.703 1 98.88 45 LEU B CA 1
ATOM 2991 C C . LEU B 1 45 ? 3.307 -10.039 -17.797 1 98.88 45 LEU B C 1
ATOM 2993 O O . LEU B 1 45 ? 4.383 -10.164 -18.391 1 98.88 45 LEU B O 1
ATOM 2997 N N . MET B 1 46 ? 2.928 -8.977 -17.188 1 98.94 46 MET B N 1
ATOM 2998 C CA . MET B 1 46 ? 3.764 -7.777 -17.25 1 98.94 46 MET B CA 1
ATOM 2999 C C . MET B 1 46 ? 5.043 -7.969 -16.453 1 98.94 46 MET B C 1
ATOM 3001 O O . MET B 1 46 ? 6.129 -7.598 -16.906 1 98.94 46 MET B O 1
ATOM 3005 N N . VAL B 1 47 ? 4.922 -8.516 -15.258 1 98.94 47 VAL B N 1
ATOM 3006 C CA . VAL B 1 47 ? 6.09 -8.781 -14.43 1 98.94 47 VAL B CA 1
ATOM 3007 C C . VAL B 1 47 ? 7.031 -9.742 -15.156 1 98.94 47 VAL B C 1
ATOM 3009 O O . VAL B 1 47 ? 8.25 -9.547 -15.148 1 98.94 47 VAL B O 1
ATOM 3012 N N . GLU B 1 48 ? 6.461 -10.742 -15.805 1 98.88 48 GLU B N 1
ATOM 3013 C CA . GLU B 1 48 ? 7.258 -11.703 -16.562 1 98.88 48 GLU B CA 1
ATOM 3014 C C . GLU B 1 48 ? 8.062 -11.016 -17.656 1 98.88 48 GLU B C 1
ATOM 3016 O O . GLU B 1 48 ? 9.242 -11.297 -17.844 1 98.88 48 GLU B O 1
ATOM 3021 N N . ALA B 1 49 ? 7.418 -10.133 -18.406 1 98.88 49 ALA B N 1
ATOM 3022 C CA . ALA B 1 49 ? 8.102 -9.398 -19.469 1 98.88 49 ALA B CA 1
ATOM 3023 C C . ALA B 1 49 ? 9.281 -8.609 -18.922 1 98.88 49 ALA B C 1
ATOM 3025 O O . ALA B 1 49 ? 10.367 -8.594 -19.516 1 98.88 49 ALA B O 1
ATOM 3026 N N . VAL B 1 50 ? 9.109 -7.957 -17.766 1 98.81 50 VAL B N 1
ATOM 3027 C CA . VAL B 1 50 ? 10.164 -7.109 -17.234 1 98.81 50 VAL B CA 1
ATOM 3028 C C . VAL B 1 50 ? 11.273 -7.977 -16.641 1 98.81 50 VAL B C 1
ATOM 3030 O O . VAL B 1 50 ? 12.453 -7.625 -16.703 1 98.81 50 VAL B O 1
ATOM 3033 N N . ILE B 1 51 ? 10.898 -9.125 -16.016 1 98.56 51 ILE B N 1
ATOM 3034 C CA . ILE B 1 51 ? 11.914 -10.062 -15.555 1 98.56 51 ILE B CA 1
ATOM 3035 C C . ILE B 1 51 ? 12.797 -10.484 -16.719 1 98.56 51 ILE B C 1
ATOM 3037 O O . ILE B 1 51 ? 14.023 -10.508 -16.609 1 98.56 51 ILE B O 1
ATOM 3041 N N . ASN B 1 52 ? 12.133 -10.828 -17.859 1 97.88 52 ASN B N 1
ATOM 3042 C CA . ASN B 1 52 ? 12.883 -11.172 -19.062 1 97.88 52 ASN B CA 1
ATOM 3043 C C . ASN B 1 52 ? 13.781 -10.023 -19.5 1 97.88 52 ASN B C 1
ATOM 3045 O O . ASN B 1 52 ? 14.953 -10.227 -19.828 1 97.88 52 ASN B O 1
ATOM 3049 N N . PHE B 1 53 ? 13.25 -8.82 -19.484 1 98.12 53 PHE B N 1
ATOM 3050 C CA . PHE B 1 53 ? 13.969 -7.625 -19.906 1 98.12 53 PHE B CA 1
ATOM 3051 C C . PHE B 1 53 ? 15.188 -7.391 -19.031 1 98.12 53 PHE B C 1
ATOM 3053 O O . PHE B 1 53 ? 16.25 -6.984 -19.516 1 98.12 53 PHE B O 1
ATOM 3060 N N . GLN B 1 54 ? 15.078 -7.691 -17.703 1 97.31 54 GLN B N 1
ATOM 3061 C CA . GLN B 1 54 ? 16.125 -7.41 -16.734 1 97.31 54 GLN B CA 1
ATOM 3062 C C . GLN B 1 54 ? 17.062 -8.594 -16.578 1 97.31 54 GLN B C 1
ATOM 3064 O O . GLN B 1 54 ? 18.016 -8.539 -15.789 1 97.31 54 GLN B O 1
ATOM 3069 N N . SER B 1 55 ? 16.906 -9.695 -17.328 1 94.62 55 SER B N 1
ATOM 3070 C CA . SER B 1 55 ? 17.594 -10.961 -17.094 1 94.62 55 SER B CA 1
ATOM 3071 C C . SER B 1 55 ? 19.094 -10.82 -17.25 1 94.62 55 SER B C 1
ATOM 3073 O O . SER B 1 55 ? 19.859 -11.586 -16.641 1 94.62 55 SER B O 1
ATOM 3075 N N . GLU B 1 56 ? 19.578 -9.812 -17.953 1 92.81 56 GLU B N 1
ATOM 3076 C CA . GLU B 1 56 ? 21.016 -9.672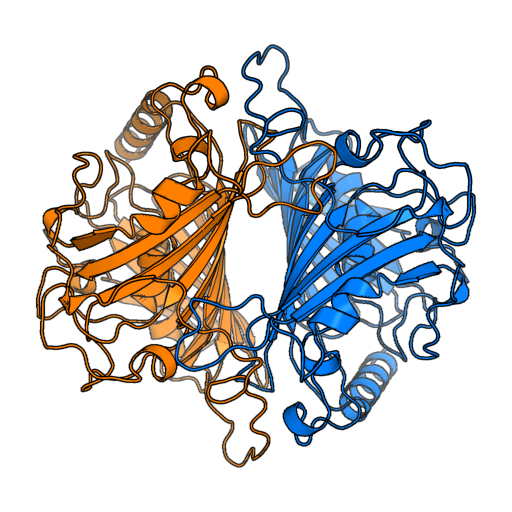 -18.188 1 92.81 56 GLU B CA 1
ATOM 3077 C C . GLU B 1 56 ? 21.594 -8.5 -17.391 1 92.81 56 GLU B C 1
ATOM 3079 O O . GLU B 1 56 ? 22.734 -8.086 -17.641 1 92.81 56 GLU B O 1
ATOM 3084 N N . THR B 1 57 ? 20.797 -7.918 -16.547 1 94.06 57 THR B N 1
ATOM 3085 C CA . THR B 1 57 ? 21.25 -6.801 -15.727 1 94.06 57 THR B CA 1
ATOM 3086 C C . THR B 1 57 ? 21.547 -7.262 -14.305 1 94.06 57 THR B C 1
ATOM 3088 O O . THR B 1 57 ? 21.141 -8.359 -13.906 1 94.06 57 THR B O 1
ATOM 3091 N N . PRO B 1 58 ? 22.281 -6.457 -13.547 1 93.38 58 PRO B N 1
ATOM 3092 C CA . PRO B 1 58 ? 22.531 -6.832 -12.148 1 93.38 58 PRO B CA 1
ATOM 3093 C C . PRO B 1 58 ? 21.266 -6.82 -11.297 1 93.38 58 PRO B C 1
ATOM 3095 O O . PRO B 1 58 ? 21.234 -7.453 -10.234 1 93.38 58 PRO B O 1
ATOM 3098 N N . HIS B 1 59 ? 20.312 -6.059 -11.656 1 96.75 59 HIS B N 1
ATOM 3099 C CA . HIS B 1 59 ? 19.062 -5.949 -10.914 1 96.75 59 HIS B CA 1
ATOM 3100 C C . HIS B 1 59 ? 18 -6.887 -11.484 1 96.75 59 HIS B C 1
ATOM 3102 O O . HIS B 1 59 ? 17.078 -6.445 -12.18 1 96.75 59 HIS B O 1
ATOM 3108 N N . LYS B 1 60 ? 18.016 -8.133 -11.055 1 97 60 LYS B N 1
ATOM 3109 C CA . LYS B 1 60 ? 17.234 -9.18 -11.727 1 97 60 LYS B CA 1
ATOM 3110 C C . LYS B 1 60 ? 15.938 -9.461 -10.977 1 97 60 LYS B C 1
ATOM 3112 O O . LYS B 1 60 ? 15.016 -10.055 -11.539 1 97 60 LYS B O 1
ATOM 3117 N N . ASP B 1 61 ? 15.852 -9.031 -9.695 1 98.06 61 ASP B N 1
ATOM 3118 C CA . ASP B 1 61 ? 14.719 -9.43 -8.859 1 98.06 61 ASP B CA 1
ATOM 3119 C C . ASP B 1 61 ? 13.703 -8.297 -8.734 1 98.06 61 ASP B C 1
ATOM 3121 O O . ASP B 1 61 ? 14.062 -7.152 -8.453 1 98.06 61 ASP B O 1
ATOM 3125 N N . PRO B 1 62 ? 12.43 -8.602 -9.047 1 98.75 62 PRO B N 1
ATOM 3126 C CA . PRO B 1 62 ? 11.438 -7.574 -8.719 1 98.75 62 PRO B CA 1
ATOM 3127 C C . PRO B 1 62 ? 11.383 -7.258 -7.227 1 98.75 62 PRO B C 1
ATOM 3129 O O . PRO B 1 62 ? 11.422 -8.172 -6.398 1 98.75 62 PRO B O 1
ATOM 3132 N N . ILE B 1 63 ? 11.32 -5.965 -6.855 1 98.75 63 ILE B N 1
ATOM 3133 C CA . ILE B 1 63 ? 11.297 -5.508 -5.473 1 98.75 63 ILE B CA 1
ATOM 3134 C C . ILE B 1 63 ? 9.93 -4.898 -5.152 1 98.75 63 ILE B C 1
ATOM 3136 O O . ILE B 1 63 ? 9.398 -5.098 -4.062 1 98.75 63 ILE B O 1
ATOM 3140 N N . HIS B 1 64 ? 9.414 -4.133 -6.105 1 98.88 64 HIS B N 1
ATOM 3141 C CA . HIS B 1 64 ? 8.141 -3.447 -5.914 1 98.88 64 HIS B CA 1
ATOM 3142 C C . HIS B 1 64 ? 7.445 -3.209 -7.25 1 98.88 64 HIS B C 1
ATOM 3144 O O . HIS B 1 64 ? 8.086 -2.838 -8.234 1 98.88 64 HIS B O 1
ATOM 3150 N N . VAL B 1 65 ? 6.18 -3.455 -7.27 1 98.88 65 VAL B N 1
ATOM 3151 C CA . VAL B 1 65 ? 5.348 -3.197 -8.445 1 98.88 65 VAL B CA 1
ATOM 3152 C C . VAL B 1 65 ? 4.102 -2.418 -8.031 1 98.88 65 VAL B C 1
ATOM 3154 O O . VAL B 1 65 ? 3.402 -2.805 -7.09 1 98.88 65 VAL B O 1
ATOM 3157 N N . THR B 1 66 ? 3.834 -1.334 -8.656 1 98.88 66 THR B N 1
ATOM 3158 C CA . THR B 1 66 ? 2.562 -0.627 -8.562 1 98.88 66 THR B CA 1
ATOM 3159 C C . THR B 1 66 ? 1.829 -0.648 -9.898 1 98.88 66 THR B C 1
ATOM 3161 O O . THR B 1 66 ? 2.396 -0.274 -10.93 1 98.88 66 THR B O 1
ATOM 3164 N N . ALA B 1 67 ? 0.64 -1.08 -9.844 1 98.94 67 ALA B N 1
ATOM 3165 C CA . ALA B 1 67 ? -0.158 -1.157 -11.07 1 98.94 67 ALA B CA 1
ATOM 3166 C C . ALA B 1 67 ? -1.419 -0.304 -10.953 1 98.94 67 ALA B C 1
ATOM 3168 O O . ALA B 1 67 ? -2.055 -0.264 -9.898 1 98.94 67 ALA B O 1
ATOM 3169 N N . HIS B 1 68 ? -1.734 0.401 -11.953 1 98.94 68 HIS B N 1
ATOM 3170 C CA . HIS B 1 68 ? -3.008 1.089 -12.133 1 98.94 68 HIS B CA 1
ATOM 3171 C C . HIS B 1 68 ? -3.799 0.494 -13.297 1 98.94 68 HIS B C 1
ATOM 3173 O O . HIS B 1 68 ? -3.34 0.515 -14.438 1 98.94 68 HIS B O 1
ATOM 3179 N N . PHE B 1 69 ? -4.91 -0.051 -12.977 1 98.69 69 PHE B N 1
ATOM 3180 C CA . PHE B 1 69 ? -5.789 -0.639 -13.977 1 98.69 69 PHE B CA 1
ATOM 3181 C C . PHE B 1 69 ? -6.742 0.408 -14.547 1 98.69 69 PHE B C 1
ATOM 3183 O O . PHE B 1 69 ? -7.746 0.747 -13.914 1 98.69 69 PHE B O 1
ATOM 3190 N N . LEU B 1 70 ? -6.449 0.819 -15.758 1 98.19 70 LEU B N 1
ATOM 3191 C CA . LEU B 1 70 ? -7.148 1.951 -16.359 1 98.19 70 LEU B CA 1
ATOM 3192 C C . LEU B 1 70 ? -8.398 1.487 -17.094 1 98.19 70 LEU B C 1
ATOM 3194 O O . LEU B 1 70 ? -9.383 2.225 -17.188 1 98.19 70 LEU B O 1
ATOM 3198 N N . ARG B 1 71 ? -8.32 0.294 -17.688 1 95.75 71 ARG B N 1
ATOM 3199 C CA . ARG B 1 71 ? -9.406 -0.32 -18.438 1 95.75 71 ARG B CA 1
ATOM 3200 C C . ARG B 1 71 ? -9.367 -1.84 -18.312 1 95.75 71 ARG B C 1
ATOM 3202 O O . ARG B 1 71 ? -8.305 -2.42 -18.078 1 95.75 71 ARG B O 1
ATOM 3209 N N . GLN B 1 72 ? -10.531 -2.363 -18.5 1 94.12 72 GLN B N 1
ATOM 3210 C CA . GLN B 1 72 ? -10.617 -3.82 -18.5 1 94.12 72 GLN B CA 1
ATOM 3211 C C . GLN B 1 72 ? -9.867 -4.414 -19.703 1 94.12 72 GLN B C 1
ATOM 3213 O O . GLN B 1 72 ? -9.961 -3.904 -20.812 1 94.12 72 GLN B O 1
ATOM 3218 N N . SER B 1 73 ? -8.992 -5.41 -19.422 1 96.06 73 SER B N 1
ATOM 3219 C CA . SER B 1 73 ? -8.328 -6.121 -20.516 1 96.06 73 SER B CA 1
ATOM 3220 C C . SER B 1 73 ? -9.234 -7.188 -21.109 1 96.06 73 SER B C 1
ATOM 3222 O O . SER B 1 73 ? -10.297 -7.484 -20.562 1 96.06 73 SER B O 1
ATOM 3224 N N . ALA B 1 74 ? -8.859 -7.707 -22.281 1 96.19 74 ALA B N 1
ATOM 3225 C CA . ALA B 1 74 ? -9.586 -8.758 -22.984 1 96.19 74 ALA B CA 1
ATOM 3226 C C . ALA B 1 74 ? -8.688 -9.953 -23.266 1 96.19 74 ALA B C 1
ATOM 3228 O O . ALA B 1 74 ? -7.461 -9.836 -23.281 1 96.19 74 ALA B O 1
ATOM 3229 N N . PRO B 1 75 ? -9.336 -11.141 -23.375 1 95.88 75 PRO B N 1
ATOM 3230 C CA . PRO B 1 75 ? -8.539 -12.305 -23.781 1 95.88 75 PRO B CA 1
ATOM 3231 C C . PRO B 1 75 ? -8.094 -12.227 -25.234 1 95.88 75 PRO B C 1
ATOM 3233 O O . PRO B 1 75 ? -8.516 -13.047 -26.062 1 95.88 75 PRO B O 1
ATOM 3236 N N . GLU B 1 76 ? -7.203 -11.289 -25.547 1 96.56 76 GLU B N 1
ATOM 3237 C CA . GLU B 1 76 ? -6.727 -10.906 -26.875 1 96.56 76 GLU B CA 1
ATOM 3238 C C . GLU B 1 76 ? -5.23 -10.594 -26.859 1 96.56 76 GLU B C 1
ATOM 3240 O O . GLU B 1 76 ? -4.617 -10.547 -25.797 1 96.56 76 GLU B O 1
ATOM 3245 N N . PRO B 1 77 ? -4.668 -10.461 -28.062 1 97.44 77 PRO B N 1
ATOM 3246 C CA . PRO B 1 77 ? -3.256 -10.07 -28.141 1 97.44 77 PRO B CA 1
ATOM 3247 C C . PRO B 1 77 ? -2.977 -8.75 -27.422 1 97.44 77 PRO B C 1
ATOM 3249 O O . PRO B 1 77 ? -3.852 -7.879 -27.375 1 97.44 77 PRO B O 1
ATOM 3252 N N . PHE B 1 78 ? -1.766 -8.633 -26.859 1 98.5 78 PHE B N 1
ATOM 3253 C CA . PHE B 1 78 ? -1.348 -7.402 -26.188 1 98.5 78 PHE B CA 1
ATOM 3254 C C . PHE B 1 78 ? 0.099 -7.066 -26.531 1 98.5 78 PHE B C 1
ATOM 3256 O O . PHE B 1 78 ? 0.826 -7.902 -27.078 1 98.5 78 PHE B O 1
ATOM 3263 N N . GLU B 1 79 ? 0.426 -5.863 -26.328 1 98.75 79 GLU B N 1
ATOM 3264 C CA . GLU B 1 79 ? 1.806 -5.391 -26.25 1 98.75 79 GLU B CA 1
ATOM 3265 C C . GLU B 1 79 ? 2.143 -4.867 -24.859 1 98.75 79 GLU B C 1
ATOM 3267 O O . GLU B 1 79 ? 1.295 -4.27 -24.203 1 98.75 79 GLU B O 1
ATOM 3272 N N . ILE B 1 80 ? 3.318 -5.121 -24.438 1 98.88 80 ILE B N 1
ATOM 3273 C CA . ILE B 1 80 ? 3.869 -4.496 -23.234 1 98.88 80 ILE B CA 1
ATOM 3274 C C . ILE B 1 80 ? 5.039 -3.592 -23.609 1 98.88 80 ILE B C 1
ATOM 3276 O O . ILE B 1 80 ? 6.07 -4.066 -24.094 1 98.88 80 ILE B O 1
ATOM 3280 N N . HIS B 1 81 ? 4.859 -2.293 -23.438 1 98.88 81 HIS B N 1
ATOM 3281 C CA . HIS B 1 81 ? 5.914 -1.312 -23.656 1 98.88 81 HIS B CA 1
ATOM 3282 C C . HIS B 1 81 ? 6.719 -1.062 -22.391 1 98.88 81 HIS B C 1
ATOM 3284 O O . HIS B 1 81 ? 6.172 -0.615 -21.375 1 98.88 81 HIS B O 1
ATOM 3290 N N . ILE B 1 82 ? 7.992 -1.364 -22.453 1 98.75 82 ILE B N 1
ATOM 3291 C CA . ILE B 1 82 ? 8.875 -1.237 -21.297 1 98.75 82 ILE B CA 1
ATOM 3292 C C . ILE B 1 82 ? 9.859 -0.091 -21.531 1 98.75 82 ILE B C 1
ATOM 3294 O O . ILE B 1 82 ? 10.414 0.053 -22.625 1 98.75 82 ILE B O 1
ATOM 3298 N N . ARG B 1 83 ? 10.047 0.741 -20.578 1 98.5 83 ARG B N 1
ATOM 3299 C CA . ARG B 1 83 ? 11.078 1.771 -20.625 1 98.5 83 ARG B CA 1
ATOM 3300 C C . ARG B 1 83 ? 11.719 1.952 -19.25 1 98.5 83 ARG B C 1
ATOM 3302 O O . ARG B 1 83 ? 11.023 1.973 -18.234 1 98.5 83 ARG B O 1
ATOM 3309 N N . VAL B 1 84 ? 13.031 2.096 -19.234 1 98.38 84 VAL B N 1
ATOM 3310 C CA . VAL B 1 84 ? 13.766 2.357 -18 1 98.38 84 VAL B CA 1
ATOM 3311 C C . VAL B 1 84 ? 13.656 3.836 -17.641 1 98.38 84 VAL B C 1
ATOM 3313 O O . VAL B 1 84 ? 14 4.707 -18.453 1 98.38 84 VAL B O 1
ATOM 3316 N N . LEU B 1 85 ? 13.125 4.117 -16.5 1 98.25 85 LEU B N 1
ATOM 3317 C CA . LEU B 1 85 ? 13.016 5.492 -16.016 1 98.25 85 LEU B CA 1
ATOM 3318 C C . LEU B 1 85 ? 14.32 5.957 -15.391 1 98.25 85 LEU B C 1
ATOM 3320 O O . LEU B 1 85 ? 14.75 7.098 -15.602 1 98.25 85 LEU B O 1
ATOM 3324 N N . LYS B 1 86 ? 14.945 5.035 -14.578 1 97.56 86 LYS B N 1
ATOM 3325 C CA . LYS B 1 86 ? 16.188 5.324 -13.883 1 97.56 86 LYS B CA 1
ATOM 3326 C C . LYS B 1 86 ? 16.891 4.035 -13.461 1 97.56 86 LYS B C 1
ATOM 3328 O O . LYS B 1 86 ? 16.266 3.107 -12.961 1 97.56 86 LYS B O 1
ATOM 3333 N N . SER B 1 87 ? 18.141 3.959 -13.719 1 96.25 87 SER B N 1
ATOM 3334 C CA . SER B 1 87 ? 18.984 2.889 -13.211 1 96.25 87 SER B CA 1
ATOM 3335 C C . SER B 1 87 ? 20.047 3.43 -12.266 1 96.25 87 SER B C 1
ATOM 3337 O O . SER B 1 87 ? 20.891 4.227 -12.664 1 96.25 87 SER B O 1
ATOM 3339 N N . GLY B 1 88 ? 19.922 3.055 -11.016 1 94.25 88 GLY B N 1
ATOM 3340 C CA . GLY B 1 88 ? 20.891 3.48 -10.023 1 94.25 88 GLY B CA 1
ATOM 3341 C C . GLY B 1 88 ? 21.719 2.334 -9.469 1 94.25 88 GLY B C 1
ATOM 3342 O O . GLY B 1 88 ? 21.734 1.243 -10.047 1 94.25 88 GLY B O 1
ATOM 3343 N N . LYS B 1 89 ? 22.422 2.611 -8.367 1 91.19 89 LYS B N 1
ATOM 3344 C CA . LYS B 1 89 ? 23.312 1.635 -7.746 1 91.19 89 LYS B CA 1
ATOM 3345 C C . LYS B 1 89 ? 22.516 0.468 -7.164 1 91.19 89 LYS B C 1
ATOM 3347 O O . LYS B 1 89 ? 22.922 -0.689 -7.285 1 91.19 89 LYS B O 1
ATOM 3352 N N . ILE B 1 90 ? 21.328 0.791 -6.598 1 92.75 90 ILE B N 1
ATOM 3353 C CA . ILE B 1 90 ? 20.609 -0.221 -5.836 1 92.75 90 ILE B CA 1
ATOM 3354 C C . ILE B 1 90 ? 19.375 -0.667 -6.617 1 92.75 90 ILE B C 1
ATOM 3356 O O . ILE B 1 90 ? 19.016 -1.847 -6.598 1 92.75 90 ILE B O 1
ATOM 3360 N N . PHE B 1 91 ? 18.75 0.334 -7.297 1 97.25 91 PHE B N 1
ATOM 3361 C CA . PHE B 1 91 ? 17.453 0.063 -7.898 1 97.25 91 PHE B CA 1
ATOM 3362 C C . PHE B 1 91 ? 17.453 0.451 -9.375 1 97.25 91 PHE B C 1
ATOM 3364 O O . PHE B 1 91 ? 18.141 1.396 -9.773 1 97.25 91 PHE B O 1
ATOM 3371 N N . THR B 1 92 ? 16.734 -0.266 -10.148 1 98.44 92 THR B N 1
ATOM 3372 C CA . THR B 1 92 ? 16.297 0.155 -11.477 1 98.44 92 THR B CA 1
ATOM 3373 C C . THR B 1 92 ? 14.781 0.367 -11.5 1 98.44 92 THR B C 1
ATOM 3375 O O . THR B 1 92 ? 14.016 -0.521 -11.125 1 98.44 92 THR B O 1
ATOM 3378 N N . ASN B 1 93 ? 14.367 1.569 -11.859 1 98.88 93 ASN B N 1
ATOM 3379 C CA . ASN B 1 93 ? 12.953 1.914 -12.008 1 98.88 93 ASN B CA 1
ATOM 3380 C C . ASN B 1 93 ? 12.492 1.762 -13.453 1 98.88 93 ASN B C 1
ATOM 3382 O O . ASN B 1 93 ? 13.094 2.332 -14.367 1 98.88 93 ASN B O 1
ATOM 3386 N N . ILE B 1 94 ? 11.438 1.012 -13.617 1 98.88 94 ILE B N 1
ATOM 3387 C CA . ILE B 1 94 ? 10.984 0.642 -14.961 1 98.88 94 ILE B CA 1
ATOM 3388 C C . ILE B 1 94 ? 9.484 0.912 -15.086 1 98.88 94 ILE B C 1
ATOM 3390 O O . ILE B 1 94 ? 8.711 0.579 -14.195 1 98.88 94 ILE B O 1
ATOM 3394 N N . ILE B 1 95 ? 9.094 1.533 -16.156 1 98.88 95 ILE B N 1
ATOM 3395 C CA . ILE B 1 95 ? 7.688 1.668 -16.516 1 98.88 95 ILE B CA 1
ATOM 3396 C C . ILE B 1 95 ? 7.312 0.583 -17.516 1 98.88 95 ILE B C 1
ATOM 3398 O O . ILE B 1 95 ? 8.039 0.342 -18.484 1 98.88 95 ILE B O 1
ATOM 3402 N N . ALA B 1 96 ? 6.277 -0.132 -17.281 1 98.94 96 ALA B N 1
ATOM 3403 C CA . ALA B 1 96 ? 5.719 -1.106 -18.219 1 98.94 96 ALA B CA 1
ATOM 3404 C C . ALA B 1 96 ? 4.23 -0.862 -18.438 1 98.94 96 ALA B C 1
ATOM 3406 O O . ALA B 1 96 ? 3.473 -0.695 -17.469 1 98.94 96 ALA B O 1
ATOM 3407 N N . GLU B 1 97 ? 3.826 -0.833 -19.688 1 98.94 97 GLU B N 1
ATOM 3408 C CA . GLU B 1 97 ? 2.447 -0.536 -20.062 1 98.94 97 GLU B CA 1
ATOM 3409 C C . GLU B 1 97 ? 1.863 -1.641 -20.938 1 98.94 97 GLU B C 1
ATOM 3411 O O . GLU B 1 97 ? 2.451 -2.008 -21.953 1 98.94 97 GLU B O 1
ATOM 3416 N N . LEU B 1 98 ? 0.792 -2.172 -20.531 1 98.94 98 LEU B N 1
ATOM 3417 C CA . LEU B 1 98 ? 0.086 -3.156 -21.344 1 98.94 98 LEU B CA 1
ATOM 3418 C C . LEU B 1 98 ? -0.948 -2.482 -22.234 1 98.94 98 LEU B C 1
ATOM 3420 O O . LEU B 1 98 ? -1.836 -1.781 -21.75 1 98.94 98 LEU B O 1
ATOM 3424 N N . ILE B 1 99 ? -0.821 -2.734 -23.516 1 98.81 99 ILE B N 1
ATOM 3425 C CA . ILE B 1 99 ? -1.651 -2.105 -24.547 1 98.81 99 ILE B CA 1
ATOM 3426 C C . ILE B 1 99 ? -2.389 -3.178 -25.344 1 98.81 99 ILE B C 1
ATOM 3428 O O . ILE B 1 99 ? -1.794 -4.18 -25.75 1 98.81 99 ILE B O 1
ATOM 3432 N N . GLN B 1 100 ? -3.666 -3.037 -25.516 1 97.88 100 GLN B N 1
ATOM 3433 C CA . GLN B 1 100 ? -4.48 -3.848 -26.422 1 97.88 100 GLN B CA 1
ATOM 3434 C C . GLN B 1 100 ? -5.254 -2.973 -27.391 1 97.88 100 GLN B C 1
ATOM 3436 O O . GLN B 1 100 ? -5.934 -2.027 -26.984 1 97.88 100 GLN B O 1
ATOM 3441 N N . LYS B 1 101 ? -5.102 -3.223 -28.719 1 95.25 101 LYS B N 1
ATOM 3442 C CA . LYS B 1 101 ? -5.773 -2.477 -29.781 1 95.25 101 LYS B CA 1
ATOM 3443 C C . LYS B 1 101 ? -5.52 -0.978 -29.641 1 95.25 101 LYS B C 1
ATOM 3445 O O . LYS B 1 101 ? -6.461 -0.182 -29.625 1 95.25 101 LYS B O 1
ATOM 3450 N N . ASN B 1 102 ? -4.32 -0.661 -29.312 1 96.12 102 ASN B N 1
ATOM 3451 C CA . ASN B 1 102 ? -3.805 0.703 -29.234 1 96.12 102 ASN B CA 1
ATOM 3452 C C . ASN B 1 102 ? -4.398 1.462 -28.047 1 96.12 102 ASN B C 1
ATOM 3454 O O . ASN B 1 102 ? -4.48 2.691 -28.078 1 96.12 102 ASN B O 1
ATOM 3458 N N . THR B 1 103 ? -4.883 0.687 -27.125 1 97.12 103 THR B N 1
ATOM 3459 C CA . THR B 1 103 ? -5.441 1.294 -25.922 1 97.12 103 THR B CA 1
ATOM 3460 C C . THR B 1 103 ? -4.66 0.861 -24.672 1 97.12 103 THR B C 1
ATOM 3462 O O . THR B 1 103 ? -4.461 -0.333 -24.453 1 97.12 103 THR B O 1
ATOM 3465 N N . LEU B 1 104 ? -4.188 1.845 -23.906 1 98.44 104 LEU B N 1
ATOM 3466 C CA . LEU B 1 104 ? -3.508 1.568 -22.656 1 98.44 104 LEU B CA 1
ATOM 3467 C C . LEU B 1 104 ? -4.473 0.973 -21.625 1 98.44 104 LEU B C 1
ATOM 3469 O O . LEU B 1 104 ? -5.473 1.601 -21.281 1 98.44 104 LEU B O 1
ATOM 3473 N N . LYS B 1 105 ? -4.195 -0.281 -21.203 1 98.31 105 LYS B N 1
ATOM 3474 C CA . LYS B 1 105 ? -5.082 -0.98 -20.281 1 98.31 105 LYS B CA 1
ATOM 3475 C C . LYS B 1 105 ? -4.555 -0.899 -18.844 1 98.31 105 LYS B C 1
ATOM 3477 O O . LYS B 1 105 ? -5.309 -0.593 -17.922 1 98.31 105 LYS B O 1
ATOM 3482 N N . VAL B 1 106 ? -3.27 -1.179 -18.688 1 98.88 106 VAL B N 1
ATOM 3483 C CA . VAL B 1 106 ? -2.627 -1.198 -17.375 1 98.88 106 VAL B CA 1
ATOM 3484 C C . VAL B 1 106 ? -1.269 -0.506 -17.453 1 98.88 106 VAL B C 1
ATOM 3486 O O . VAL B 1 106 ? -0.505 -0.73 -18.406 1 98.88 106 VAL B O 1
ATOM 3489 N N . THR B 1 107 ? -0.965 0.377 -16.531 1 98.94 107 THR B N 1
ATOM 3490 C CA . THR B 1 107 ? 0.37 0.953 -16.406 1 98.94 107 THR B CA 1
ATOM 3491 C C . THR B 1 107 ? 1.002 0.576 -15.078 1 98.94 107 THR B C 1
ATOM 3493 O O . THR B 1 107 ? 0.306 0.455 -14.062 1 98.94 107 THR B O 1
ATOM 3496 N N . THR B 1 108 ? 2.311 0.336 -15.133 1 98.94 108 THR B N 1
ATOM 3497 C CA . THR B 1 108 ? 3 -0.076 -13.914 1 98.94 108 THR B CA 1
ATOM 3498 C C . THR B 1 108 ? 4.305 0.697 -13.742 1 98.94 108 THR B C 1
ATOM 3500 O O . THR B 1 108 ? 4.895 1.152 -14.719 1 98.94 108 THR B O 1
ATOM 3503 N N . HIS B 1 109 ? 4.652 0.961 -12.562 1 98.94 109 HIS B N 1
ATOM 3504 C CA . HIS B 1 109 ? 6 1.302 -12.133 1 98.94 109 HIS B CA 1
ATOM 3505 C C . HIS B 1 109 ? 6.629 0.163 -11.336 1 98.94 109 HIS B C 1
ATOM 3507 O O . HIS B 1 109 ? 6.094 -0.242 -10.297 1 98.94 109 HIS B O 1
ATOM 3513 N N . MET B 1 110 ? 7.719 -0.339 -11.867 1 98.94 110 MET B N 1
ATOM 3514 C CA . MET B 1 110 ? 8.367 -1.477 -11.211 1 98.94 110 MET B CA 1
ATOM 3515 C C . MET B 1 110 ? 9.781 -1.124 -10.781 1 98.94 110 MET B C 1
ATOM 3517 O O . MET B 1 110 ? 10.5 -0.413 -11.492 1 98.94 110 MET B O 1
ATOM 3521 N N . ILE B 1 111 ? 10.148 -1.609 -9.641 1 98.94 111 ILE B N 1
ATOM 3522 C CA . ILE B 1 111 ? 11.5 -1.462 -9.102 1 98.94 111 ILE B CA 1
ATOM 3523 C C . ILE B 1 111 ? 12.18 -2.826 -9.031 1 98.94 111 ILE B C 1
ATOM 3525 O O . ILE B 1 111 ? 11.625 -3.781 -8.492 1 98.94 111 ILE B O 1
ATOM 3529 N N . PHE B 1 112 ? 13.328 -2.918 -9.641 1 98.62 112 PHE B N 1
ATOM 3530 C CA . PHE B 1 112 ? 14.125 -4.141 -9.633 1 98.62 112 PHE B CA 1
ATOM 3531 C C . PHE B 1 112 ? 15.438 -3.924 -8.891 1 98.62 112 PHE B C 1
ATOM 3533 O O . PHE B 1 112 ? 15.977 -2.814 -8.875 1 98.62 112 PHE B O 1
ATOM 3540 N N . SER B 1 113 ? 15.922 -4.938 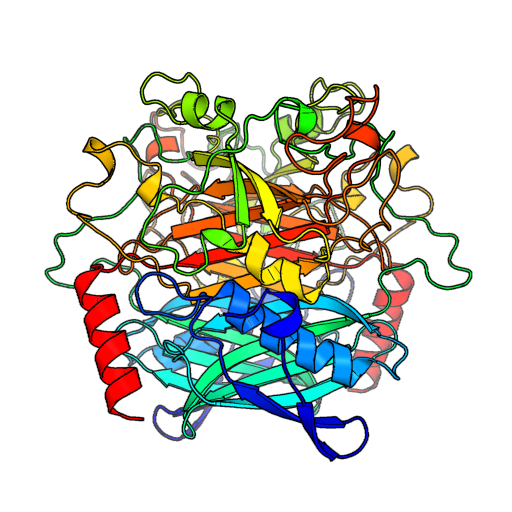-8.312 1 97.88 113 SER B N 1
ATOM 3541 C CA . SER B 1 113 ? 17.203 -4.977 -7.609 1 97.88 113 SER B CA 1
ATOM 3542 C C . SER B 1 113 ? 17.703 -6.406 -7.449 1 97.88 113 SER B C 1
ATOM 3544 O O . SER B 1 113 ? 17.359 -7.285 -8.242 1 97.88 113 SER B O 1
ATOM 3546 N N . ARG B 1 114 ? 18.703 -6.539 -6.598 1 94.38 114 ARG B N 1
ATOM 3547 C CA . ARG B 1 114 ? 19.094 -7.848 -6.07 1 94.38 114 ARG B CA 1
ATOM 3548 C C . ARG B 1 114 ? 18.484 -8.078 -4.691 1 94.38 114 ARG B C 1
ATOM 3550 O O . ARG B 1 114 ? 18.797 -7.371 -3.736 1 94.38 114 ARG B O 1
ATOM 3557 N N . ASN B 1 115 ? 17.562 -9 -4.625 1 93.56 115 ASN B N 1
ATOM 3558 C CA . ASN B 1 115 ? 16.891 -9.297 -3.361 1 93.56 115 ASN B CA 1
ATOM 3559 C C . ASN B 1 115 ? 17.719 -10.25 -2.502 1 93.56 115 ASN B C 1
ATOM 3561 O O . ASN B 1 115 ? 17.219 -11.305 -2.094 1 93.56 115 ASN B O 1
ATOM 3565 N N . ALA B 1 116 ? 18.891 -9.961 -2.326 1 85.81 116 ALA B N 1
ATOM 3566 C CA . ALA B 1 116 ? 19.875 -10.719 -1.559 1 85.81 116 ALA B CA 1
ATOM 3567 C C . ALA B 1 116 ? 20.938 -9.789 -0.969 1 85.81 116 ALA B C 1
ATOM 3569 O O . ALA B 1 116 ? 21.047 -8.633 -1.366 1 85.81 116 ALA B O 1
ATOM 3570 N N . PRO B 1 117 ? 21.578 -10.352 -0.018 1 79.38 117 PRO B N 1
ATOM 3571 C CA . PRO B 1 117 ? 22.641 -9.523 0.534 1 79.38 117 PRO B CA 1
ATOM 3572 C C . PRO B 1 117 ? 23.688 -9.141 -0.512 1 79.38 117 PRO B C 1
ATOM 3574 O O . PRO B 1 117 ? 24 -9.93 -1.405 1 79.38 117 PRO B O 1
ATOM 3577 N N . ALA B 1 118 ? 24.016 -7.801 -0.423 1 71.56 118 ALA B N 1
ATOM 3578 C CA . ALA B 1 118 ? 25.125 -7.418 -1.281 1 71.56 118 ALA B CA 1
ATOM 3579 C C . ALA B 1 118 ? 26.391 -8.211 -0.934 1 71.56 118 ALA B C 1
ATOM 3581 O O . ALA B 1 118 ? 26.594 -8.594 0.222 1 71.56 118 ALA B O 1
ATOM 3582 N N . ALA B 1 119 ? 27.062 -8.391 -2.027 1 62.19 119 ALA B N 1
ATOM 3583 C CA . ALA B 1 119 ? 28.328 -9.078 -1.812 1 62.19 119 ALA B CA 1
ATOM 3584 C C . ALA B 1 119 ? 29.188 -8.336 -0.787 1 62.19 119 ALA B C 1
ATOM 3586 O O . ALA B 1 119 ? 29.344 -7.113 -0.869 1 62.19 119 ALA B O 1
ATOM 3587 N N . GLY B 1 120 ? 29.547 -8.977 0.231 1 59.56 120 GLY B N 1
ATOM 3588 C CA . GLY B 1 120 ? 30.422 -8.406 1.249 1 59.56 120 GLY B CA 1
ATOM 3589 C C . GLY B 1 120 ? 29.656 -7.695 2.35 1 59.56 120 GLY B C 1
ATOM 3590 O O . GLY B 1 120 ? 30.25 -7.277 3.35 1 59.56 120 GLY B O 1
ATOM 3591 N N . ASN B 1 121 ? 28.453 -7.359 2.041 1 60.97 121 ASN B N 1
ATOM 3592 C CA . ASN B 1 121 ? 27.672 -6.656 3.051 1 60.97 121 ASN B CA 1
ATOM 3593 C C . ASN B 1 121 ? 27.281 -7.574 4.203 1 60.97 121 ASN B C 1
ATOM 3595 O O . ASN B 1 121 ? 26.609 -8.594 3.998 1 60.97 121 ASN B O 1
ATOM 3599 N N . THR B 1 122 ? 27.984 -7.293 5.293 1 54.78 122 THR B N 1
ATOM 3600 C CA . THR B 1 122 ? 27.797 -8.047 6.527 1 54.78 122 THR B CA 1
ATOM 3601 C C . THR B 1 122 ? 26.562 -7.559 7.285 1 54.78 122 THR B C 1
ATOM 3603 O O . THR B 1 122 ? 26.156 -8.172 8.266 1 54.78 122 THR B O 1
ATOM 3606 N N . SER B 1 123 ? 26.109 -6.371 6.777 1 59.44 123 SER B N 1
ATOM 3607 C CA . SER B 1 123 ? 24.984 -5.879 7.57 1 59.44 123 SER B CA 1
ATOM 3608 C C . SER B 1 123 ? 23.703 -6.664 7.281 1 59.44 123 SER B C 1
ATOM 3610 O O . SER B 1 123 ? 23.297 -6.777 6.125 1 59.44 123 SER B O 1
ATOM 3612 N N . ASN B 1 124 ? 23.469 -7.652 8.109 1 75.31 124 ASN B N 1
ATOM 3613 C CA . ASN B 1 124 ? 22.281 -8.492 7.969 1 75.31 124 ASN B CA 1
ATOM 3614 C C . ASN B 1 124 ? 21.062 -7.867 8.641 1 75.31 124 ASN B C 1
ATOM 3616 O O . ASN B 1 124 ? 20.547 -8.398 9.633 1 75.31 124 ASN B O 1
ATOM 3620 N N . LEU B 1 125 ? 20.625 -6.715 8.102 1 85.75 125 LEU B N 1
ATOM 3621 C CA . LEU B 1 125 ? 19.438 -6.066 8.656 1 85.75 125 LEU B CA 1
ATOM 3622 C C . LEU B 1 125 ? 18.172 -6.777 8.203 1 85.75 125 LEU B C 1
ATOM 3624 O O . LEU B 1 125 ? 17.531 -6.344 7.246 1 85.75 125 LEU B O 1
ATOM 3628 N N . THR B 1 126 ? 17.938 -7.914 8.766 1 91 126 THR B N 1
ATOM 3629 C CA . THR B 1 126 ? 16.75 -8.703 8.461 1 91 126 THR B CA 1
ATOM 3630 C C . THR B 1 126 ? 15.969 -9.016 9.734 1 91 126 THR B C 1
ATOM 3632 O O . THR B 1 126 ? 16.547 -9.094 10.82 1 91 126 THR B O 1
ATOM 3635 N N . LEU B 1 127 ? 14.766 -9.039 9.633 1 94.19 127 LEU B N 1
ATOM 3636 C CA . LEU B 1 127 ? 13.875 -9.469 10.703 1 94.19 127 LEU B CA 1
ATOM 3637 C C . LEU B 1 127 ? 13.25 -10.82 10.383 1 94.19 127 LEU B C 1
ATOM 3639 O O . LEU B 1 127 ? 12.273 -10.898 9.633 1 94.19 127 LEU B O 1
ATOM 3643 N N . GLN B 1 128 ? 13.836 -11.883 10.906 1 93.69 128 GLN B N 1
ATOM 3644 C CA . GLN B 1 128 ? 13.43 -13.258 10.641 1 93.69 128 GLN B CA 1
ATOM 3645 C C . GLN B 1 128 ? 13.492 -14.109 11.906 1 93.69 128 GLN B C 1
ATOM 3647 O O . GLN B 1 128 ? 14.203 -13.766 12.852 1 93.69 128 GLN B O 1
ATOM 3652 N N . PRO B 1 129 ? 12.68 -15.133 11.891 1 94.81 129 PRO B N 1
ATOM 3653 C CA . PRO B 1 129 ? 12.891 -16.078 12.992 1 94.81 129 PRO B CA 1
ATOM 3654 C C . PRO B 1 129 ? 14.352 -16.484 13.148 1 94.81 129 PRO B C 1
ATOM 3656 O O . PRO B 1 129 ? 15.086 -16.562 12.164 1 94.81 129 PRO B O 1
ATOM 3659 N N . PRO B 1 130 ? 14.758 -16.641 14.398 1 94.81 130 PRO B N 1
ATOM 3660 C CA . PRO B 1 130 ? 13.977 -16.828 15.625 1 94.81 130 PRO B CA 1
ATOM 3661 C C . PRO B 1 130 ? 13.734 -15.508 16.359 1 94.81 130 PRO B C 1
ATOM 3663 O O . PRO B 1 130 ? 13.359 -15.516 17.531 1 94.81 130 PRO B O 1
ATOM 3666 N N . SER B 1 131 ? 14.023 -14.344 15.742 1 95.38 131 SER B N 1
ATOM 3667 C CA . SER B 1 131 ? 13.727 -13.094 16.438 1 95.38 131 SER B CA 1
ATOM 3668 C C . SER B 1 131 ? 12.281 -13.07 16.938 1 95.38 131 SER B C 1
ATOM 3670 O O . SER B 1 131 ? 11.359 -13.398 16.203 1 95.38 131 SER B O 1
ATOM 3672 N N . PRO B 1 132 ? 12.07 -12.656 18.188 1 96.5 132 PRO B N 1
ATOM 3673 C CA . PRO B 1 132 ? 10.703 -12.562 18.703 1 96.5 132 PRO B CA 1
ATOM 3674 C C . PRO B 1 132 ? 9.914 -11.406 18.078 1 96.5 132 PRO B C 1
ATOM 3676 O O . PRO B 1 132 ? 8.719 -11.266 18.344 1 96.5 132 PRO B O 1
ATOM 3679 N N . TYR B 1 133 ? 10.555 -10.641 17.25 1 96.75 133 TYR B N 1
ATOM 3680 C CA . TYR B 1 133 ? 9.891 -9.523 16.578 1 96.75 133 TYR B CA 1
ATOM 3681 C C . TYR B 1 133 ? 9.484 -9.898 15.156 1 96.75 133 TYR B C 1
ATOM 3683 O O . TYR B 1 133 ? 8.789 -9.133 14.484 1 96.75 133 TYR B O 1
ATOM 3691 N N . ALA B 1 134 ? 9.961 -11.109 14.719 1 97.19 134 ALA B N 1
ATOM 3692 C CA . ALA B 1 134 ? 9.648 -11.562 13.367 1 97.19 134 ALA B CA 1
ATOM 3693 C C . ALA B 1 134 ? 8.227 -12.109 13.289 1 97.19 134 ALA B C 1
ATOM 3695 O O . ALA B 1 134 ? 7.816 -12.906 14.133 1 97.19 134 ALA B O 1
ATOM 3696 N N . ARG B 1 135 ? 7.477 -11.664 12.305 1 97.88 135 ARG B N 1
ATOM 3697 C CA . ARG B 1 135 ? 6.152 -12.219 12.039 1 97.88 135 ARG B CA 1
ATOM 3698 C C . ARG B 1 135 ? 6.25 -13.664 11.562 1 97.88 135 ARG B C 1
ATOM 3700 O O . ARG B 1 135 ? 7.203 -14.039 10.875 1 97.88 135 ARG B O 1
ATOM 3707 N N . ARG B 1 136 ? 5.324 -14.516 12.008 1 98.19 136 ARG B N 1
ATOM 3708 C CA . ARG B 1 136 ? 5.164 -15.883 11.516 1 98.19 136 ARG B CA 1
ATOM 3709 C C . ARG B 1 136 ? 3.982 -15.984 10.562 1 98.19 136 ARG B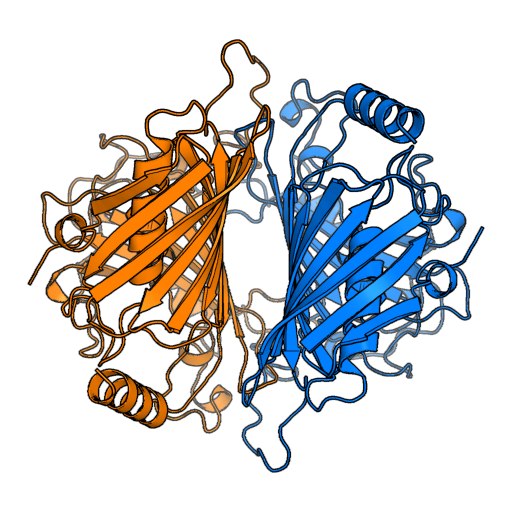 C 1
ATOM 3711 O O . ARG B 1 136 ? 3.154 -15.078 10.484 1 98.19 136 ARG B O 1
ATOM 3718 N N . ILE B 1 137 ? 3.932 -17.078 9.797 1 98.44 137 ILE B N 1
ATOM 3719 C CA . ILE B 1 137 ? 2.85 -17.266 8.836 1 98.44 137 ILE B CA 1
ATOM 3720 C C . ILE B 1 137 ? 1.506 -17.234 9.562 1 98.44 137 ILE B C 1
ATOM 3722 O O . ILE B 1 137 ? 1.325 -17.922 10.57 1 98.44 137 ILE B O 1
ATOM 3726 N N . PRO B 1 138 ? 0.553 -16.469 9.055 1 98.44 138 PRO B N 1
ATOM 3727 C CA . PRO B 1 138 ? -0.717 -16.281 9.758 1 98.44 138 PRO B CA 1
ATOM 3728 C C . PRO B 1 138 ? -1.802 -17.25 9.297 1 98.44 138 PRO B C 1
ATOM 3730 O O . PRO B 1 138 ? -2.951 -16.844 9.102 1 98.44 138 PRO B O 1
ATOM 3733 N N . LEU B 1 139 ? -1.494 -18.484 9.016 1 97.88 139 LEU B N 1
ATOM 3734 C CA . LEU B 1 139 ? -2.484 -19.531 8.766 1 97.88 139 LEU B CA 1
ATOM 3735 C C . LEU B 1 139 ? -2.523 -20.531 9.922 1 97.88 139 LEU B C 1
ATOM 3737 O O . LEU B 1 139 ? -1.479 -20.891 10.469 1 97.88 139 LEU B O 1
ATOM 3741 N N . HIS B 1 140 ? -3.699 -21 10.297 1 96.56 140 HIS B N 1
ATOM 3742 C CA . HIS B 1 140 ? -3.914 -21.672 11.57 1 96.56 140 HIS B CA 1
ATOM 3743 C C . HIS B 1 140 ? -3.689 -23.172 11.438 1 96.56 140 HIS B C 1
ATOM 3745 O O . HIS B 1 140 ? -3.705 -23.891 12.445 1 96.56 140 HIS B O 1
ATOM 3751 N N . PHE B 1 141 ? -3.51 -23.656 10.203 1 95.12 141 PHE B N 1
ATOM 3752 C CA . PHE B 1 141 ? -3.377 -25.094 10.047 1 95.12 141 PHE B CA 1
ATOM 3753 C C . PHE B 1 141 ? -2.332 -25.422 8.984 1 95.12 141 PHE B C 1
ATOM 3755 O O . PHE B 1 141 ? -1.976 -24.578 8.172 1 95.12 141 PHE B O 1
ATOM 3762 N N . HIS B 1 142 ? -1.793 -26.594 9.109 1 96.62 142 HIS B N 1
ATOM 3763 C CA . HIS B 1 142 ? -0.824 -27.109 8.148 1 96.62 142 HIS B CA 1
ATOM 3764 C C . HIS B 1 142 ? -1.514 -27.609 6.875 1 96.62 142 HIS B C 1
ATOM 3766 O O . HIS B 1 142 ? -2.562 -28.25 6.945 1 96.62 142 HIS B O 1
ATOM 3772 N N . PRO B 1 143 ? -0.942 -27.297 5.742 1 96.19 143 PRO B N 1
ATOM 3773 C CA . PRO B 1 143 ? -1.659 -27.656 4.516 1 96.19 143 PRO B CA 1
ATOM 3774 C C . PRO B 1 143 ? -1.758 -29.156 4.309 1 96.19 143 PRO B C 1
ATOM 3776 O O . PRO B 1 143 ? -2.59 -29.625 3.521 1 96.19 143 PRO B O 1
ATOM 3779 N N . SER B 1 144 ? -0.935 -29.969 4.938 1 94.25 144 SER B N 1
ATOM 3780 C CA . SER B 1 144 ? -1.04 -31.422 4.832 1 94.25 144 SER B CA 1
ATOM 3781 C C . SER B 1 144 ? -2.367 -31.922 5.391 1 94.25 144 SER B C 1
ATOM 3783 O O . SER B 1 144 ? -2.816 -33 5.051 1 94.25 144 SER B O 1
ATOM 3785 N N . GLU B 1 145 ? -2.949 -31.156 6.281 1 88.19 145 GLU B N 1
ATOM 3786 C CA . GLU B 1 145 ? -4.184 -31.531 6.957 1 88.19 145 GLU B CA 1
ATOM 3787 C C . GLU B 1 145 ? -5.41 -31.125 6.145 1 88.19 145 GLU B C 1
ATOM 3789 O O . GLU B 1 145 ? -6.543 -31.453 6.512 1 88.19 145 GLU B O 1
ATOM 3794 N N . ALA B 1 146 ? -5.102 -30.453 5.172 1 82.31 146 ALA B N 1
ATOM 3795 C CA . ALA B 1 146 ? -6.203 -29.844 4.434 1 82.31 146 ALA B CA 1
ATOM 3796 C C . ALA B 1 146 ? -6.812 -30.828 3.443 1 82.31 146 ALA B C 1
ATOM 3798 O O . ALA B 1 146 ? -6.121 -31.703 2.922 1 82.31 146 ALA B O 1
ATOM 3799 N N . VAL B 1 147 ? -8.109 -30.844 3.479 1 71.81 147 VAL B N 1
ATOM 3800 C CA . VAL B 1 147 ? -8.805 -31.516 2.387 1 71.81 147 VAL B CA 1
ATOM 3801 C C . VAL B 1 147 ? -9.078 -30.516 1.259 1 71.81 147 VAL B C 1
ATOM 3803 O O . VAL B 1 147 ? -9.664 -29.469 1.483 1 71.81 147 VAL B O 1
ATOM 3806 N N . THR B 1 148 ? -8.391 -30.828 0.194 1 65.12 148 THR B N 1
ATOM 3807 C CA . THR B 1 148 ? -8.477 -29.984 -0.991 1 65.12 148 THR B CA 1
ATOM 3808 C C . THR B 1 148 ? -9.93 -29.719 -1.376 1 65.12 148 THR B C 1
ATOM 3810 O O . THR B 1 148 ? -10.742 -30.656 -1.417 1 65.12 148 THR B O 1
ATOM 3813 N N . LYS B 1 149 ? -10.359 -28.516 -1.203 1 63.59 149 LYS B N 1
ATOM 3814 C CA . LYS B 1 149 ? -11.648 -28.203 -1.81 1 63.59 149 LYS B CA 1
ATOM 3815 C C . LYS B 1 149 ? -11.477 -27.359 -3.068 1 63.59 149 LYS B C 1
ATOM 3817 O O . LYS B 1 149 ? -10.602 -26.5 -3.127 1 63.59 149 LYS B O 1
ATOM 3822 N N . ALA B 1 150 ? -12.125 -27.891 -4.047 1 59.91 150 ALA B N 1
ATOM 3823 C CA . ALA B 1 150 ? -12.172 -27.109 -5.281 1 59.91 150 ALA B CA 1
ATOM 3824 C C . ALA B 1 150 ? -12.75 -25.719 -5.027 1 59.91 150 ALA B C 1
ATOM 3826 O O . ALA B 1 150 ? -13.578 -25.547 -4.129 1 59.91 150 ALA B O 1
ATOM 3827 N N . ILE B 1 151 ? -11.984 -24.594 -5.449 1 65.12 151 ILE B N 1
ATOM 3828 C CA . ILE B 1 151 ? -12.602 -23.266 -5.426 1 65.12 151 ILE B CA 1
ATOM 3829 C C . ILE B 1 151 ? -13.969 -23.328 -6.102 1 65.12 151 ILE B C 1
ATOM 3831 O O . ILE B 1 151 ? -14.078 -23.703 -7.27 1 65.12 151 ILE B O 1
ATOM 3835 N N . PRO B 1 152 ? -15.086 -23.484 -5.312 1 54.88 152 PRO B N 1
ATOM 3836 C CA . PRO B 1 152 ? -16.422 -23.844 -5.781 1 54.88 152 PRO B CA 1
ATOM 3837 C C . PRO B 1 152 ? -16.984 -22.828 -6.781 1 54.88 152 PRO B C 1
ATOM 3839 O O . PRO B 1 152 ? -18.109 -23 -7.281 1 54.88 152 PRO B O 1
ATOM 3842 N N . THR B 1 153 ? -16.297 -21.797 -7.191 1 65.25 153 THR B N 1
ATOM 3843 C CA . THR B 1 153 ? -17.141 -20.859 -7.926 1 65.25 153 THR B CA 1
ATOM 3844 C C . THR B 1 153 ? -16.938 -21.016 -9.43 1 65.25 153 THR B C 1
ATOM 3846 O O . THR B 1 153 ? -15.828 -21.266 -9.891 1 65.25 153 THR B O 1
ATOM 3849 N N . ASN B 1 154 ? -18.016 -21.297 -10.125 1 73.5 154 ASN B N 1
ATOM 3850 C CA . ASN B 1 154 ? -18.016 -21.297 -11.586 1 73.5 154 ASN B CA 1
ATOM 3851 C C . ASN B 1 154 ? -17.609 -19.938 -12.156 1 73.5 154 ASN B C 1
ATOM 3853 O O . ASN B 1 154 ? -17.516 -19.781 -13.375 1 73.5 154 ASN B O 1
ATOM 3857 N N . ARG B 1 155 ? -17.297 -19.109 -11.25 1 84.5 155 ARG B N 1
ATOM 3858 C CA . ARG B 1 155 ? -16.906 -17.781 -11.719 1 84.5 155 ARG B CA 1
ATOM 3859 C C . ARG B 1 155 ? -15.469 -17.781 -12.227 1 84.5 155 ARG B C 1
ATOM 3861 O O . ARG B 1 155 ? -15.117 -16.984 -13.102 1 84.5 155 ARG B O 1
ATOM 3868 N N . TYR B 1 156 ? -14.672 -18.734 -11.719 1 91 156 TYR B N 1
ATOM 3869 C CA . TYR B 1 156 ? -13.273 -18.828 -12.117 1 91 156 TYR B CA 1
ATOM 3870 C C . TYR B 1 156 ? -13.078 -19.859 -13.219 1 91 156 TYR B C 1
ATOM 3872 O O . TYR B 1 156 ? -13.133 -21.062 -12.977 1 91 156 TYR B O 1
ATOM 3880 N N . GLN B 1 157 ? -12.758 -19.391 -14.422 1 92.19 157 GLN B N 1
ATOM 3881 C CA . GLN B 1 157 ? -12.555 -20.312 -15.539 1 92.19 157 GLN B CA 1
ATOM 3882 C C . GLN B 1 157 ? -11.344 -21.203 -15.305 1 92.19 157 GLN B C 1
ATOM 3884 O O . GLN B 1 157 ? -11.273 -22.328 -15.828 1 92.19 157 GLN B O 1
ATOM 3889 N N . PHE B 1 158 ? -10.43 -20.75 -14.422 1 94.44 158 PHE B N 1
ATOM 3890 C CA . PHE B 1 158 ? -9.195 -21.484 -14.18 1 94.44 158 PHE B CA 1
ATOM 3891 C C . PHE B 1 158 ? -9.336 -22.406 -12.977 1 94.44 158 PHE B C 1
ATOM 3893 O O . PHE B 1 158 ? -8.336 -22.859 -12.414 1 94.44 158 PHE B O 1
ATOM 3900 N N . ARG B 1 159 ? -10.516 -22.734 -12.539 1 91.94 159 ARG B N 1
ATOM 3901 C CA . ARG B 1 159 ? -10.789 -23.469 -11.305 1 91.94 159 ARG B CA 1
ATOM 3902 C C . ARG B 1 159 ? -10.078 -24.812 -11.305 1 91.94 159 ARG B C 1
ATOM 3904 O O . ARG B 1 159 ? -9.68 -25.312 -10.25 1 91.94 159 ARG B O 1
ATOM 3911 N N . ASN B 1 160 ? -9.875 -25.438 -12.516 1 91 160 ASN B N 1
ATOM 3912 C CA . ASN B 1 160 ? -9.25 -26.75 -12.594 1 91 160 ASN B CA 1
ATOM 3913 C C . ASN B 1 160 ? -7.73 -26.641 -12.5 1 91 160 ASN B C 1
ATOM 3915 O O . ASN B 1 160 ? -7.043 -27.656 -12.359 1 91 160 ASN B O 1
ATOM 3919 N N . HIS B 1 161 ? -7.203 -25.406 -12.5 1 94.38 161 HIS B N 1
ATOM 3920 C CA . HIS B 1 161 ? -5.758 -25.203 -12.477 1 94.38 161 HIS B CA 1
ATOM 3921 C C . HIS B 1 161 ? -5.27 -24.859 -11.078 1 94.38 161 HIS B C 1
ATOM 3923 O O . HIS B 1 161 ? -4.062 -24.75 -10.844 1 94.38 161 HIS B O 1
ATOM 3929 N N . VAL B 1 162 ? -6.281 -24.719 -10.109 1 94.69 162 VAL B N 1
ATOM 3930 C CA . VAL B 1 162 ? -5.891 -24.281 -8.773 1 94.69 162 VAL B CA 1
ATOM 3931 C C . VAL B 1 162 ? -6.609 -25.125 -7.723 1 94.69 162 VAL B C 1
ATOM 3933 O O . VAL B 1 162 ? -7.664 -25.703 -7.996 1 94.69 162 VAL B O 1
ATOM 3936 N N . GLU B 1 163 ? -6.02 -25.266 -6.602 1 93.06 163 GLU B N 1
ATOM 3937 C CA . GLU B 1 163 ? -6.594 -25.891 -5.414 1 93.06 163 GLU B CA 1
ATOM 3938 C C . GLU B 1 163 ? -6.508 -24.953 -4.207 1 93.06 163 GLU B C 1
ATOM 3940 O O . GLU B 1 163 ? -5.641 -24.078 -4.148 1 93.06 163 GLU B O 1
ATOM 3945 N N . ALA B 1 164 ? -7.43 -25.172 -3.324 1 94.88 164 ALA B N 1
ATOM 3946 C CA . ALA B 1 164 ? -7.477 -24.281 -2.174 1 94.88 164 ALA B CA 1
ATOM 3947 C C . ALA B 1 164 ? -7.934 -25.016 -0.918 1 94.88 164 ALA B C 1
ATOM 3949 O O . ALA B 1 164 ? -8.664 -26.016 -1.005 1 94.88 164 ALA B O 1
ATOM 3950 N N . ALA B 1 165 ? -7.48 -24.609 0.194 1 94.69 165 ALA B N 1
ATOM 3951 C CA . ALA B 1 165 ? -7.93 -25.016 1.522 1 94.69 165 ALA B CA 1
ATOM 3952 C C . ALA B 1 165 ? -8.078 -23.797 2.445 1 94.69 165 ALA B C 1
ATOM 3954 O O . ALA B 1 165 ? -7.082 -23.234 2.9 1 94.69 165 ALA B O 1
ATOM 3955 N N . SER B 1 166 ? -9.289 -23.453 2.742 1 93.69 166 SER B N 1
ATOM 3956 C CA . SER B 1 166 ? -9.594 -22.219 3.453 1 93.69 166 SER B CA 1
ATOM 3957 C C . SER B 1 166 ? -9.367 -22.375 4.953 1 93.69 166 SER B C 1
ATOM 3959 O O . SER B 1 166 ? -9.672 -23.422 5.527 1 93.69 166 SER B O 1
ATOM 3961 N N . ASP B 1 167 ? -8.867 -21.391 5.559 1 94.81 167 ASP B N 1
ATOM 3962 C CA . ASP B 1 167 ? -8.703 -21.312 7.008 1 94.81 167 ASP B CA 1
ATOM 3963 C C . ASP B 1 167 ? -10.008 -20.906 7.684 1 94.81 167 ASP B C 1
ATOM 3965 O O . ASP B 1 167 ? -10.398 -19.734 7.645 1 94.81 167 ASP B O 1
ATOM 3969 N N . LYS B 1 168 ? -10.664 -21.766 8.344 1 93.31 168 LYS B N 1
ATOM 3970 C CA . LYS B 1 168 ? -11.992 -21.562 8.898 1 93.31 168 LYS B CA 1
ATOM 3971 C C . LYS B 1 168 ? -11.945 -20.656 10.125 1 93.31 168 LYS B C 1
ATOM 3973 O O . LYS B 1 168 ? -12.969 -20.094 10.539 1 93.31 168 LYS B O 1
ATOM 3978 N N . GLU B 1 169 ? -10.773 -20.562 10.711 1 95.81 169 GLU B N 1
ATOM 3979 C CA . GLU B 1 169 ? -10.648 -19.703 11.883 1 95.81 169 GLU B CA 1
ATOM 3980 C C . GLU B 1 169 ? -11 -18.25 11.547 1 95.81 169 GLU B C 1
ATOM 3982 O O . GLU B 1 169 ? -11.617 -17.562 12.352 1 95.81 169 GLU B O 1
ATOM 3987 N N . TYR B 1 170 ? -10.625 -17.781 10.398 1 95.75 170 TYR B N 1
ATOM 3988 C CA . TYR B 1 170 ? -10.875 -16.391 10.016 1 95.75 170 TYR B CA 1
ATOM 3989 C C . TYR B 1 170 ? -12.359 -16.172 9.742 1 95.75 170 TYR B C 1
ATOM 3991 O O . TYR B 1 170 ? -12.891 -15.086 10.008 1 95.75 170 TYR B O 1
ATOM 3999 N N . ALA B 1 171 ? -13.039 -17.172 9.148 1 93.56 171 ALA B N 1
ATOM 4000 C CA . ALA B 1 171 ? -14.484 -17.062 8.992 1 93.56 171 ALA B CA 1
ATOM 4001 C C . ALA B 1 171 ? -15.18 -16.875 10.336 1 93.56 171 ALA B C 1
ATOM 4003 O O . ALA B 1 171 ? -16.109 -16.062 10.461 1 93.56 171 ALA B O 1
ATOM 4004 N N . ALA B 1 172 ? -14.719 -17.609 11.312 1 95.75 172 ALA B N 1
ATOM 4005 C CA . ALA B 1 172 ? -15.273 -17.5 12.656 1 95.75 172 ALA B CA 1
ATOM 4006 C C . ALA B 1 172 ? -15.031 -16.109 13.234 1 95.75 172 ALA B C 1
ATOM 4008 O O . ALA B 1 172 ? -15.898 -15.539 13.891 1 95.75 172 ALA B O 1
ATOM 4009 N N . ARG B 1 173 ? -13.898 -15.547 12.953 1 96 173 ARG B N 1
ATOM 4010 C CA . ARG B 1 173 ? -13.547 -14.227 13.461 1 96 173 ARG B CA 1
ATOM 4011 C C . ARG B 1 173 ? -14.398 -13.141 12.805 1 96 173 ARG B C 1
ATOM 4013 O O . ARG B 1 173 ? -14.594 -12.07 13.383 1 96 173 ARG B O 1
ATOM 4020 N N . ASN B 1 174 ? -14.891 -13.43 11.633 1 96.69 174 ASN B N 1
ATOM 4021 C CA . ASN B 1 174 ? -15.703 -12.461 10.898 1 96.69 174 ASN B CA 1
ATOM 4022 C C . ASN B 1 174 ? -17.172 -12.562 11.281 1 96.69 174 ASN B C 1
ATOM 4024 O O . ASN B 1 174 ? -17.984 -11.742 10.844 1 96.69 174 ASN B O 1
ATOM 4028 N N . ALA B 1 175 ? -17.562 -13.523 12.109 1 96.38 175 ALA B N 1
ATOM 4029 C CA . ALA B 1 175 ? -18.969 -13.766 12.453 1 96.38 175 ALA B CA 1
ATOM 4030 C C . ALA B 1 175 ? -19.547 -12.609 13.258 1 96.38 175 ALA B C 1
ATOM 4032 O O . ALA B 1 175 ? -18.812 -11.938 13.992 1 96.38 175 ALA B O 1
ATOM 4033 N N . PRO B 1 176 ? -20.828 -12.391 13.148 1 94.75 176 PRO B N 1
ATOM 4034 C CA . PRO B 1 176 ? -21.484 -11.281 13.852 1 94.75 176 PRO B CA 1
ATOM 4035 C C . PRO B 1 176 ? -21.344 -11.383 15.367 1 94.75 176 PRO B C 1
ATOM 4037 O O . PRO B 1 176 ? -21.359 -10.367 16.062 1 94.75 176 PRO B O 1
ATOM 4040 N N . ASP B 1 177 ? -21.203 -12.531 15.852 1 94.88 177 ASP B N 1
ATOM 4041 C CA . ASP B 1 177 ? -21.156 -12.711 17.297 1 94.88 177 ASP B CA 1
ATOM 4042 C C . ASP B 1 177 ? -19.703 -12.875 17.781 1 94.88 177 ASP B C 1
ATOM 4044 O O . ASP B 1 177 ? -19.469 -13.219 18.938 1 94.88 177 ASP B O 1
ATOM 4048 N N . SER B 1 178 ? -18.781 -12.68 16.906 1 96 178 SER B N 1
ATOM 4049 C CA . SER B 1 178 ? -17.375 -12.812 17.266 1 96 178 SER B CA 1
ATOM 4050 C C . SER B 1 178 ? -16.938 -11.719 18.234 1 96 178 SER B C 1
ATOM 4052 O O . SER B 1 178 ? -17.422 -10.578 18.156 1 96 178 SER B O 1
ATOM 4054 N N . PRO B 1 179 ? -15.977 -12.031 19.141 1 94.38 179 PRO B N 1
ATOM 4055 C CA . PRO B 1 179 ? -15.438 -11 20.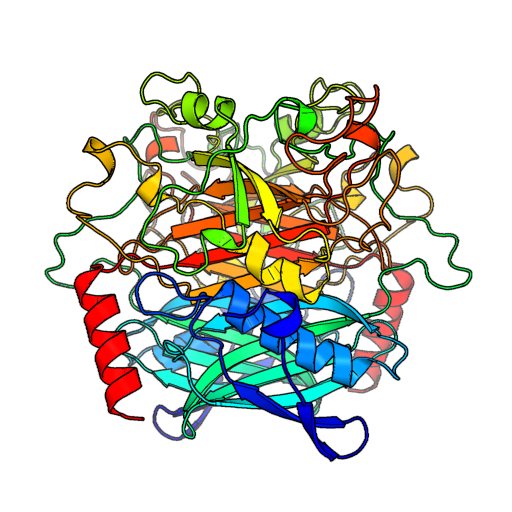031 1 94.38 179 PRO B CA 1
ATOM 4056 C C . PRO B 1 179 ? -14.664 -9.914 19.281 1 94.38 179 PRO B C 1
ATOM 4058 O O . PRO B 1 179 ? -14.336 -8.875 19.859 1 94.38 179 PRO B O 1
ATOM 4061 N N . ASN B 1 180 ? -14.398 -10.117 18 1 93.75 180 ASN B N 1
ATOM 4062 C CA . ASN B 1 180 ? -13.648 -9.156 17.203 1 93.75 180 ASN B CA 1
ATOM 4063 C C . ASN B 1 180 ? -14.523 -7.992 16.75 1 93.75 180 ASN B C 1
ATOM 4065 O O . ASN B 1 180 ? -14.031 -7.039 16.141 1 93.75 180 ASN B O 1
ATOM 4069 N N . ARG B 1 181 ? -15.805 -8.039 16.984 1 96.12 181 ARG B N 1
ATOM 4070 C CA . ARG B 1 181 ? -16.703 -6.949 16.609 1 96.12 181 ARG B CA 1
ATOM 4071 C C . ARG B 1 181 ? -16.406 -5.695 17.422 1 96.12 181 ARG B C 1
ATOM 4073 O O . ARG B 1 181 ? -16.109 -5.781 18.625 1 96.12 181 ARG B O 1
ATOM 4080 N N . SER B 1 182 ? -16.484 -4.602 16.766 1 96.06 182 SER B N 1
ATOM 4081 C CA . SER B 1 182 ? -16.125 -3.336 17.406 1 96.06 182 SER B CA 1
ATOM 4082 C C . SER B 1 182 ? -17.344 -2.633 17.969 1 96.06 182 SER B C 1
ATOM 4084 O O . SER B 1 182 ? -18.484 -2.922 17.578 1 96.06 182 SER B O 1
ATOM 4086 N N . ASN B 1 183 ? -17.156 -1.812 18.906 1 95.94 183 ASN B N 1
ATOM 4087 C CA . ASN B 1 183 ? -18.141 -0.886 19.469 1 95.94 183 ASN B CA 1
ATOM 4088 C C . ASN B 1 183 ? -17.484 0.444 19.844 1 95.94 183 ASN B C 1
ATOM 4090 O O . ASN B 1 183 ? -16.328 0.685 19.547 1 95.94 183 ASN B O 1
ATOM 4094 N N . SER B 1 184 ? -18.156 1.281 20.547 1 95.56 184 SER B N 1
ATOM 4095 C CA . SER B 1 184 ? -17.734 2.65 20.812 1 95.56 184 SER B CA 1
ATOM 4096 C C . SER B 1 184 ? -16.516 2.68 21.719 1 95.56 184 SER B C 1
ATOM 4098 O O . SER B 1 184 ? -15.836 3.703 21.828 1 95.56 184 SER B O 1
ATOM 4100 N N . SER B 1 185 ? -16.219 1.587 22.406 1 94.62 185 SER B N 1
ATOM 4101 C CA . SER B 1 185 ? -15.109 1.558 23.359 1 94.62 185 SER B CA 1
ATOM 4102 C C . SER B 1 185 ? -13.906 0.834 22.766 1 94.62 185 SER B C 1
ATOM 4104 O O . SER B 1 185 ? -12.828 0.826 23.359 1 94.62 185 SER B O 1
ATOM 4106 N N . THR B 1 186 ? -14.125 0.257 21.609 1 96.31 186 THR B N 1
ATOM 4107 C CA . THR B 1 186 ? -13.047 -0.519 21 1 96.31 186 THR B CA 1
ATOM 4108 C C . THR B 1 186 ? -11.914 0.392 20.547 1 96.31 186 THR B C 1
ATOM 4110 O O . THR B 1 186 ? -12.148 1.465 20 1 96.31 186 THR B O 1
ATOM 4113 N N . ILE B 1 187 ? -10.695 0.024 20.828 1 96.88 187 ILE B N 1
ATOM 4114 C CA . ILE B 1 187 ? -9.508 0.664 20.281 1 96.88 187 ILE B CA 1
ATOM 4115 C C . ILE B 1 187 ? -9.07 -0.063 19.016 1 96.88 187 ILE B C 1
ATOM 4117 O O . ILE B 1 187 ? -8.578 -1.193 19.062 1 96.88 187 ILE B O 1
ATOM 4121 N N . GLY B 1 188 ? -9.305 0.602 17.891 1 95.75 188 GLY B N 1
ATOM 4122 C CA . GLY B 1 188 ? -9.008 -0.002 16.594 1 95.75 188 GLY B CA 1
ATOM 4123 C C . GLY B 1 188 ? -10.102 -0.929 16.109 1 95.75 188 GLY B C 1
ATOM 4124 O O . GLY B 1 188 ? -11.242 -0.505 15.914 1 95.75 188 GLY B O 1
ATOM 4125 N N . GLY B 1 189 ? -9.727 -2.156 16.094 1 92.88 189 GLY B N 1
ATOM 4126 C CA . GLY B 1 189 ? -10.523 -3.195 15.453 1 92.88 189 GLY B CA 1
ATOM 4127 C C . GLY B 1 189 ? -9.812 -3.875 14.305 1 92.88 189 GLY B C 1
ATOM 4128 O O . GLY B 1 189 ? -9.141 -3.217 13.5 1 92.88 189 GLY B O 1
ATOM 4129 N N . ASP B 1 190 ? -9.969 -5.141 14.125 1 89.69 190 ASP B N 1
ATOM 4130 C CA . ASP B 1 190 ? -9.125 -5.977 13.273 1 89.69 190 ASP B CA 1
ATOM 4131 C C . ASP B 1 190 ? -9.648 -6.016 11.844 1 89.69 190 ASP B C 1
ATOM 4133 O O . ASP B 1 190 ? -9.047 -6.641 10.969 1 89.69 190 ASP B O 1
ATOM 4137 N N . GLY B 1 191 ? -10.773 -5.359 11.586 1 95.19 191 GLY B N 1
ATOM 4138 C CA . GLY B 1 191 ? -11.359 -5.5 10.266 1 95.19 191 GLY B CA 1
ATOM 4139 C C . GLY B 1 191 ? -11.797 -6.918 9.961 1 95.19 191 GLY B C 1
ATOM 4140 O O . GLY B 1 191 ? -12.211 -7.656 10.859 1 95.19 191 GLY B O 1
ATOM 4141 N N . LEU B 1 192 ? -11.891 -7.215 8.719 1 97.69 192 LEU B N 1
ATOM 4142 C CA . LEU B 1 192 ? -12.234 -8.555 8.258 1 97.69 192 LEU B CA 1
ATOM 4143 C C . LEU B 1 192 ? -11.008 -9.273 7.711 1 97.69 192 LEU B C 1
ATOM 4145 O O . LEU B 1 192 ? -10.289 -8.734 6.875 1 97.69 192 LEU B O 1
ATOM 4149 N N . GLU B 1 193 ? -10.812 -10.484 8.211 1 97.75 193 GLU B N 1
ATOM 4150 C CA . GLU B 1 193 ? -9.633 -11.258 7.855 1 97.75 193 GLU B CA 1
ATOM 4151 C C . GLU B 1 193 ? -10 -12.492 7.035 1 97.75 193 GLU B C 1
ATOM 4153 O O . GLU B 1 193 ? -11.133 -12.969 7.102 1 97.75 193 GLU B O 1
ATOM 4158 N N . TRP B 1 194 ? -9.094 -12.945 6.223 1 97.62 194 TRP B N 1
ATOM 4159 C CA . TRP B 1 194 ? -9.25 -14.117 5.371 1 97.62 194 TRP B CA 1
ATOM 4160 C C . TRP B 1 194 ? -7.914 -14.836 5.188 1 97.62 194 TRP B C 1
ATOM 4162 O O . TRP B 1 194 ? -6.859 -14.195 5.164 1 97.62 194 TRP B O 1
ATOM 4172 N N . GLY B 1 195 ? -7.93 -16.125 5.137 1 97.06 195 GLY B N 1
ATOM 4173 C CA . GLY B 1 195 ? -6.734 -16.922 4.93 1 97.06 195 GLY B CA 1
ATOM 4174 C C . GLY B 1 195 ? -7.008 -18.219 4.188 1 97.06 195 GLY B C 1
ATOM 4175 O O . GLY B 1 195 ? -8.047 -18.859 4.395 1 97.06 195 GLY B O 1
ATOM 4176 N N . THR B 1 196 ? -6.16 -18.594 3.324 1 96.5 196 THR B N 1
ATOM 4177 C CA . THR B 1 196 ? -6.336 -19.797 2.508 1 96.5 196 THR B CA 1
ATOM 4178 C C . THR B 1 196 ? -4.996 -20.297 1.981 1 96.5 196 THR B C 1
ATOM 4180 O O . THR B 1 196 ? -4.148 -19.5 1.574 1 96.5 196 THR B O 1
ATOM 4183 N N . TRP B 1 197 ? -4.758 -21.594 2.104 1 97.12 197 TRP B N 1
ATOM 4184 C CA . TRP B 1 197 ? -3.732 -22.203 1.265 1 97.12 197 TRP B CA 1
ATOM 4185 C C . TRP B 1 197 ? -4.207 -22.312 -0.181 1 97.12 197 TRP B C 1
ATOM 4187 O O . TRP B 1 197 ? -5.312 -22.797 -0.446 1 97.12 197 TRP B O 1
ATOM 4197 N N . PHE B 1 198 ? -3.379 -21.812 -1.123 1 96.62 198 PHE B N 1
ATOM 4198 C CA . PHE B 1 198 ? -3.65 -21.938 -2.549 1 96.62 198 PHE B CA 1
ATOM 4199 C C . PHE B 1 198 ? -2.502 -22.656 -3.258 1 96.62 198 PHE B C 1
ATOM 4201 O O . PHE B 1 198 ? -1.337 -22.453 -2.906 1 96.62 198 PHE B O 1
ATOM 4208 N N . GLY B 1 199 ? -2.854 -23.438 -4.254 1 95.5 199 GLY B N 1
ATOM 4209 C CA . GLY B 1 199 ? -1.81 -24.062 -5.047 1 95.5 199 GLY B CA 1
ATOM 4210 C C . GLY B 1 199 ? -2.24 -24.359 -6.469 1 95.5 199 GLY B C 1
ATOM 4211 O O . GLY B 1 199 ? -3.436 -24.438 -6.762 1 95.5 199 GLY B O 1
ATOM 4212 N N . PHE B 1 200 ? -1.241 -24.5 -7.312 1 96.25 200 PHE B N 1
ATOM 4213 C CA . PHE B 1 200 ? -1.513 -25 -8.648 1 96.25 200 PHE B CA 1
ATOM 4214 C C . PHE B 1 200 ? -1.832 -26.5 -8.609 1 96.25 200 PHE B C 1
ATOM 4216 O O . PHE B 1 200 ? -1.214 -27.25 -7.848 1 96.25 200 PHE B O 1
ATOM 4223 N N . SER B 1 201 ? -2.766 -26.906 -9.469 1 93 201 SER B N 1
ATOM 4224 C CA . SER B 1 201 ? -3.16 -28.312 -9.516 1 93 201 SER B CA 1
ATOM 4225 C C . SER B 1 201 ? -2.143 -29.156 -10.289 1 93 201 SER B C 1
ATOM 4227 O O . SER B 1 201 ? -1.91 -30.312 -9.961 1 93 201 SER B O 1
ATOM 4229 N N . ASP B 1 202 ? -1.582 -28.516 -11.352 1 94.62 202 ASP B N 1
ATOM 4230 C CA . ASP B 1 202 ? -0.583 -29.219 -12.156 1 94.62 202 ASP B CA 1
ATOM 4231 C C . ASP B 1 202 ? 0.715 -29.406 -11.375 1 94.62 202 ASP B C 1
ATOM 4233 O O . ASP B 1 202 ? 1.314 -28.438 -10.906 1 94.62 202 ASP B O 1
ATOM 4237 N N . LYS B 1 203 ? 1.21 -30.609 -11.336 1 94.31 203 LYS B N 1
ATOM 4238 C CA . LYS B 1 203 ? 2.348 -30.984 -10.492 1 94.31 203 LYS B CA 1
ATOM 4239 C C . LYS B 1 203 ? 3.641 -30.359 -11.023 1 94.31 203 LYS B C 1
ATOM 4241 O O . LYS B 1 203 ? 4.621 -30.234 -10.281 1 94.31 203 LYS B O 1
ATOM 4246 N N . GLU B 1 204 ? 3.689 -29.969 -12.211 1 95.62 204 GLU B N 1
ATOM 4247 C CA . GLU B 1 204 ? 4.902 -29.422 -12.812 1 95.62 204 GLU B CA 1
ATOM 4248 C C . GLU B 1 204 ? 4.984 -27.906 -12.609 1 95.62 204 GLU B C 1
ATOM 4250 O O . GLU B 1 204 ? 6.016 -27.297 -12.891 1 95.62 204 GLU B O 1
ATOM 4255 N N . GLU B 1 205 ? 3.881 -27.344 -12.094 1 97.44 205 GLU B N 1
ATOM 4256 C CA . GLU B 1 205 ? 3.867 -25.891 -11.859 1 97.44 205 GLU B CA 1
ATOM 4257 C C . GLU B 1 205 ? 4.734 -25.516 -10.664 1 97.44 205 GLU B C 1
ATOM 4259 O O . GLU B 1 205 ? 5.031 -26.359 -9.812 1 97.44 205 GLU B O 1
ATOM 4264 N N . ARG B 1 206 ? 5.227 -24.297 -10.648 1 98.06 206 ARG B N 1
ATOM 4265 C CA . ARG B 1 206 ? 6.055 -23.75 -9.578 1 98.06 206 ARG B CA 1
ATOM 4266 C C . ARG B 1 206 ? 5.633 -22.328 -9.242 1 98.06 206 ARG B C 1
ATOM 4268 O O . ARG B 1 206 ? 5.145 -21.594 -10.102 1 98.06 206 ARG B O 1
ATOM 4275 N N . ILE B 1 207 ? 5.793 -22.031 -7.965 1 98.62 207 ILE B N 1
ATOM 4276 C CA . ILE B 1 207 ? 5.66 -20.625 -7.586 1 98.62 207 ILE B CA 1
ATOM 4277 C C . ILE B 1 207 ? 6.848 -19.828 -8.125 1 98.62 207 ILE B C 1
ATOM 4279 O O . ILE B 1 207 ? 8 -20.219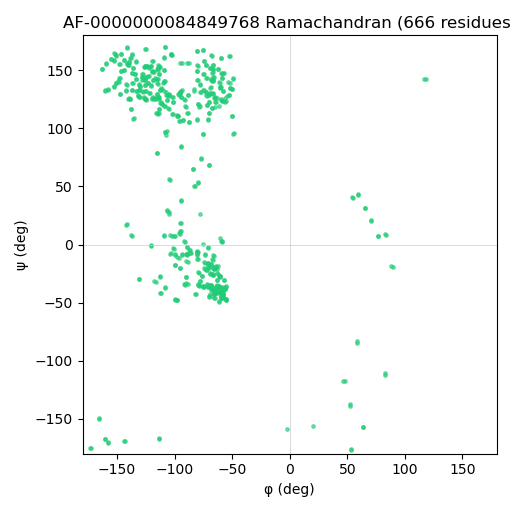 -7.93 1 98.62 207 ILE B O 1
ATOM 4283 N N . THR B 1 208 ? 6.602 -18.828 -8.891 1 98.44 208 THR B N 1
ATOM 4284 C CA . THR B 1 208 ? 7.602 -17.922 -9.438 1 98.44 208 THR B CA 1
ATOM 4285 C C . THR B 1 208 ? 7.266 -16.469 -9.094 1 98.44 208 THR B C 1
ATOM 4287 O O . THR B 1 208 ? 6.172 -16.188 -8.602 1 98.44 208 THR B O 1
ATOM 4290 N N . TYR B 1 209 ? 8.172 -15.562 -9.312 1 98.56 209 TYR B N 1
ATOM 4291 C CA . TYR B 1 209 ? 7.895 -14.148 -9.094 1 98.56 209 TYR B CA 1
ATOM 4292 C C . TYR B 1 209 ? 6.691 -13.695 -9.914 1 98.56 209 TYR B C 1
ATOM 4294 O O . TYR B 1 209 ? 5.844 -12.945 -9.422 1 98.56 209 TYR B O 1
ATOM 4302 N N . SER B 1 210 ? 6.59 -14.219 -11.125 1 98.69 210 SER B N 1
ATOM 4303 C CA . SER B 1 210 ? 5.531 -13.797 -12.039 1 98.69 210 SER B CA 1
ATOM 4304 C C . SER B 1 210 ? 4.18 -14.359 -11.617 1 98.69 210 SER B C 1
ATOM 4306 O O . SER B 1 210 ? 3.137 -13.906 -12.086 1 98.69 210 SER B O 1
ATOM 4308 N N . SER B 1 211 ? 4.164 -15.375 -10.742 1 98.75 211 SER B N 1
ATOM 4309 C CA . SER B 1 211 ? 2.893 -15.922 -10.266 1 98.75 211 SER B CA 1
ATOM 4310 C C . SER B 1 211 ? 2.402 -15.18 -9.031 1 98.75 211 SER B C 1
ATOM 4312 O O . SER B 1 211 ? 1.239 -15.312 -8.641 1 98.75 211 SER B O 1
ATOM 4314 N N . ILE B 1 212 ? 3.238 -14.391 -8.367 1 98.94 212 ILE B N 1
ATOM 4315 C CA . ILE B 1 212 ? 2.914 -13.734 -7.102 1 98.94 212 ILE B CA 1
ATOM 4316 C C . ILE B 1 212 ? 1.766 -12.75 -7.305 1 98.94 212 ILE B C 1
ATOM 4318 O O . ILE B 1 212 ? 0.832 -12.703 -6.5 1 98.94 212 ILE B O 1
ATOM 4322 N N . PRO B 1 213 ? 1.78 -11.969 -8.43 1 98.94 213 PRO B N 1
ATOM 4323 C CA . PRO B 1 213 ? 0.632 -11.078 -8.617 1 98.94 213 PRO B CA 1
ATOM 4324 C C . PRO B 1 213 ? -0.693 -11.836 -8.688 1 98.94 213 PRO B C 1
ATOM 4326 O O . PRO B 1 213 ? -1.706 -11.359 -8.164 1 98.94 213 PRO B O 1
ATOM 4329 N N . PHE B 1 214 ? -0.669 -12.977 -9.328 1 98.75 214 PHE B N 1
ATOM 4330 C CA . PHE B 1 214 ? -1.866 -13.805 -9.414 1 98.75 214 PHE B CA 1
ATOM 4331 C C . PHE B 1 214 ? -2.324 -14.234 -8.023 1 98.75 214 PHE B C 1
ATOM 4333 O O . PHE B 1 214 ? -3.486 -14.039 -7.66 1 98.75 214 PHE B O 1
ATOM 4340 N N . TRP B 1 215 ? -1.461 -14.742 -7.219 1 98.62 215 TRP B N 1
ATOM 4341 C CA . TRP B 1 215 ? -1.795 -15.234 -5.887 1 98.62 215 TRP B CA 1
ATOM 4342 C C . TRP B 1 215 ? -2.211 -14.086 -4.969 1 98.62 215 TRP B C 1
ATOM 4344 O O . TRP B 1 215 ? -3.146 -14.227 -4.176 1 98.62 215 TRP B O 1
ATOM 4354 N N . ALA B 1 216 ? -1.551 -12.922 -5.07 1 98.81 216 ALA B N 1
ATOM 4355 C CA . ALA B 1 216 ? -1.859 -11.758 -4.242 1 98.81 216 ALA B CA 1
ATOM 4356 C C . ALA B 1 216 ? -3.26 -11.234 -4.535 1 98.81 216 ALA B C 1
ATOM 4358 O O . ALA B 1 216 ? -3.834 -10.492 -3.729 1 98.81 216 ALA B O 1
ATOM 4359 N N . ASP B 1 217 ? -3.793 -11.625 -5.707 1 98.25 217 ASP B N 1
ATOM 4360 C CA . ASP B 1 217 ? -5.094 -11.125 -6.148 1 98.25 217 ASP B CA 1
ATOM 4361 C C . ASP B 1 217 ? -6.176 -12.188 -5.953 1 98.25 217 ASP B C 1
ATOM 4363 O O . ASP B 1 217 ? -7.309 -12.016 -6.414 1 98.25 217 ASP B O 1
ATOM 4367 N N . MET B 1 218 ? -5.902 -13.305 -5.297 1 96.81 218 MET B N 1
ATOM 4368 C CA . MET B 1 218 ? -6.844 -14.406 -5.121 1 96.81 218 MET B CA 1
ATOM 4369 C C . MET B 1 218 ? -7.566 -14.297 -3.781 1 96.81 218 MET B C 1
ATOM 4371 O O . MET B 1 218 ? -8.367 -15.164 -3.428 1 96.81 218 MET B O 1
ATOM 4375 N N . PHE B 1 219 ? -7.434 -13.242 -3.057 1 97 219 PHE B N 1
ATOM 4376 C CA . PHE B 1 219 ? -8.047 -13.062 -1.745 1 97 219 PHE B CA 1
ATOM 4377 C C . PHE B 1 219 ? -9.539 -12.781 -1.878 1 97 219 PHE B C 1
ATOM 4379 O O . PHE B 1 219 ? -10.039 -12.562 -2.982 1 97 219 PHE B O 1
ATOM 4386 N N . SER B 1 220 ? -10.242 -12.852 -0.768 1 95.31 220 SER B N 1
ATOM 4387 C CA . SER B 1 220 ? -11.648 -12.484 -0.728 1 95.31 220 SER B CA 1
ATOM 4388 C C . SER B 1 220 ? -11.828 -11 -0.431 1 95.31 220 SER B C 1
ATOM 4390 O O . SER B 1 220 ? -11.297 -10.492 0.559 1 95.31 220 SER B O 1
ATOM 4392 N N . ASN B 1 221 ? -12.586 -10.328 -1.23 1 96.38 221 ASN B N 1
ATOM 4393 C CA . ASN B 1 221 ? -12.805 -8.898 -1.055 1 96.38 221 ASN B CA 1
ATOM 4394 C C . ASN B 1 221 ? -13.633 -8.602 0.19 1 96.38 221 ASN B C 1
ATOM 4396 O O . ASN B 1 221 ? -14.523 -9.375 0.543 1 96.38 221 ASN B O 1
ATOM 4400 N N . LEU B 1 222 ? -13.461 -7.473 0.772 1 97.19 222 LEU B N 1
ATOM 4401 C CA . LEU B 1 222 ? -14.07 -7.047 2.025 1 97.19 222 LEU B CA 1
ATOM 4402 C C . LEU B 1 222 ? -15.594 -7.148 1.95 1 97.19 222 LEU B C 1
ATOM 4404 O O . LEU B 1 222 ? -16.219 -7.762 2.814 1 97.19 222 LEU B O 1
ATOM 4408 N N . PRO B 1 223 ? -16.281 -6.66 0.908 1 95.38 223 PRO B N 1
ATOM 4409 C CA . PRO B 1 223 ? -17.734 -6.711 0.885 1 95.38 223 PRO B CA 1
ATOM 4410 C C . PRO B 1 223 ? -18.281 -8.141 0.877 1 95.38 223 PRO B C 1
ATOM 4412 O O . PRO B 1 223 ? -19.375 -8.391 1.389 1 95.38 223 PRO B O 1
ATOM 4415 N N . THR B 1 224 ? -17.516 -9.047 0.284 1 93.12 224 THR B N 1
ATOM 4416 C CA . THR B 1 224 ? -17.953 -10.438 0.195 1 93.12 224 THR B CA 1
ATOM 4417 C C . THR B 1 224 ? -18 -11.078 1.578 1 93.12 224 THR B C 1
ATOM 4419 O O . THR B 1 224 ? -18.797 -11.992 1.817 1 93.12 224 THR B O 1
ATOM 4422 N N . MET B 1 225 ? -17.219 -10.562 2.494 1 94.88 225 MET B N 1
ATOM 4423 C CA . MET B 1 225 ? -17.078 -11.188 3.805 1 94.88 225 MET B CA 1
ATOM 4424 C C . MET B 1 225 ? -18.047 -10.586 4.809 1 94.88 225 MET B C 1
ATOM 4426 O O . MET B 1 225 ? -18.172 -11.078 5.934 1 94.88 225 MET B O 1
ATOM 4430 N N . LEU B 1 226 ? -18.703 -9.531 4.406 1 94.75 226 LEU B N 1
ATOM 4431 C CA . LEU B 1 226 ? -19.672 -8.891 5.289 1 94.75 226 LEU B CA 1
ATOM 4432 C C . LEU B 1 226 ? -20.953 -9.703 5.363 1 94.75 226 LEU B C 1
ATOM 4434 O O . LEU B 1 226 ? -21.359 -10.328 4.379 1 94.75 226 LEU B O 1
ATOM 4438 N N . PRO B 1 227 ? -21.625 -9.719 6.5 1 92.69 227 PRO B N 1
ATOM 4439 C CA . PRO B 1 227 ? -22.922 -10.375 6.578 1 92.69 227 PRO B CA 1
ATOM 4440 C C . PRO B 1 227 ? -24 -9.656 5.766 1 92.69 227 PRO B C 1
ATOM 4442 O O . PRO B 1 227 ? -23.828 -8.484 5.414 1 92.69 227 PRO B O 1
ATOM 4445 N N . PRO B 1 228 ? -25.078 -10.312 5.477 1 87.75 228 PRO B N 1
ATOM 4446 C CA . PRO B 1 228 ? -26.109 -9.766 4.605 1 87.75 228 PRO B CA 1
ATOM 4447 C C . PRO B 1 228 ? -26.625 -8.414 5.09 1 87.75 228 PRO B C 1
ATOM 4449 O O . PRO B 1 228 ? -26.891 -7.52 4.277 1 87.75 228 PRO B O 1
ATOM 4452 N N . ASN B 1 229 ? -26.734 -8.203 6.371 1 86.06 229 ASN B N 1
ATOM 4453 C CA . ASN B 1 229 ? -27.281 -6.961 6.898 1 86.06 229 ASN B CA 1
ATOM 4454 C C . ASN B 1 229 ? -26.344 -5.781 6.676 1 86.06 229 ASN B C 1
ATOM 4456 O O . ASN B 1 229 ? -26.766 -4.625 6.727 1 86.06 229 ASN B O 1
ATOM 4460 N N . GLU B 1 230 ? -25.078 -6.156 6.41 1 87.31 230 GLU B N 1
ATOM 4461 C CA . GLU B 1 230 ? -24.078 -5.113 6.168 1 87.31 230 GLU B CA 1
ATOM 4462 C C . GLU B 1 230 ? -23.906 -4.844 4.676 1 87.31 230 GLU B C 1
ATOM 4464 O O . GLU B 1 230 ? -23.312 -3.846 4.281 1 87.31 230 GLU B O 1
ATOM 4469 N N . LYS B 1 231 ? -24.266 -5.691 3.779 1 82.94 231 LYS B N 1
ATOM 4470 C CA . LYS B 1 231 ? -24.078 -5.594 2.334 1 82.94 231 LYS B CA 1
ATOM 4471 C C . LYS B 1 231 ? -25.141 -4.711 1.695 1 82.94 231 LYS B C 1
ATOM 4473 O O . LYS B 1 231 ? -25 -4.305 0.539 1 82.94 231 LYS B O 1
ATOM 4478 N N . LYS B 1 232 ? -26.047 -4.355 2.438 1 74.12 232 LYS B N 1
ATOM 4479 C CA . LYS B 1 232 ? -27.094 -3.463 1.943 1 74.12 232 LYS B CA 1
ATOM 4480 C C . LYS B 1 232 ? -27.609 -3.926 0.587 1 74.12 232 LYS B C 1
ATOM 4482 O O . LYS B 1 232 ? -28.031 -5.078 0.438 1 74.12 232 LYS B O 1
ATOM 4487 N N . ASP B 1 233 ? -27.484 -3.168 -0.515 1 73.44 233 ASP B N 1
ATOM 4488 C CA . ASP B 1 233 ? -28.062 -3.477 -1.82 1 73.44 233 ASP B CA 1
ATOM 4489 C C . ASP B 1 233 ? -26.984 -3.932 -2.801 1 73.44 233 ASP B C 1
ATOM 4491 O O . ASP B 1 233 ? -27.109 -3.715 -4.008 1 73.44 233 ASP B O 1
ATOM 4495 N N . MET B 1 234 ? -25.922 -4.52 -2.395 1 77.62 234 MET B N 1
ATOM 4496 C CA . MET B 1 234 ? -24.781 -4.832 -3.248 1 77.62 234 MET B CA 1
ATOM 4497 C C . MET B 1 234 ? -25.078 -6.016 -4.156 1 77.62 234 MET B C 1
ATO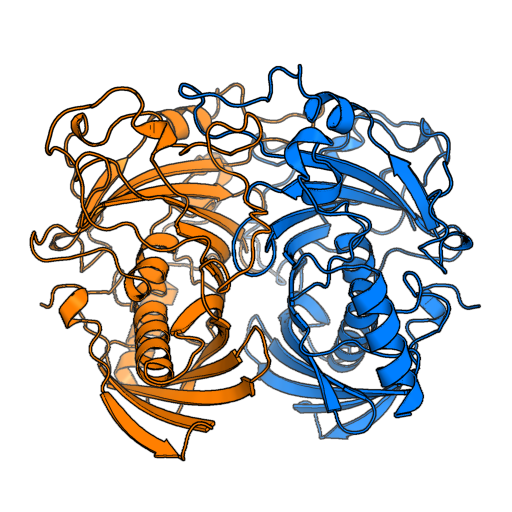M 4499 O O . MET B 1 234 ? -24.531 -6.125 -5.254 1 77.62 234 MET B O 1
ATOM 4503 N N . GLY B 1 235 ? -26.188 -6.629 -4.156 1 78.62 235 GLY B N 1
ATOM 4504 C CA . GLY B 1 235 ? -26.469 -7.793 -4.977 1 78.62 235 GLY B CA 1
ATOM 4505 C C . GLY B 1 235 ? -25.234 -8.508 -5.469 1 78.62 235 GLY B C 1
ATOM 4506 O O . GLY B 1 235 ? -24.172 -8.414 -4.844 1 78.62 235 GLY B O 1
ATOM 4507 N N . LEU B 1 236 ? -25.281 -9.305 -6.625 1 84.62 236 LEU B N 1
ATOM 4508 C CA . LEU B 1 236 ? -24.094 -9.891 -7.242 1 84.62 236 LEU B CA 1
ATOM 4509 C C . LEU B 1 236 ? -23.172 -8.812 -7.777 1 84.62 236 LEU B C 1
ATOM 4511 O O . LEU B 1 236 ? -23.578 -7.957 -8.562 1 84.62 236 LEU B O 1
ATOM 4515 N N . SER B 1 237 ? -21.953 -8.812 -7.195 1 89.94 237 SER B N 1
ATOM 4516 C CA . SER B 1 237 ? -21.062 -7.684 -7.473 1 89.94 237 SER B CA 1
ATOM 4517 C C . SER B 1 237 ? -19.75 -8.156 -8.078 1 89.94 237 SER B C 1
ATOM 4519 O O . SER B 1 237 ? -19.375 -9.32 -7.938 1 89.94 237 SER B O 1
ATOM 4521 N N . TRP B 1 238 ? -19.203 -7.293 -8.812 1 91.31 238 TRP B N 1
ATOM 4522 C CA . TRP B 1 238 ? -17.844 -7.363 -9.328 1 91.31 238 TRP B CA 1
ATOM 4523 C C . TRP B 1 238 ? -16.953 -6.324 -8.656 1 91.31 238 TRP B C 1
ATOM 4525 O O . TRP B 1 238 ? -17.391 -5.195 -8.406 1 91.31 238 TRP B O 1
ATOM 4535 N N . PHE B 1 239 ? -15.742 -6.766 -8.359 1 95.12 239 PHE B N 1
ATOM 4536 C CA . PHE B 1 239 ? -14.828 -5.875 -7.66 1 95.12 239 PHE B CA 1
ATOM 4537 C C . PHE B 1 239 ? -13.625 -5.539 -8.539 1 95.12 239 PHE B C 1
ATOM 4539 O O . PHE B 1 239 ? -12.539 -6.086 -8.344 1 95.12 239 PHE B O 1
ATOM 4546 N N . PRO B 1 240 ? -13.797 -4.617 -9.477 1 95.75 240 PRO B N 1
ATOM 4547 C CA . PRO B 1 240 ? -12.656 -4.258 -10.328 1 95.75 240 PRO B CA 1
ATOM 4548 C C . PRO B 1 240 ? -11.531 -3.59 -9.547 1 95.75 240 PRO B C 1
ATOM 4550 O O . PRO B 1 240 ? -11.766 -2.619 -8.82 1 95.75 240 PRO B O 1
ATOM 4553 N N . THR B 1 241 ? -10.359 -4.141 -9.68 1 97.94 241 THR B N 1
ATOM 4554 C CA . THR B 1 241 ? -9.164 -3.562 -9.07 1 97.94 241 THR B CA 1
ATOM 4555 C C . THR B 1 241 ? -8.797 -2.244 -9.742 1 97.94 241 THR B C 1
ATOM 4557 O O . THR B 1 241 ? -8.75 -2.16 -10.977 1 97.94 241 THR B O 1
ATOM 4560 N N . VAL B 1 242 ? -8.57 -1.219 -8.93 1 98.56 242 VAL B N 1
ATOM 4561 C CA . VAL B 1 242 ? -8.148 0.076 -9.453 1 98.56 242 VAL B CA 1
ATOM 4562 C C . VAL B 1 242 ? -6.633 0.214 -9.328 1 98.56 242 VAL B C 1
ATOM 4564 O O . VAL B 1 242 ? -5.957 0.618 -10.273 1 98.56 242 VAL B O 1
ATOM 4567 N N . THR B 1 243 ? -6.121 -0.09 -8.188 1 98.88 243 THR B N 1
ATOM 4568 C CA . THR B 1 243 ? -4.684 -0.106 -7.949 1 98.88 243 THR B CA 1
ATOM 4569 C C . THR B 1 243 ? -4.273 -1.379 -7.215 1 98.88 243 THR B C 1
ATOM 4571 O O . THR B 1 243 ? -5.031 -1.901 -6.395 1 98.88 243 THR B O 1
ATOM 4574 N N . LEU B 1 244 ? -3.146 -1.911 -7.547 1 98.88 244 LEU B N 1
ATOM 4575 C CA . LEU B 1 244 ? -2.516 -3.041 -6.871 1 98.88 244 LEU B CA 1
ATOM 4576 C C . LEU B 1 244 ? -1.016 -2.816 -6.723 1 98.88 244 LEU B C 1
ATOM 4578 O O . LEU B 1 244 ? -0.309 -2.635 -7.715 1 98.88 244 LEU B O 1
ATOM 4582 N N . SER B 1 245 ? -0.542 -2.73 -5.508 1 98.88 245 SER B N 1
ATOM 4583 C CA . SER B 1 245 ? 0.884 -2.615 -5.219 1 98.88 245 SER B CA 1
ATOM 4584 C C . SER B 1 245 ? 1.409 -3.865 -4.52 1 98.88 245 SER B C 1
ATOM 4586 O O . SER B 1 245 ? 0.781 -4.371 -3.59 1 98.88 245 SER B O 1
ATOM 4588 N N . ILE B 1 246 ? 2.525 -4.328 -5.02 1 98.94 246 ILE B N 1
ATOM 4589 C CA . ILE B 1 246 ? 3.133 -5.531 -4.465 1 98.94 246 ILE B CA 1
ATOM 4590 C C . ILE B 1 246 ? 4.586 -5.25 -4.09 1 98.94 246 ILE B C 1
ATOM 4592 O O . ILE B 1 246 ? 5.348 -4.711 -4.898 1 98.94 246 ILE B O 1
ATOM 4596 N N . GLU B 1 247 ? 4.941 -5.527 -2.91 1 98.94 247 GLU B N 1
ATOM 4597 C CA . GLU B 1 247 ? 6.34 -5.539 -2.492 1 98.94 247 GLU B CA 1
ATOM 4598 C C . GLU B 1 247 ? 6.848 -6.969 -2.32 1 98.94 247 GLU B C 1
ATOM 4600 O O . GLU B 1 247 ? 6.332 -7.723 -1.493 1 98.94 247 GLU B O 1
ATOM 4605 N N . PHE B 1 248 ? 7.809 -7.309 -3.115 1 98.81 248 PHE B N 1
ATOM 4606 C CA . PHE B 1 248 ? 8.445 -8.617 -2.996 1 98.81 248 PHE B CA 1
ATOM 4607 C C . PHE B 1 248 ? 9.438 -8.633 -1.841 1 98.81 248 PHE B C 1
ATOM 4609 O O . PHE B 1 248 ? 10.438 -7.906 -1.865 1 98.81 248 PHE B O 1
ATOM 4616 N N . LYS B 1 249 ? 9.18 -9.469 -0.912 1 98.06 249 LYS B N 1
ATOM 4617 C CA . LYS B 1 249 ? 9.898 -9.375 0.356 1 98.06 249 LYS B CA 1
ATOM 4618 C C . LYS B 1 249 ? 11.156 -10.242 0.342 1 98.06 249 LYS B C 1
ATOM 4620 O O . LYS B 1 249 ? 12.172 -9.875 0.934 1 98.06 249 LYS B O 1
ATOM 4625 N N . ALA B 1 250 ? 11.07 -11.391 -0.356 1 96.25 250 ALA B N 1
ATOM 4626 C CA . ALA B 1 250 ? 12.164 -12.359 -0.253 1 96.25 250 ALA B CA 1
ATOM 4627 C C . ALA B 1 250 ? 12.266 -13.203 -1.52 1 96.25 250 ALA B C 1
ATOM 4629 O O . ALA B 1 250 ? 11.352 -13.211 -2.348 1 96.25 250 ALA B O 1
ATOM 4630 N N . LEU B 1 251 ? 13.414 -13.875 -1.637 1 95.81 251 LEU B N 1
ATOM 4631 C CA . LEU B 1 251 ? 13.562 -14.883 -2.68 1 95.81 251 LEU B CA 1
ATOM 4632 C C . LEU B 1 251 ? 12.633 -16.062 -2.424 1 95.81 251 LEU B C 1
ATOM 4634 O O . LEU B 1 251 ? 12.375 -16.422 -1.272 1 95.81 251 LEU B O 1
ATOM 4638 N N . ILE B 1 252 ? 12.148 -16.578 -3.469 1 97.56 252 ILE B N 1
ATOM 4639 C CA . ILE B 1 252 ? 11.352 -17.797 -3.35 1 97.56 252 ILE B CA 1
ATOM 4640 C C . ILE B 1 252 ? 12.258 -18.969 -3.025 1 97.56 252 ILE B C 1
ATOM 4642 O O . ILE B 1 252 ? 13.148 -19.312 -3.803 1 97.56 252 ILE B O 1
ATOM 4646 N N . PRO B 1 253 ? 12.016 -19.594 -1.917 1 97.12 253 PRO B N 1
ATOM 4647 C CA . PRO B 1 253 ? 12.883 -20.734 -1.589 1 97.12 253 PRO B CA 1
ATOM 4648 C C . PRO B 1 253 ? 12.672 -21.922 -2.525 1 97.12 253 PRO B C 1
ATOM 4650 O O . PRO B 1 253 ? 11.539 -22.188 -2.939 1 97.12 253 PRO B O 1
ATOM 4653 N N . PRO B 1 254 ? 13.773 -22.609 -2.865 1 97.19 254 PRO B N 1
ATOM 4654 C CA . PRO B 1 254 ? 13.586 -23.844 -3.621 1 97.19 254 PRO B CA 1
ATOM 4655 C C . PRO B 1 254 ? 12.797 -24.891 -2.842 1 97.19 254 PRO B C 1
ATOM 4657 O O . PRO B 1 254 ? 12.812 -24.906 -1.609 1 97.19 254 PRO B O 1
ATOM 4660 N N . PRO B 1 255 ? 12.094 -25.719 -3.592 1 96.88 255 PRO B N 1
ATOM 4661 C CA . PRO B 1 255 ? 11.375 -26.797 -2.895 1 96.88 255 PRO B CA 1
ATOM 4662 C C . PRO B 1 255 ? 12.281 -27.594 -1.972 1 96.88 255 PRO B C 1
ATOM 4664 O O . PRO B 1 255 ? 13.438 -27.875 -2.312 1 96.88 255 PRO B O 1
ATOM 4667 N N . SER B 1 256 ? 11.805 -27.953 -0.775 1 96.75 256 SER B N 1
ATOM 4668 C CA . SER B 1 256 ? 12.516 -28.703 0.256 1 96.75 256 SER B CA 1
ATOM 4669 C C . SER B 1 256 ? 11.539 -29.391 1.216 1 96.75 256 SER B C 1
ATOM 4671 O O . SER B 1 256 ? 10.336 -29.422 0.96 1 96.75 256 SER B O 1
ATOM 4673 N N . GLU B 1 257 ? 12.055 -29.938 2.32 1 95.56 257 GLU B N 1
ATOM 4674 C CA . GLU B 1 257 ? 11.211 -30.562 3.336 1 95.56 257 GLU B CA 1
ATOM 4675 C C . GLU B 1 257 ? 10.352 -29.516 4.051 1 95.56 257 GLU B C 1
ATOM 4677 O O . GLU B 1 257 ? 9.359 -29.859 4.695 1 95.56 257 GLU B O 1
ATOM 4682 N N . PHE B 1 258 ? 10.711 -28.188 3.828 1 96.94 258 PHE B N 1
ATOM 4683 C CA . PHE B 1 258 ? 9.984 -27.141 4.539 1 96.94 258 PHE B CA 1
ATOM 4684 C C . PHE B 1 258 ? 9.305 -26.188 3.562 1 96.94 258 PHE B C 1
ATOM 4686 O O . PHE B 1 258 ? 8.656 -25.234 3.975 1 96.94 258 PHE B O 1
ATOM 4693 N N . HIS B 1 259 ? 9.477 -26.422 2.287 1 98.19 259 HIS B N 1
ATOM 4694 C CA . HIS B 1 259 ? 8.938 -25.469 1.318 1 98.19 259 HIS B CA 1
ATOM 4695 C C . HIS B 1 259 ? 8.305 -26.188 0.135 1 98.19 259 HIS B C 1
ATOM 4697 O O . HIS B 1 259 ? 8.953 -27 -0.539 1 98.19 259 HIS B O 1
ATOM 4703 N N . ALA B 1 260 ? 7.098 -25.875 -0.115 1 98.25 260 ALA B N 1
ATOM 4704 C CA . ALA B 1 260 ? 6.324 -26.453 -1.211 1 98.25 260 ALA B CA 1
ATOM 4705 C C . ALA B 1 260 ? 6.758 -25.875 -2.555 1 98.25 260 ALA B C 1
ATOM 4707 O O . ALA B 1 260 ? 7.281 -24.75 -2.615 1 98.25 260 ALA B O 1
ATOM 4708 N N . SER B 1 261 ? 6.496 -26.578 -3.619 1 97.69 261 SER B N 1
ATOM 4709 C CA . SER B 1 261 ? 6.891 -26.141 -4.957 1 97.69 261 SER B CA 1
ATOM 4710 C C . SER B 1 261 ? 5.805 -25.297 -5.613 1 97.69 261 SER B C 1
ATOM 4712 O O . SER B 1 261 ? 6.094 -24.453 -6.465 1 97.69 261 SER B O 1
ATOM 4714 N N . ARG B 1 262 ? 4.527 -25.562 -5.199 1 98 262 ARG B N 1
ATOM 4715 C CA . ARG B 1 262 ? 3.469 -24.953 -6 1 98 262 ARG B CA 1
ATOM 4716 C C . ARG B 1 262 ? 2.324 -24.469 -5.117 1 98 262 ARG B C 1
ATOM 4718 O O . ARG B 1 262 ? 1.202 -24.281 -5.594 1 98 262 ARG B O 1
ATOM 4725 N N . THR B 1 263 ? 2.531 -24.312 -3.795 1 97.56 263 THR B N 1
ATOM 4726 C CA . THR B 1 263 ? 1.516 -23.875 -2.85 1 97.56 263 THR B CA 1
ATOM 4727 C C . THR B 1 263 ? 1.987 -22.625 -2.098 1 97.56 263 THR B C 1
ATOM 4729 O O . THR B 1 263 ? 3.164 -22.516 -1.745 1 97.56 263 THR B O 1
ATOM 4732 N N . VAL B 1 264 ? 1.098 -21.672 -1.895 1 98.56 264 VAL B N 1
ATOM 4733 C CA . VAL B 1 264 ? 1.347 -20.5 -1.065 1 98.56 264 VAL B CA 1
ATOM 4734 C C . VAL B 1 264 ? 0.253 -20.375 -0.007 1 98.56 264 VAL B C 1
ATOM 4736 O O . VAL B 1 264 ? -0.834 -20.938 -0.159 1 98.56 264 VAL B O 1
ATOM 4739 N N . GLY B 1 265 ? 0.591 -19.766 1.101 1 98.56 265 GLY B N 1
ATOM 4740 C CA . GLY B 1 265 ? -0.402 -19.297 2.051 1 98.56 265 GLY B CA 1
ATOM 4741 C C . GLY B 1 265 ? -0.761 -17.828 1.857 1 98.56 265 GLY B C 1
ATOM 4742 O O . GLY B 1 265 ? 0.122 -16.969 1.799 1 98.56 265 GLY B O 1
ATOM 4743 N N . ILE B 1 266 ? -2.031 -17.531 1.798 1 98.62 266 ILE B N 1
ATOM 4744 C CA . ILE B 1 266 ? -2.479 -16.156 1.597 1 98.62 266 ILE B CA 1
ATOM 4745 C C . ILE B 1 266 ? -3.264 -15.68 2.818 1 98.62 266 ILE B C 1
ATOM 4747 O O . ILE B 1 266 ? -4.168 -16.375 3.287 1 98.62 266 ILE B O 1
ATOM 4751 N N . TYR B 1 267 ? -2.865 -14.602 3.369 1 98.69 267 TYR B N 1
ATOM 4752 C CA . TYR B 1 267 ? -3.605 -13.875 4.395 1 98.69 267 TYR B CA 1
ATOM 4753 C C . TYR B 1 267 ? -4.055 -12.516 3.885 1 98.69 267 TYR B C 1
ATOM 4755 O O . TYR B 1 267 ? -3.311 -11.836 3.17 1 98.69 267 TYR B O 1
ATOM 4763 N N . SER B 1 268 ? -5.246 -12.109 4.176 1 98.56 268 SER B N 1
ATOM 4764 C CA . SER B 1 268 ? -5.68 -10.766 3.801 1 98.56 268 SER B CA 1
ATOM 4765 C C . SER B 1 268 ? -6.504 -10.125 4.91 1 98.56 268 SER B C 1
ATOM 4767 O O . SER B 1 268 ? -7.027 -10.812 5.785 1 98.56 268 SER B O 1
ATOM 4769 N N . ASN B 1 269 ? -6.523 -8.875 4.887 1 98.19 269 ASN B N 1
ATOM 4770 C CA . ASN B 1 269 ? -7.254 -8.047 5.836 1 98.19 269 ASN B CA 1
ATOM 4771 C C . ASN B 1 269 ? -7.867 -6.824 5.152 1 98.19 269 ASN B C 1
ATOM 4773 O O . ASN B 1 269 ? -7.234 -6.199 4.301 1 98.19 269 ASN B O 1
ATOM 4777 N N . GLY B 1 270 ? -9.102 -6.523 5.367 1 98.12 270 GLY B N 1
ATOM 4778 C CA . GLY B 1 270 ? -9.797 -5.328 4.922 1 98.12 270 GLY B CA 1
ATOM 4779 C C . GLY B 1 270 ? -10.461 -4.57 6.059 1 98.12 270 GLY B C 1
ATOM 4780 O O . GLY B 1 270 ? -11.031 -5.176 6.969 1 98.12 270 GLY B O 1
ATOM 4781 N N . LYS B 1 271 ? -10.43 -3.232 6.027 1 97.88 271 LYS B N 1
ATOM 4782 C CA . LYS B 1 271 ? -10.891 -2.453 7.176 1 97.88 271 LYS B CA 1
ATOM 4783 C C . LYS B 1 271 ? -11.867 -1.363 6.746 1 97.88 271 LYS B C 1
ATOM 4785 O O . LYS B 1 271 ? -12.727 -0.951 7.527 1 97.88 271 LYS B O 1
ATOM 4790 N N . PHE B 1 272 ? -11.711 -0.88 5.551 1 98.06 272 PHE B N 1
ATOM 4791 C CA . PHE B 1 272 ? -12.438 0.33 5.184 1 98.06 272 PHE B CA 1
ATOM 4792 C C . PHE B 1 272 ? -13.195 0.133 3.875 1 98.06 272 PHE B C 1
ATOM 4794 O O . PHE B 1 272 ? -12.711 -0.559 2.975 1 98.06 272 PHE B O 1
ATOM 4801 N N . MET B 1 273 ? -14.336 0.716 3.783 1 96.31 273 MET B N 1
ATOM 4802 C CA . MET B 1 273 ? -15.18 0.774 2.592 1 96.31 273 MET B CA 1
ATOM 4803 C C . MET B 1 273 ? -15.953 2.084 2.541 1 96.31 273 MET B C 1
ATOM 4805 O O . MET B 1 273 ? -16.531 2.514 3.547 1 96.31 273 MET B O 1
ATOM 4809 N N . GLY B 1 274 ? -15.898 2.74 1.455 1 94.25 274 GLY B N 1
ATOM 4810 C CA . GLY B 1 274 ? -16.578 4.023 1.337 1 94.25 274 GLY B CA 1
ATOM 4811 C C . GLY B 1 274 ? -16.703 4.492 -0.098 1 94.25 274 GLY B C 1
ATOM 4812 O O . GLY B 1 274 ? -16.859 3.68 -1.013 1 94.25 274 GLY B O 1
ATOM 4813 N N . HIS B 1 275 ? -16.703 5.824 -0.235 1 93.44 275 HIS B N 1
ATOM 4814 C CA . HIS B 1 275 ? -16.938 6.441 -1.539 1 93.44 275 HIS B CA 1
ATOM 4815 C C . HIS B 1 275 ? -15.617 6.621 -2.291 1 93.44 275 HIS B C 1
ATOM 4817 O O . HIS B 1 275 ? -14.562 6.809 -1.676 1 93.44 275 HIS B O 1
ATOM 4823 N N . PRO B 1 276 ? -15.711 6.691 -3.652 1 92.56 276 PRO B N 1
ATOM 4824 C CA . PRO B 1 276 ? -16.922 6.43 -4.445 1 92.56 276 PRO B CA 1
ATOM 4825 C C . PRO B 1 276 ? -17.172 4.938 -4.66 1 92.56 276 PRO B C 1
ATOM 4827 O O . PRO B 1 276 ? -16.234 4.137 -4.617 1 92.56 276 PRO B O 1
ATOM 4830 N N . GLN B 1 277 ? -18.438 4.48 -4.891 1 89.75 277 GLN B N 1
ATOM 4831 C CA . GLN B 1 277 ? -18.875 3.197 -5.438 1 89.75 277 GLN B CA 1
ATOM 4832 C C . GLN B 1 277 ? -18.375 2.037 -4.582 1 89.75 277 GLN B C 1
ATOM 4834 O O . GLN B 1 277 ? -17.812 1.07 -5.105 1 89.75 277 GLN B O 1
ATOM 4839 N N . GLY B 1 278 ? -18.484 2.217 -3.289 1 92.94 278 GLY B N 1
ATOM 4840 C CA . GLY B 1 278 ? -18.109 1.135 -2.395 1 92.94 278 GLY B CA 1
ATOM 4841 C C . GLY B 1 278 ? -16.625 0.798 -2.453 1 92.94 278 GLY B C 1
ATOM 4842 O O . GLY B 1 278 ? -16.25 -0.372 -2.369 1 92.94 278 GLY B O 1
ATOM 4843 N N . ARG B 1 279 ? -15.836 1.806 -2.721 1 96.38 279 ARG B N 1
ATOM 4844 C CA . ARG B 1 279 ? -14.383 1.662 -2.752 1 96.38 279 ARG B CA 1
ATOM 4845 C C . ARG B 1 279 ? -13.875 1.022 -1.466 1 96.38 279 ARG B C 1
ATOM 4847 O O . ARG B 1 279 ? -14.273 1.416 -0.368 1 96.38 279 ARG B O 1
ATOM 4854 N N . HIS B 1 280 ? -13.055 -0.053 -1.587 1 97.69 280 HIS B N 1
ATOM 4855 C CA . HIS B 1 280 ? -12.523 -0.78 -0.439 1 97.69 280 HIS B CA 1
ATOM 4856 C C . HIS B 1 280 ? -11.094 -1.258 -0.698 1 97.69 280 HIS B C 1
ATOM 4858 O O . HIS B 1 280 ? -10.641 -1.263 -1.843 1 97.69 280 HIS B O 1
ATOM 4864 N N . GLU B 1 281 ? -10.398 -1.527 0.367 1 98.25 281 GLU B N 1
ATOM 4865 C CA . GLU B 1 281 ? -9 -1.917 0.239 1 98.25 281 GLU B CA 1
ATOM 4866 C C . GLU B 1 281 ? -8.758 -3.312 0.81 1 98.25 281 GLU B C 1
ATOM 4868 O O . GLU B 1 281 ? -9.594 -3.838 1.547 1 98.25 281 GLU B O 1
ATOM 4873 N N . ALA B 1 282 ? -7.719 -3.898 0.372 1 98.56 282 ALA B N 1
ATOM 4874 C CA . ALA B 1 282 ? -7.207 -5.145 0.939 1 98.56 282 ALA B CA 1
ATOM 4875 C C . ALA B 1 282 ? -5.703 -5.066 1.171 1 98.56 282 ALA B C 1
ATOM 4877 O O . ALA B 1 282 ? -4.965 -4.527 0.34 1 98.56 282 ALA B O 1
ATOM 4878 N N . TYR B 1 283 ? -5.289 -5.465 2.352 1 98.56 283 TYR B N 1
ATOM 4879 C CA . TYR B 1 283 ? -3.908 -5.844 2.629 1 98.56 283 TYR B CA 1
ATOM 4880 C C . TYR B 1 283 ? -3.721 -7.352 2.502 1 98.56 283 TYR B C 1
ATOM 4882 O O . TYR B 1 283 ? -4.508 -8.125 3.049 1 98.56 283 TYR B O 1
ATOM 4890 N N . VAL B 1 284 ? -2.672 -7.766 1.752 1 98.88 284 VAL B N 1
ATOM 4891 C CA . VAL B 1 284 ? -2.482 -9.188 1.48 1 98.88 284 VAL B CA 1
ATOM 4892 C C . VAL B 1 284 ? -1.037 -9.586 1.777 1 98.88 284 VAL B C 1
ATOM 4894 O O . VAL B 1 284 ? -0.106 -8.836 1.465 1 98.88 284 VAL B O 1
ATOM 4897 N N . GLU B 1 285 ? -0.854 -10.711 2.4 1 98.88 285 GLU B N 1
ATOM 4898 C CA . GLU B 1 285 ? 0.439 -11.375 2.531 1 98.88 285 GLU B CA 1
ATOM 4899 C C . GLU B 1 285 ? 0.451 -12.711 1.797 1 98.88 285 GLU B C 1
ATOM 4901 O O . GLU B 1 285 ? -0.485 -13.5 1.925 1 98.88 285 GLU B O 1
ATOM 4906 N N . VAL B 1 286 ? 1.449 -12.906 0.986 1 98.94 286 VAL B N 1
ATOM 4907 C CA . VAL B 1 286 ? 1.681 -14.188 0.332 1 98.94 286 VAL B CA 1
ATOM 4908 C C . VAL B 1 286 ? 2.881 -14.883 0.971 1 98.94 286 VAL B C 1
ATOM 4910 O O . VAL B 1 286 ? 3.992 -14.352 0.968 1 98.94 286 VAL B O 1
ATOM 4913 N N . TRP B 1 287 ? 2.662 -16.109 1.44 1 98.94 287 TRP B N 1
ATOM 4914 C CA . TRP B 1 287 ? 3.688 -16.844 2.18 1 98.94 287 TRP B CA 1
ATOM 4915 C C . TRP B 1 287 ? 4.051 -18.141 1.465 1 98.94 287 TRP B C 1
ATOM 4917 O O . TRP B 1 287 ? 3.215 -18.734 0.785 1 98.94 287 TRP B O 1
ATOM 4927 N N . SER B 1 288 ? 5.32 -18.531 1.631 1 98.81 288 SER B N 1
ATOM 4928 C CA . SER B 1 288 ? 5.656 -19.922 1.278 1 98.81 288 SER B CA 1
ATOM 4929 C C . SER B 1 288 ? 4.84 -20.906 2.1 1 98.81 288 SER B C 1
ATOM 4931 O O . SER B 1 288 ? 4.23 -20.531 3.104 1 98.81 288 SER B O 1
ATOM 4933 N N . ALA B 1 289 ? 4.777 -22.094 1.581 1 98.56 289 ALA B N 1
ATOM 4934 C CA . ALA B 1 289 ? 4.082 -23.188 2.268 1 98.56 289 ALA B CA 1
ATOM 4935 C C . ALA B 1 289 ? 5.039 -24.328 2.607 1 98.56 289 ALA B C 1
ATOM 4937 O O . ALA B 1 289 ? 5.992 -24.578 1.867 1 98.56 289 ALA B O 1
ATOM 4938 N N . PRO B 1 290 ? 4.77 -25 3.697 1 98.12 290 PRO B N 1
ATOM 4939 C CA . PRO B 1 290 ? 5.664 -26.094 4.078 1 98.12 290 PRO B CA 1
ATOM 4940 C C . PRO B 1 290 ? 5.539 -27.312 3.166 1 98.12 290 PRO B C 1
ATOM 4942 O O . PRO B 1 290 ? 6.508 -28.047 2.977 1 98.12 290 PRO B O 1
ATOM 4945 N N . THR B 1 291 ? 4.359 -27.594 2.68 1 97.12 291 THR B N 1
ATOM 4946 C CA . THR B 1 291 ? 4.098 -28.656 1.715 1 97.12 291 THR B CA 1
ATOM 4947 C C . THR B 1 291 ? 2.965 -28.266 0.772 1 97.12 291 THR B C 1
ATOM 4949 O O . THR B 1 291 ? 2.26 -27.281 1.015 1 97.12 291 THR B O 1
ATOM 4952 N N . ASN B 1 292 ? 2.879 -28.984 -0.314 1 96.19 292 ASN B N 1
ATOM 4953 C CA . ASN B 1 292 ? 1.69 -28.828 -1.146 1 96.19 292 ASN B CA 1
ATOM 4954 C C . ASN B 1 292 ? 0.438 -29.328 -0.432 1 96.19 292 ASN B C 1
ATOM 4956 O O . ASN B 1 292 ? 0.523 -30.172 0.463 1 96.19 292 ASN B O 1
ATOM 4960 N N . ILE B 1 293 ? -0.7 -28.797 -0.824 1 95.25 293 ILE B N 1
ATOM 4961 C CA . ILE B 1 293 ? -1.956 -29.078 -0.138 1 95.25 293 ILE B CA 1
ATOM 4962 C C . ILE B 1 293 ? -2.23 -30.578 -0.151 1 95.25 293 ILE B C 1
ATOM 4964 O O . ILE B 1 293 ? -2.277 -31.188 -1.216 1 95.25 293 ILE B O 1
ATOM 4968 N N . GLY B 1 294 ? -2.389 -31.094 0.992 1 92.81 294 GLY B N 1
ATOM 4969 C CA . GLY B 1 294 ? -2.773 -32.5 1.15 1 92.81 294 GLY B CA 1
ATOM 4970 C C . GLY B 1 294 ? -1.63 -33.469 0.912 1 92.81 294 GLY B C 1
ATOM 4971 O O . GLY B 1 294 ? -1.846 -34.656 0.786 1 92.81 294 GLY B O 1
ATOM 4972 N N . GLU B 1 295 ? -0.477 -32.875 0.767 1 91.12 295 GLU B N 1
ATOM 4973 C CA . GLU B 1 295 ? 0.678 -33.719 0.498 1 91.12 295 GLU B CA 1
ATOM 4974 C C . GLU B 1 295 ? 1.625 -33.781 1.693 1 91.12 295 GLU B C 1
ATOM 4976 O O . GLU B 1 295 ? 1.576 -32.906 2.561 1 91.12 295 GLU B O 1
ATOM 4981 N N . ASP B 1 296 ? 2.49 -34.688 1.845 1 85.19 296 ASP B N 1
ATOM 4982 C CA . ASP B 1 296 ? 3.578 -34.844 2.805 1 85.19 296 ASP B CA 1
ATOM 4983 C C . ASP B 1 296 ? 3.066 -34.719 4.238 1 85.19 296 ASP B C 1
ATOM 4985 O O . ASP B 1 296 ? 1.86 -34.812 4.48 1 85.19 296 ASP B O 1
ATOM 4989 N N . LYS B 1 297 ? 3.98 -34.75 5.242 1 85.94 297 LYS B N 1
ATOM 4990 C CA . LYS B 1 297 ? 3.609 -34.75 6.656 1 85.94 297 LYS B CA 1
ATOM 4991 C C . LYS B 1 297 ? 4.082 -33.469 7.344 1 85.94 297 LYS B C 1
ATOM 4993 O O . LYS B 1 297 ? 4.984 -32.812 6.848 1 85.94 297 LYS B O 1
ATOM 4998 N N . LEU B 1 298 ? 3.363 -33.219 8.336 1 91.19 298 LEU B N 1
ATOM 4999 C CA . LEU B 1 298 ? 3.732 -32.094 9.188 1 91.19 298 LEU B CA 1
ATOM 5000 C C . LEU B 1 298 ? 5.074 -32.344 9.867 1 91.19 298 LEU B C 1
ATOM 5002 O O . LEU B 1 298 ? 5.285 -33.406 10.453 1 91.19 298 LEU B O 1
ATOM 5006 N N . ILE B 1 299 ? 5.973 -31.406 9.703 1 93.19 299 ILE B N 1
ATOM 5007 C CA . ILE B 1 299 ? 7.23 -31.391 10.438 1 93.19 299 ILE B CA 1
ATOM 5008 C C . ILE B 1 299 ? 7.211 -30.25 11.469 1 93.19 299 ILE B C 1
ATOM 5010 O O . ILE B 1 299 ? 6.914 -29.109 11.133 1 93.19 299 ILE B O 1
ATOM 5014 N N . GLU B 1 300 ? 7.598 -30.578 12.703 1 92.56 300 GLU B N 1
ATOM 5015 C CA . GLU B 1 300 ? 7.59 -29.578 13.773 1 92.56 300 GLU B CA 1
ATOM 5016 C C . GLU B 1 300 ? 8.484 -28.391 13.43 1 92.56 300 GLU B C 1
ATOM 5018 O O . GLU B 1 300 ? 9.547 -28.562 12.812 1 92.56 300 GLU B O 1
ATOM 5023 N N . GLY B 1 301 ? 8.078 -27.219 13.812 1 94.44 301 GLY B N 1
ATOM 5024 C CA . GLY B 1 301 ? 8.875 -26.031 13.586 1 94.44 301 GLY B CA 1
ATOM 5025 C C . GLY B 1 301 ? 8.703 -25.453 12.195 1 94.44 301 GLY B C 1
ATOM 5026 O O . GLY B 1 301 ? 9.445 -24.547 11.789 1 94.44 301 GLY B O 1
ATOM 5027 N N . TRP B 1 302 ? 7.715 -25.984 11.438 1 96.06 302 TRP B N 1
ATOM 5028 C CA . TRP B 1 302 ? 7.527 -25.594 10.047 1 96.06 302 TRP B CA 1
ATOM 5029 C C . TRP B 1 302 ? 7.223 -24.094 9.938 1 96.06 302 TRP B C 1
ATOM 5031 O O . TRP B 1 302 ? 7.566 -23.453 8.938 1 96.06 302 TRP B O 1
ATOM 5041 N N . ARG B 1 303 ? 6.645 -23.484 10.945 1 97.25 303 ARG B N 1
ATOM 5042 C CA . ARG B 1 303 ? 6.25 -22.078 10.883 1 97.25 303 ARG B CA 1
ATOM 5043 C C . ARG B 1 303 ? 7.477 -21.172 10.828 1 97.25 303 ARG B C 1
ATOM 5045 O O . ARG B 1 303 ? 7.48 -20.172 10.109 1 97.25 303 ARG B O 1
ATOM 5052 N N . ASP B 1 304 ? 8.523 -21.547 11.492 1 97.81 304 ASP B N 1
ATOM 5053 C CA . ASP B 1 304 ? 9.734 -20.75 11.547 1 97.81 304 ASP B CA 1
ATOM 5054 C C . ASP B 1 304 ? 10.461 -20.75 10.203 1 97.81 304 ASP B C 1
ATOM 5056 O O . ASP B 1 304 ? 11.352 -19.938 9.969 1 97.81 304 ASP B O 1
ATOM 5060 N N . LYS B 1 305 ? 10.055 -21.688 9.414 1 97.75 305 LYS B N 1
ATOM 5061 C CA . LYS B 1 305 ? 10.773 -21.844 8.156 1 97.75 305 LYS B CA 1
ATOM 5062 C C . LYS B 1 305 ? 10.047 -21.141 7.016 1 97.75 305 LYS B C 1
ATOM 5064 O O . LYS B 1 305 ? 10.602 -20.984 5.922 1 97.75 305 LYS B O 1
ATOM 5069 N N . GLN B 1 306 ? 8.781 -20.703 7.27 1 98.19 306 GLN B N 1
ATOM 5070 C CA . GLN B 1 306 ? 8.023 -20.062 6.199 1 98.19 306 GLN B CA 1
ATOM 5071 C C . GLN B 1 306 ? 8.43 -18.594 6.051 1 98.19 306 GLN B C 1
ATOM 5073 O O . GLN B 1 306 ? 8.812 -17.953 7.027 1 98.19 306 GLN B O 1
ATOM 5078 N N . ILE B 1 307 ? 8.336 -18.141 4.852 1 97.56 307 ILE B N 1
ATOM 5079 C CA . ILE B 1 307 ? 8.812 -16.812 4.469 1 97.56 307 ILE B CA 1
ATOM 5080 C C . ILE B 1 307 ? 7.684 -16.031 3.809 1 97.56 307 ILE B C 1
ATOM 5082 O O . ILE B 1 307 ? 6.969 -16.562 2.955 1 97.56 307 ILE B O 1
ATOM 5086 N N . CYS B 1 308 ? 7.504 -14.773 4.273 1 98.62 308 CYS B N 1
ATOM 5087 C CA . CYS B 1 308 ? 6.613 -13.898 3.518 1 98.62 308 CYS B CA 1
ATOM 5088 C C . CYS B 1 308 ? 7.238 -13.516 2.182 1 98.62 308 CYS B C 1
ATOM 5090 O O . CYS B 1 308 ? 8.242 -12.805 2.145 1 98.62 308 CYS B O 1
ATOM 5092 N N . LEU B 1 309 ? 6.664 -13.969 1.13 1 98.75 309 LEU B N 1
ATOM 5093 C CA . LEU B 1 309 ? 7.207 -13.75 -0.206 1 98.75 309 LEU B CA 1
ATOM 5094 C C . LEU B 1 309 ? 6.871 -12.352 -0.703 1 98.75 309 LEU B C 1
ATOM 5096 O O . LEU B 1 309 ? 7.668 -11.727 -1.412 1 98.75 309 LEU B O 1
ATOM 5100 N N . ALA B 1 310 ? 5.703 -11.859 -0.323 1 98.88 310 ALA B N 1
ATOM 5101 C CA . ALA B 1 310 ? 5.254 -10.547 -0.79 1 98.88 310 ALA B CA 1
ATOM 5102 C C . ALA B 1 310 ? 4.113 -10.016 0.072 1 98.88 310 ALA B C 1
ATOM 5104 O O . ALA B 1 310 ? 3.365 -10.797 0.67 1 98.88 310 ALA B O 1
ATOM 5105 N N . THR B 1 311 ? 4.004 -8.766 0.185 1 98.88 311 THR B N 1
ATOM 5106 C CA . THR B 1 311 ? 2.812 -8.078 0.671 1 98.88 311 THR B CA 1
ATOM 5107 C C . THR B 1 311 ? 2.184 -7.234 -0.437 1 98.88 311 THR B C 1
ATOM 5109 O O . THR B 1 311 ? 2.869 -6.828 -1.377 1 98.88 311 THR B O 1
ATOM 5112 N N . ALA B 1 312 ? 0.922 -7.051 -0.341 1 98.94 312 ALA B N 1
ATOM 5113 C CA . ALA B 1 312 ? 0.226 -6.289 -1.376 1 98.94 312 ALA B CA 1
ATOM 5114 C C . ALA B 1 312 ? -0.897 -5.449 -0.778 1 98.94 312 ALA B C 1
ATOM 5116 O O . ALA B 1 312 ? -1.423 -5.77 0.29 1 98.94 312 ALA B O 1
ATOM 5117 N N . THR B 1 313 ? -1.188 -4.324 -1.39 1 98.81 313 THR B N 1
ATOM 5118 C CA . THR B 1 313 ? -2.365 -3.51 -1.107 1 98.81 313 THR B CA 1
ATOM 5119 C C . THR B 1 313 ? -3.166 -3.258 -2.381 1 98.81 313 THR B C 1
ATOM 5121 O O . THR B 1 313 ? -2.592 -3.031 -3.449 1 98.81 313 THR B O 1
ATOM 5124 N N . GLN B 1 314 ? -4.441 -3.363 -2.262 1 98.81 314 GLN B N 1
ATOM 5125 C CA . GLN B 1 314 ? -5.332 -3.189 -3.402 1 98.81 314 GLN B CA 1
ATOM 5126 C C . GLN B 1 314 ? -6.465 -2.221 -3.074 1 98.81 314 GLN B C 1
ATOM 5128 O O . GLN B 1 314 ? -7 -2.236 -1.964 1 98.81 314 GLN B O 1
ATOM 5133 N N . MET B 1 315 ? -6.766 -1.335 -3.951 1 98.81 315 MET B N 1
ATOM 5134 C CA . MET B 1 315 ? -8.008 -0.566 -3.943 1 98.81 315 MET B CA 1
ATOM 5135 C C . MET B 1 315 ? -8.945 -1.037 -5.047 1 98.81 315 MET B C 1
ATOM 5137 O O . MET B 1 315 ? -8.539 -1.158 -6.207 1 98.81 315 MET B O 1
ATOM 5141 N N . ALA B 1 316 ? -10.156 -1.322 -4.703 1 98.12 316 ALA B N 1
ATOM 5142 C CA . ALA B 1 316 ? -11.133 -1.826 -5.664 1 98.12 316 ALA B CA 1
ATOM 5143 C C . ALA B 1 316 ? -12.492 -1.149 -5.477 1 98.12 316 ALA B C 1
ATOM 5145 O O . ALA B 1 316 ? -12.719 -0.475 -4.469 1 98.12 316 ALA B O 1
ATOM 5146 N N . LEU B 1 317 ? -13.359 -1.263 -6.484 1 95.69 317 LEU B N 1
ATOM 5147 C CA . LEU B 1 317 ? -14.727 -0.741 -6.445 1 95.69 317 LEU B CA 1
ATOM 5148 C C . LEU B 1 317 ? -15.734 -1.875 -6.344 1 95.69 317 LEU B C 1
ATOM 5150 O O . LEU B 1 317 ? -15.375 -3.049 -6.43 1 95.69 317 LEU B O 1
ATOM 5154 N N . VAL B 1 318 ? -16.922 -1.492 -6.098 1 94.31 318 VAL B N 1
ATOM 5155 C CA . VAL B 1 318 ? -18.062 -2.4 -6.211 1 94.31 318 VAL B CA 1
ATOM 5156 C C . VAL B 1 318 ? -18.938 -1.994 -7.398 1 94.31 318 VAL B C 1
ATOM 5158 O O . VAL B 1 318 ? -19.438 -0.867 -7.457 1 94.31 318 VAL B O 1
ATOM 5161 N N . ILE B 1 319 ? -19.094 -2.908 -8.305 1 91.44 319 ILE B N 1
ATOM 5162 C CA . ILE B 1 319 ? -20.031 -2.658 -9.391 1 91.44 319 ILE B CA 1
ATOM 5163 C C . ILE B 1 319 ? -20.906 -3.887 -9.602 1 91.44 319 ILE B C 1
ATOM 5165 O O . ILE B 1 319 ? -20.531 -5 -9.227 1 91.44 319 ILE B O 1
ATOM 5169 N N . PRO B 1 320 ? -22.109 -3.648 -10.219 1 89.5 320 PRO B N 1
ATOM 5170 C CA . PRO B 1 320 ? -22.922 -4.828 -10.531 1 89.5 320 PRO B CA 1
ATOM 5171 C C . PRO B 1 320 ? -22.219 -5.793 -11.484 1 89.5 320 PRO B C 1
ATOM 5173 O O . PRO B 1 320 ? -21.578 -5.359 -12.453 1 89.5 320 PRO B O 1
ATOM 5176 N N . LEU B 1 321 ? -22.359 -7.023 -11.219 1 89.69 321 LEU B N 1
ATOM 5177 C CA . LEU B 1 321 ? -21.719 -8.039 -12.047 1 89.69 321 LEU B CA 1
ATOM 5178 C C . LEU B 1 321 ? -22.156 -7.902 -13.5 1 89.69 321 LEU B C 1
ATOM 5180 O O . LEU B 1 321 ? -21.328 -8.062 -14.414 1 89.69 321 LEU B O 1
ATOM 5184 N N . GLU B 1 322 ? -23.406 -7.594 -13.703 1 89.19 322 GLU B N 1
ATOM 5185 C CA . GLU B 1 322 ? -23.938 -7.453 -15.055 1 89.19 322 GLU B CA 1
ATOM 5186 C C . GLU B 1 322 ? -23.219 -6.348 -15.82 1 89.19 322 GLU B C 1
ATOM 5188 O O . GLU B 1 322 ? -22.984 -6.469 -17.031 1 89.19 322 GLU B O 1
ATOM 5193 N N . GLU B 1 323 ? -22.906 -5.34 -15.102 1 87.19 323 GLU B N 1
ATOM 5194 C CA . GLU B 1 323 ? -22.188 -4.238 -15.727 1 87.19 323 GLU B CA 1
ATOM 5195 C C . GLU B 1 323 ? -20.781 -4.676 -16.156 1 87.19 323 GLU B C 1
ATOM 5197 O O . GLU B 1 323 ? -20.312 -4.289 -17.234 1 87.19 323 GLU B O 1
ATOM 5202 N N . ALA B 1 324 ? -20.141 -5.453 -15.383 1 86.12 324 ALA B N 1
ATOM 5203 C CA . ALA B 1 324 ? -18.812 -5.957 -15.711 1 86.12 324 ALA B CA 1
ATOM 5204 C C . ALA B 1 324 ? -18.859 -6.867 -16.938 1 86.12 324 ALA B C 1
ATOM 5206 O O . ALA B 1 324 ? -17.969 -6.82 -17.781 1 86.12 324 ALA B O 1
ATOM 5207 N N . ILE B 1 325 ? -19.922 -7.66 -17.016 1 88.44 325 ILE B N 1
ATOM 5208 C CA . ILE B 1 325 ? -20.078 -8.586 -18.125 1 88.44 325 ILE B CA 1
ATOM 5209 C C . ILE B 1 325 ? -20.344 -7.809 -19.422 1 88.44 325 ILE B C 1
ATOM 5211 O O . ILE B 1 325 ? -19.734 -8.102 -20.453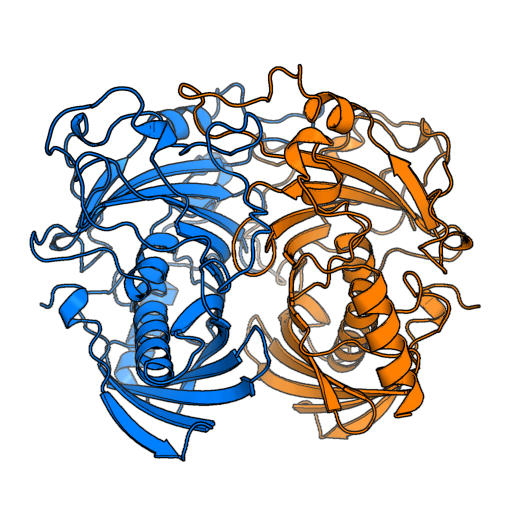 1 88.44 325 ILE B O 1
ATOM 5215 N N . LYS B 1 326 ? -21.172 -6.82 -19.328 1 88.25 326 LYS B N 1
ATOM 5216 C CA . LYS B 1 326 ? -21.469 -5.992 -20.484 1 88.25 326 LYS B CA 1
ATOM 5217 C C . LYS B 1 326 ? -20.219 -5.289 -21 1 88.25 326 LYS B C 1
ATOM 5219 O O . LYS B 1 326 ? -20 -5.203 -22.203 1 88.25 326 LYS B O 1
ATOM 5224 N N . LYS B 1 327 ? -19.453 -4.832 -20.094 1 86.88 327 LYS B N 1
ATOM 5225 C CA . LYS B 1 327 ? -18.203 -4.164 -20.469 1 86.88 327 LYS B CA 1
ATOM 5226 C C . LYS B 1 327 ? -17.234 -5.141 -21.141 1 86.88 327 LYS B C 1
ATOM 5228 O O . LYS B 1 327 ? -16.547 -4.785 -22.094 1 86.88 327 LYS B O 1
ATOM 5233 N N . ALA B 1 328 ? -17.156 -6.328 -20.594 1 85.88 328 ALA B N 1
ATOM 5234 C CA . ALA B 1 328 ? -16.297 -7.355 -21.188 1 85.88 328 ALA B CA 1
ATOM 5235 C C . ALA B 1 328 ? -16.719 -7.68 -22.609 1 85.88 328 ALA B C 1
ATOM 5237 O O . ALA B 1 328 ? -15.867 -7.82 -23.5 1 85.88 328 ALA B O 1
ATOM 5238 N N . ASP B 1 329 ? -18.031 -7.73 -22.781 1 85.75 329 ASP B N 1
ATOM 5239 C CA . ASP B 1 329 ? -18.578 -8.016 -24.109 1 85.75 329 ASP B CA 1
ATOM 5240 C C . ASP B 1 329 ? -18.25 -6.887 -25.094 1 85.75 329 ASP B C 1
ATOM 5242 O O . ASP B 1 329 ? -17.875 -7.137 -26.234 1 85.75 329 ASP B O 1
ATOM 5246 N N . ARG B 1 330 ? -18.391 -5.672 -24.625 1 82.88 330 ARG B N 1
ATOM 5247 C CA . ARG B 1 330 ? -18.078 -4.512 -25.469 1 82.88 330 ARG B CA 1
ATOM 5248 C C . ARG B 1 330 ? -16.609 -4.473 -25.844 1 82.88 330 ARG B C 1
ATOM 5250 O O . ARG B 1 330 ? -16.25 -4.141 -26.969 1 82.88 330 ARG B O 1
ATOM 5257 N N . GLU B 1 331 ? -15.781 -4.855 -24.906 1 79.94 331 GLU B N 1
ATOM 5258 C CA . GLU B 1 331 ? -14.336 -4.859 -25.125 1 79.94 331 GLU B CA 1
ATOM 5259 C C . GLU B 1 331 ? -13.938 -5.934 -26.141 1 79.94 331 GLU B C 1
ATOM 5261 O O . GLU B 1 331 ? -13.07 -5.711 -26.984 1 79.94 331 GLU B O 1
ATOM 5266 N N . GLN B 1 332 ? -14.633 -7.008 -26.078 1 72.5 332 GLN B N 1
ATOM 5267 C CA . GLN B 1 332 ? -14.344 -8.102 -27 1 72.5 332 GLN B CA 1
ATOM 5268 C C . GLN B 1 332 ? -14.875 -7.789 -28.406 1 72.5 332 GLN B C 1
ATOM 5270 O O . GLN B 1 332 ? -14.273 -8.203 -29.406 1 72.5 332 GLN B O 1
ATOM 5275 N N . ALA B 1 333 ? -16.094 -7.094 -28.391 1 69.12 333 ALA B N 1
ATOM 5276 C CA . ALA B 1 333 ? -16.719 -6.77 -29.672 1 69.12 333 ALA B CA 1
ATOM 5277 C C . ALA B 1 333 ? -15.906 -5.73 -30.438 1 69.12 333 ALA B C 1
ATOM 5279 O O . ALA B 1 333 ? -15.922 -5.707 -31.656 1 69.12 333 ALA B O 1
ATOM 5280 N N . ARG B 1 334 ? -15.391 -4.855 -29.719 1 61.44 334 ARG B N 1
ATOM 5281 C CA . ARG B 1 334 ? -14.562 -3.846 -30.375 1 61.44 334 ARG B CA 1
ATOM 5282 C C . ARG B 1 334 ? -13.359 -4.48 -31.047 1 61.44 334 ARG B C 1
ATOM 5284 O O . ARG B 1 334 ? -12.766 -3.893 -31.953 1 61.44 334 ARG B O 1
ATOM 5291 N N . LEU B 1 335 ? -12.984 -5.781 -30.641 1 45.31 335 LEU B N 1
ATOM 5292 C CA . LEU B 1 335 ? -11.82 -6.461 -31.219 1 45.31 335 LEU B CA 1
ATOM 5293 C C . LEU B 1 335 ? -12.227 -7.336 -32.406 1 45.31 335 LEU B C 1
ATOM 5295 O O . LEU B 1 335 ? -13.312 -7.93 -32.375 1 45.31 335 LEU B O 1
#

Nearest PDB structures (foldseek):
  3bbj-assembly1_B  TM=7.329E-01  e=2.219E-18  Thermobifida fusca YX
  3rqb-assembly1_A  TM=7.941E-01  e=3.498E-17  Alicyclobacillus acidocaldarius subsp. acidocaldarius DSM 446
  3bbj-assembly1_A  TM=7.628E-01  e=1.657E-17  Thermobifida fusca YX
  3cjy-assembly1_A-2  TM=7.408E-01  e=2.170E-13  Novosphingobium aromaticivorans DSM 12444
  2pim-assembly1_A  TM=8.778E-01  e=9.368E-06  Cupriavidus pinatubonensis JMP134